Protein AF-0000000078793017 (afdb_homodimer)

InterPro domains:
  IPR019044 Restriction endonuclease, type II, HindVP [PF09519] (24-357)

Sequence (716 aa):
MTKQKPGLFGVKYSNRDFAQSDTWGKNQFNSSFPAGLTNFLASKNLDNVYLYLDKELKVKHKKISAKELYGIEPNSDDLFFSFESPYTPYQQLVIGTLPRVDLVTQLRSNGQCLRPIEVKLTALPDNSTCNLSEEYYGCEIVIRPDTIVYLACSIASNFKDNKKELASLIGNKFEKISDWTDGASVWSHITEMIAAIDRVILSVLDKQEPLLMQPIWKTNGKSPKLSDNCLDVFIWSNFAFTQLFVDVARGELSEGANRITRQVRTIIWLFRMLYDFAKQGQINHHKIIDELSYNTKNDKAFAVSGRITHRYMTCAELTKPRIEKKEIRKIILGGGQNLLSPERRFDAIIYNSPELFTMTKQKPGLFGVKYSNRDFAQSDTWGKNQFNSSFPAGLTNFLASKNLDNVYLYLDKELKVKHKKISAKELYGIEPNSDDLFFSFESPYTPYQQLVIGTLPRVDLVTQLRSNGQCLRPIEVKLTALPDNSTCNLSEEYYGCEIVIRPDTIVYLACSIASNFKDNKKELASLIGNKFEKISDWTDGASVWSHITEMIAA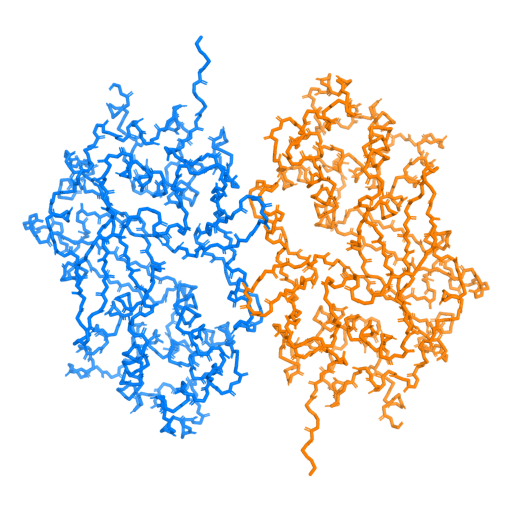IDRVILSVLDKQEPLLMQPIWKTNGKSPKLSDNCLDVFIWSNFAFTQLFVDVARGELSEGANRITRQVRTIIWLFRMLYDFAKQGQINHHKIIDELSYNTKNDKAFAVSGRITHRYMTCAELTKPRIEKKEIRKIILGGGQNLLSPERRFDAIIYNSPELFT

Structure (mmCIF, N/CA/C/O backbone):
data_AF-0000000078793017-model_v1
#
loop_
_entity.id
_entity.type
_entity.pdbx_description
1 polymer 'HindVP restriction endonuclease'
#
loop_
_atom_site.group_PDB
_atom_site.id
_atom_site.type_symbol
_atom_site.label_atom_id
_atom_site.label_alt_id
_atom_site.label_comp_id
_atom_site.label_asym_id
_atom_site.label_entity_id
_atom_site.label_seq_id
_atom_site.pdbx_PDB_ins_code
_atom_site.Cartn_x
_atom_site.Cartn_y
_atom_site.Cartn_z
_atom_site.occupancy
_atom_site.B_iso_or_equiv
_atom_site.auth_seq_id
_atom_site.auth_comp_id
_atom_site.auth_asym_id
_atom_site.auth_atom_id
_atom_site.pdbx_PDB_model_num
ATOM 1 N N . MET A 1 1 ? -37.531 -8.133 11.984 1 35.78 1 MET A N 1
ATOM 2 C CA . MET A 1 1 ? -36.469 -9.086 11.633 1 35.78 1 MET A CA 1
ATOM 3 C C . MET A 1 1 ? -35.281 -8.375 11 1 35.78 1 MET A C 1
ATOM 5 O O . MET A 1 1 ? -35.438 -7.688 9.992 1 35.78 1 MET A O 1
ATOM 9 N N . THR A 1 2 ? -34.312 -7.973 11.633 1 53.84 2 THR A N 1
ATOM 10 C CA . THR A 1 2 ? -33.25 -7.078 11.164 1 53.84 2 THR A CA 1
ATOM 11 C C . THR A 1 2 ? -32.656 -7.594 9.859 1 53.84 2 THR A C 1
ATOM 13 O O . THR A 1 2 ? -32.094 -8.695 9.82 1 53.84 2 THR A O 1
ATOM 16 N N . LYS A 1 3 ? -33.031 -7.184 8.68 1 67.56 3 LYS A N 1
ATOM 17 C CA . LYS A 1 3 ? -32.688 -7.629 7.336 1 67.56 3 LYS A CA 1
ATOM 18 C C . LYS A 1 3 ? -31.188 -7.68 7.148 1 67.56 3 LYS A C 1
ATOM 20 O O . LYS A 1 3 ? -30.484 -6.723 7.484 1 67.56 3 LYS A O 1
ATOM 25 N N . GLN A 1 4 ? -30.625 -8.898 6.922 1 84.81 4 GLN A N 1
ATOM 26 C CA . GLN A 1 4 ? -29.203 -9.117 6.684 1 84.81 4 GLN A CA 1
ATOM 27 C C . GLN A 1 4 ? -28.688 -8.219 5.562 1 84.81 4 GLN A C 1
ATOM 29 O O . GLN A 1 4 ? -29.328 -8.102 4.512 1 84.81 4 GLN A O 1
ATOM 34 N N . LYS A 1 5 ? -27.719 -7.426 5.789 1 91.56 5 LYS A N 1
ATOM 35 C CA . LYS A 1 5 ? -27.094 -6.555 4.812 1 91.56 5 LYS A CA 1
ATOM 36 C C . LYS A 1 5 ? -26.297 -7.363 3.781 1 91.56 5 LYS A C 1
ATOM 38 O O . LYS A 1 5 ? -25.828 -8.461 4.078 1 91.56 5 LYS A O 1
ATOM 43 N N . PRO A 1 6 ? -26.266 -6.914 2.549 1 96.56 6 PRO A N 1
ATOM 44 C CA . PRO A 1 6 ? -25.438 -7.602 1.546 1 96.56 6 PRO A CA 1
ATOM 45 C C . PRO A 1 6 ? -24.016 -7.848 2.02 1 96.56 6 PRO A C 1
ATOM 47 O O . PRO A 1 6 ? -23.422 -6.992 2.688 1 96.56 6 PRO A O 1
ATOM 50 N N . GLY A 1 7 ? -23.531 -9.023 1.708 1 97.19 7 GLY A N 1
ATOM 51 C CA . GLY A 1 7 ? -22.188 -9.391 2.115 1 97.19 7 GLY A CA 1
ATOM 52 C C . GLY A 1 7 ? -21.766 -10.758 1.604 1 97.19 7 GLY A C 1
ATOM 53 O O . GLY A 1 7 ? -22.453 -11.359 0.786 1 97.19 7 GLY A O 1
ATOM 54 N N . LEU A 1 8 ? -20.609 -11.18 1.96 1 98.25 8 LEU A N 1
ATOM 55 C CA . LEU A 1 8 ? -20.047 -12.5 1.652 1 98.25 8 LEU A CA 1
ATOM 56 C C . LEU A 1 8 ? -19.781 -13.281 2.93 1 98.25 8 LEU A C 1
ATOM 58 O O . LEU A 1 8 ? -19.359 -12.711 3.938 1 98.25 8 LEU A O 1
ATOM 62 N N . PHE A 1 9 ? -19.953 -14.531 2.842 1 98.5 9 PHE A N 1
ATOM 63 C CA . PHE A 1 9 ? -19.844 -15.398 4.012 1 98.5 9 PHE A CA 1
ATOM 64 C C . PHE A 1 9 ? -18.484 -15.242 4.68 1 98.5 9 PHE A C 1
ATOM 66 O O . PHE A 1 9 ? -17.453 -15.438 4.039 1 98.5 9 PHE A O 1
ATOM 73 N N . GLY A 1 10 ? -18.469 -14.883 5.895 1 98 10 GLY A N 1
ATOM 74 C CA . GLY A 1 10 ? -17.266 -14.867 6.707 1 98 10 GLY A CA 1
ATOM 75 C C . GLY A 1 10 ? -16.406 -13.633 6.48 1 98 10 GLY A C 1
ATOM 76 O O . GLY A 1 10 ? -15.383 -13.453 7.145 1 98 10 GLY A O 1
ATOM 77 N N . VAL A 1 11 ? -16.719 -12.789 5.555 1 97.94 11 VAL A N 1
ATOM 78 C CA . VAL A 1 11 ? -15.977 -11.547 5.336 1 97.94 11 VAL A CA 1
ATOM 79 C C . VAL A 1 11 ? -16.578 -10.43 6.191 1 97.94 11 VAL A C 1
ATOM 81 O O . VAL A 1 11 ? -17.375 -9.625 5.707 1 97.94 11 VAL A O 1
ATOM 84 N N . LYS A 1 12 ? -16.109 -10.391 7.402 1 95.75 12 LYS A N 1
ATOM 85 C CA . LYS A 1 12 ? -16.703 -9.508 8.398 1 95.75 12 LYS A CA 1
ATOM 86 C C . LYS A 1 12 ? -16.094 -8.109 8.336 1 95.75 12 LYS A C 1
ATOM 88 O O . LYS A 1 12 ? -16.812 -7.109 8.391 1 95.75 12 LYS A O 1
ATOM 93 N N . TYR A 1 13 ? -14.766 -8.062 8.352 1 96.81 13 TYR A N 1
ATOM 94 C CA . TYR A 1 13 ? -14.031 -6.801 8.312 1 96.81 13 TYR A CA 1
ATOM 95 C C . TYR A 1 13 ? -13.18 -6.703 7.051 1 96.81 13 TYR A C 1
ATOM 97 O O . TYR A 1 13 ? -12.305 -7.539 6.824 1 96.81 13 TYR A O 1
ATOM 105 N N . SER A 1 14 ? -13.484 -5.742 6.262 1 97.5 14 SER A N 1
ATOM 106 C CA . SER A 1 14 ? -12.742 -5.531 5.027 1 97.5 14 SER A CA 1
ATOM 107 C C . SER A 1 14 ? -12.758 -4.062 4.613 1 97.5 14 SER A C 1
ATOM 109 O O . SER A 1 14 ? -13.438 -3.246 5.234 1 97.5 14 SER A O 1
ATOM 111 N N . ASN A 1 15 ? -11.969 -3.744 3.652 1 97.12 15 ASN A N 1
ATOM 112 C CA . ASN A 1 15 ? -11.969 -2.387 3.119 1 97.12 15 ASN A CA 1
ATOM 113 C C . ASN A 1 15 ? -12.984 -2.225 1.992 1 97.12 15 ASN A C 1
ATOM 115 O O . ASN A 1 15 ? -12.828 -1.357 1.13 1 97.12 15 ASN A O 1
ATOM 119 N N . ARG A 1 16 ? -13.945 -3.15 1.946 1 96.69 16 ARG A N 1
ATOM 120 C CA . ARG A 1 16 ? -15.031 -3.059 0.979 1 96.69 16 ARG A CA 1
ATOM 121 C C . ARG A 1 16 ? -16.375 -2.912 1.682 1 96.69 16 ARG A C 1
ATOM 123 O O . ARG A 1 16 ? -16.625 -3.57 2.693 1 96.69 16 ARG A O 1
ATOM 130 N N . ASP A 1 17 ? -17.188 -1.986 1.229 1 94.88 17 ASP A N 1
ATOM 131 C CA . ASP A 1 17 ? -18.547 -1.825 1.713 1 94.88 17 ASP A CA 1
ATOM 132 C C . ASP A 1 17 ? -19.531 -2.578 0.825 1 94.88 17 ASP A C 1
ATOM 134 O O . ASP A 1 17 ? -20 -2.049 -0.187 1 94.88 17 ASP A O 1
ATOM 138 N N . PHE A 1 18 ? -19.938 -3.711 1.232 1 95.5 18 PHE A N 1
ATOM 139 C CA . PHE A 1 18 ? -20.75 -4.613 0.417 1 95.5 18 PHE A CA 1
ATOM 140 C C . PHE A 1 18 ? -22.172 -4.109 0.312 1 95.5 18 PHE A C 1
ATOM 142 O O . PHE A 1 18 ? -22.984 -4.664 -0.439 1 95.5 18 PHE A O 1
ATOM 149 N N . ALA A 1 19 ? -22.469 -3.037 1.047 1 93.12 19 ALA A N 1
ATOM 150 C CA . ALA A 1 19 ? -23.797 -2.42 0.899 1 93.12 19 ALA A CA 1
ATOM 151 C C . ALA A 1 19 ? -23.859 -1.574 -0.369 1 93.12 19 ALA A C 1
ATOM 153 O O . ALA A 1 19 ? -24.953 -1.195 -0.812 1 93.12 19 ALA A O 1
ATOM 154 N N . GLN A 1 20 ? -22.75 -1.309 -0.914 1 91.75 20 GLN A N 1
ATOM 155 C CA . GLN A 1 20 ? -22.672 -0.444 -2.086 1 91.75 20 GLN A CA 1
ATOM 156 C C . GLN A 1 20 ? -22.562 -1.264 -3.369 1 91.75 20 GLN A C 1
ATOM 158 O O . GLN A 1 20 ? -21.844 -2.266 -3.41 1 91.75 20 GLN A O 1
ATOM 163 N N . SER A 1 21 ? -23.125 -0.774 -4.449 1 91 21 SER A N 1
ATOM 164 C CA . SER A 1 21 ? -23.172 -1.483 -5.727 1 91 21 SER A CA 1
ATOM 165 C C . SER A 1 21 ? -21.781 -1.591 -6.348 1 91 21 SER A C 1
ATOM 167 O O . SER A 1 21 ? -21.469 -2.572 -7.027 1 91 21 SER A O 1
ATOM 169 N N . ASP A 1 22 ? -20.969 -0.641 -6.078 1 89.81 22 ASP A N 1
ATOM 170 C CA . ASP A 1 22 ? -19.641 -0.615 -6.676 1 89.81 22 ASP A CA 1
ATOM 171 C C . ASP A 1 22 ? -18.812 -1.827 -6.242 1 89.81 22 ASP A C 1
ATOM 173 O O . ASP A 1 22 ? -17.938 -2.285 -6.977 1 89.81 22 ASP A O 1
ATOM 177 N N . THR A 1 23 ? -19.062 -2.4 -5.105 1 93.75 23 THR A N 1
ATOM 178 C CA . THR A 1 23 ? -18.328 -3.539 -4.555 1 93.75 23 THR A CA 1
ATOM 179 C C . THR A 1 23 ? -18.734 -4.832 -5.254 1 93.75 23 THR A C 1
ATOM 181 O O . THR A 1 23 ? -18.078 -5.863 -5.098 1 93.75 23 THR A O 1
ATOM 184 N N . TRP A 1 24 ? -19.734 -4.762 -6.031 1 93.75 24 TRP A N 1
ATOM 185 C CA . TRP A 1 24 ? -20.266 -5.941 -6.707 1 93.75 24 TRP A CA 1
ATOM 186 C C . TRP A 1 24 ? -20 -5.875 -8.211 1 93.75 24 TRP A C 1
ATOM 188 O O . TRP A 1 24 ? -20.641 -6.594 -8.992 1 93.75 24 TRP A O 1
ATOM 198 N N . GLY A 1 25 ? -19.109 -4.977 -8.555 1 88.88 25 GLY A N 1
ATOM 199 C CA . GLY A 1 25 ? -18.703 -4.867 -9.945 1 88.88 25 GLY A CA 1
ATOM 200 C C . GLY A 1 25 ? -17.656 -5.887 -10.336 1 88.88 25 GLY A C 1
ATOM 201 O O . GLY A 1 25 ? -17.25 -6.723 -9.523 1 88.88 25 GLY A O 1
ATOM 202 N N . LYS A 1 26 ? -17.188 -5.84 -11.594 1 78.62 26 LYS A N 1
ATOM 203 C CA . LYS A 1 26 ? -16.375 -6.875 -12.234 1 78.62 26 LYS A CA 1
ATOM 204 C C . LYS A 1 26 ? -15.086 -7.121 -11.469 1 78.62 26 LYS A C 1
ATOM 206 O O . LYS A 1 26 ? -14.734 -8.273 -11.188 1 78.62 26 LYS A O 1
ATOM 211 N N . ASN A 1 27 ? -14.43 -6.164 -11.008 1 82.12 27 ASN A N 1
ATOM 212 C CA . ASN A 1 27 ? -13.133 -6.395 -10.391 1 82.12 27 ASN A CA 1
ATOM 213 C C . ASN A 1 27 ? -13.242 -6.555 -8.883 1 82.12 27 ASN A C 1
ATOM 215 O O . ASN A 1 27 ? -12.445 -7.262 -8.266 1 82.12 27 ASN A O 1
ATOM 219 N N . GLN A 1 28 ? -14.328 -6.082 -8.367 1 92.94 28 GLN A N 1
ATOM 220 C CA . GLN A 1 28 ? -14.445 -6.117 -6.91 1 92.94 28 GLN A CA 1
ATOM 221 C C . GLN A 1 28 ? -15.094 -7.422 -6.441 1 92.94 28 GLN A C 1
ATOM 223 O O . GLN A 1 28 ? -14.578 -8.086 -5.539 1 92.94 28 GLN A O 1
ATOM 228 N N . PHE A 1 29 ? -16.203 -7.855 -7.121 1 95.12 29 PHE A N 1
ATOM 229 C CA . PHE A 1 29 ? -16.891 -9.086 -6.75 1 95.12 29 PHE A CA 1
ATOM 230 C C . PHE A 1 29 ? -16 -10.297 -7.004 1 95.12 29 PHE A C 1
ATOM 232 O O . PHE A 1 29 ? -15.891 -11.18 -6.152 1 95.12 29 PHE A O 1
ATOM 239 N N . ASN A 1 30 ? -15.273 -10.297 -8.07 1 93.75 30 ASN A N 1
ATOM 240 C CA . ASN A 1 30 ? -14.5 -11.461 -8.5 1 93.75 30 ASN A CA 1
ATOM 241 C C . ASN A 1 30 ? -13.281 -11.68 -7.613 1 93.75 30 ASN A C 1
ATOM 243 O O . ASN A 1 30 ? -12.766 -12.797 -7.516 1 93.75 30 ASN A O 1
ATOM 247 N N . SER A 1 31 ? -12.867 -10.625 -7.004 1 94.5 31 SER A N 1
ATOM 248 C CA . SER A 1 31 ? -11.719 -10.781 -6.113 1 94.5 31 SER A CA 1
ATOM 249 C C . SER A 1 31 ? -12.164 -11 -4.672 1 94.5 31 SER A C 1
ATOM 251 O O . SER A 1 31 ? -11.383 -11.469 -3.838 1 94.5 31 SER A O 1
ATOM 253 N N . SER A 1 32 ? -13.43 -10.711 -4.367 1 97.12 32 SER A N 1
ATOM 254 C CA . SER A 1 32 ? -13.898 -10.836 -2.99 1 97.12 32 SER A CA 1
ATOM 255 C C . SER A 1 32 ? -14.648 -12.148 -2.773 1 97.12 32 SER A C 1
ATOM 257 O O . SER A 1 32 ? -14.57 -12.742 -1.694 1 97.12 32 SER A O 1
ATOM 259 N N . PHE A 1 33 ? -15.352 -12.68 -3.814 1 97.5 33 PHE A N 1
ATOM 260 C CA . PHE A 1 33 ? -16.172 -13.883 -3.723 1 97.5 33 PHE A CA 1
ATOM 261 C C . PHE A 1 33 ? -15.32 -15.07 -3.27 1 97.5 33 PHE A C 1
ATOM 263 O O . PHE A 1 33 ? -15.758 -15.867 -2.432 1 97.5 33 PHE A O 1
ATOM 270 N N . PRO A 1 34 ? -14.078 -15.172 -3.783 1 98.25 34 PRO A N 1
ATOM 271 C CA . PRO A 1 34 ? -13.242 -16.312 -3.398 1 98.25 34 PRO A CA 1
ATOM 272 C C . PRO A 1 34 ? -12.977 -16.359 -1.896 1 98.25 34 PRO A C 1
ATOM 274 O O . PRO A 1 34 ? -12.867 -17.453 -1.323 1 98.25 34 PRO A O 1
ATOM 277 N N . ALA A 1 35 ? -12.875 -15.219 -1.263 1 98.56 35 ALA A N 1
ATOM 278 C CA . ALA A 1 35 ? -12.695 -15.203 0.187 1 98.56 35 ALA A CA 1
ATOM 279 C C . ALA A 1 35 ? -13.93 -15.758 0.894 1 98.56 35 ALA A C 1
ATOM 281 O O . ALA A 1 35 ? -13.812 -16.547 1.829 1 98.56 35 ALA A O 1
ATOM 282 N N . GLY A 1 36 ? -15.117 -15.344 0.409 1 98.56 36 GLY A N 1
ATOM 283 C CA . GLY A 1 36 ? -16.344 -15.891 0.953 1 98.56 36 GLY A CA 1
ATOM 284 C C . GLY A 1 36 ? -16.469 -17.391 0.769 1 98.56 36 GLY A C 1
ATOM 285 O O . GLY A 1 36 ? -16.875 -18.109 1.691 1 98.56 36 GLY A O 1
ATOM 286 N N . LEU A 1 37 ? -16.094 -17.844 -0.404 1 98.75 37 LEU A N 1
ATOM 287 C CA . LEU A 1 37 ? -16.141 -19.281 -0.719 1 98.75 37 LEU A CA 1
ATOM 288 C C . LEU A 1 37 ? -15.195 -20.062 0.185 1 98.75 37 LEU A C 1
ATOM 290 O O . LEU A 1 37 ? -15.578 -21.109 0.725 1 98.75 37 LEU A O 1
ATOM 294 N N . THR A 1 38 ? -14 -19.578 0.377 1 98.81 38 THR A N 1
ATOM 295 C CA . THR A 1 38 ? -13.016 -20.234 1.227 1 98.81 38 THR A CA 1
ATOM 296 C C . THR A 1 38 ? -13.5 -20.297 2.672 1 98.81 38 THR A C 1
ATOM 298 O O . THR A 1 38 ? -13.344 -21.312 3.344 1 98.81 38 THR A O 1
ATOM 301 N N . ASN A 1 39 ? -14.078 -19.188 3.125 1 98.81 39 ASN A N 1
ATOM 302 C CA . ASN A 1 39 ? -14.641 -19.172 4.473 1 98.81 39 ASN A CA 1
ATOM 303 C C . ASN A 1 39 ? -15.781 -20.172 4.621 1 98.81 39 ASN A C 1
ATOM 305 O O . ASN A 1 39 ? -15.898 -20.828 5.656 1 98.81 39 ASN A O 1
ATOM 309 N N . PHE A 1 40 ? -16.625 -20.266 3.609 1 98.75 40 PHE A N 1
ATOM 310 C CA . PHE A 1 40 ? -17.734 -21.203 3.633 1 98.75 40 PHE A CA 1
ATOM 311 C C . PHE A 1 40 ? -17.234 -22.641 3.656 1 98.75 40 PHE A C 1
ATOM 313 O O . PHE A 1 40 ? -17.734 -23.469 4.418 1 98.75 40 PHE A O 1
ATOM 320 N N . LEU A 1 41 ? -16.25 -22.938 2.852 1 98.81 41 LEU A N 1
ATOM 321 C CA . LEU A 1 41 ? -15.609 -24.25 2.895 1 98.81 41 LEU A CA 1
ATOM 322 C C . LEU A 1 41 ? -15.133 -24.578 4.305 1 98.81 41 LEU A C 1
ATOM 324 O O . LEU A 1 41 ? -15.383 -25.672 4.812 1 98.81 41 LEU A O 1
ATOM 328 N N . ALA A 1 42 ? -14.516 -23.641 4.902 1 98.69 42 ALA A N 1
ATOM 329 C CA . ALA A 1 42 ? -14 -23.844 6.258 1 98.69 42 ALA A CA 1
ATOM 330 C C . ALA A 1 42 ? -15.133 -24.125 7.238 1 98.69 42 ALA A C 1
ATOM 332 O O . ALA A 1 42 ? -14.984 -24.953 8.141 1 98.69 42 ALA A O 1
ATOM 333 N N . SER A 1 43 ? -16.234 -23.469 7.066 1 98.31 43 SER A N 1
ATOM 334 C CA . SER A 1 43 ? -17.375 -23.656 7.949 1 98.31 43 SER A CA 1
ATOM 335 C C . SER A 1 43 ? -17.938 -25.078 7.824 1 98.31 43 SER A C 1
ATOM 337 O O . SER A 1 43 ? -18.625 -25.562 8.734 1 98.31 43 SER A O 1
ATOM 339 N N . LYS A 1 44 ? -17.688 -25.688 6.715 1 98.25 44 LYS A N 1
ATOM 340 C CA . LYS A 1 44 ? -18.109 -27.062 6.477 1 98.25 44 LYS A CA 1
ATOM 341 C C . LYS A 1 44 ? -17.016 -28.047 6.863 1 98.25 44 LYS A C 1
ATOM 343 O O . LYS A 1 44 ? -17.109 -29.25 6.57 1 98.25 44 LYS A O 1
ATOM 348 N N . ASN A 1 45 ? -15.961 -27.547 7.465 1 98 45 ASN A N 1
ATOM 349 C CA . ASN A 1 45 ? -14.797 -28.344 7.855 1 98 45 ASN A CA 1
ATOM 350 C C . ASN A 1 45 ? -14.102 -28.938 6.641 1 98 45 ASN A C 1
ATOM 352 O O . ASN A 1 45 ? -13.688 -30.109 6.672 1 98 45 ASN A O 1
ATOM 356 N N . LEU A 1 46 ? -14.109 -28.188 5.586 1 98.44 46 LEU A N 1
ATOM 357 C CA . LEU A 1 46 ? -13.406 -28.594 4.375 1 98.44 46 LEU A CA 1
ATOM 358 C C . LEU A 1 46 ? -12.156 -27.734 4.168 1 98.44 46 LEU A C 1
ATOM 360 O O . LEU A 1 46 ? -12.211 -26.516 4.281 1 98.44 46 LEU A O 1
ATOM 364 N N . ASP A 1 47 ? -11.047 -28.391 3.912 1 98.56 47 ASP A N 1
ATOM 365 C CA . ASP A 1 47 ? -9.797 -27.688 3.604 1 98.56 47 ASP A CA 1
ATOM 366 C C . ASP A 1 47 ? -9.656 -27.469 2.102 1 98.56 47 ASP A C 1
ATOM 368 O O . ASP A 1 47 ? -10.266 -28.172 1.298 1 98.56 47 ASP A O 1
ATOM 372 N N . ASN A 1 48 ? -8.898 -26.484 1.739 1 98.75 48 ASN A N 1
ATOM 373 C CA . ASN A 1 48 ? -8.617 -26.219 0.333 1 98.75 48 ASN A CA 1
ATOM 374 C C . ASN A 1 48 ? -7.621 -27.219 -0.243 1 98.75 48 ASN A C 1
ATOM 376 O O . ASN A 1 48 ? -6.824 -27.812 0.495 1 98.75 48 ASN A O 1
ATOM 380 N N . VAL A 1 49 ? -7.715 -27.469 -1.538 1 98.88 49 VAL A N 1
ATOM 381 C CA . VAL A 1 49 ? -6.719 -28.297 -2.211 1 98.88 49 VAL A CA 1
ATOM 382 C C . VAL A 1 49 ? -5.426 -27.5 -2.393 1 98.88 49 VAL A C 1
ATOM 384 O O . VAL A 1 49 ? -5.418 -26.453 -3.037 1 98.88 49 VAL A O 1
ATOM 387 N N . TYR A 1 50 ? -4.383 -27.969 -1.804 1 98.88 50 TYR A N 1
ATOM 388 C CA . TYR A 1 50 ? -3.105 -27.266 -1.842 1 98.88 50 TYR A CA 1
ATOM 389 C C . TYR A 1 50 ? -2.143 -27.938 -2.811 1 98.88 50 TYR A C 1
ATOM 391 O O . TYR A 1 50 ? -1.815 -29.125 -2.65 1 98.88 50 TYR A O 1
ATOM 399 N N . LEU A 1 51 ? -1.816 -27.25 -3.865 1 98.88 51 LEU A N 1
ATOM 400 C CA . LEU A 1 51 ? -0.812 -27.719 -4.812 1 98.88 51 LEU A CA 1
ATOM 401 C C . LEU A 1 51 ? 0.585 -27.281 -4.387 1 98.88 51 LEU A C 1
ATOM 403 O O . LEU A 1 51 ? 0.867 -26.078 -4.301 1 98.88 51 LEU A O 1
ATOM 407 N N . TYR A 1 52 ? 1.461 -28.188 -4.09 1 98.75 52 TYR A N 1
ATOM 408 C CA . TYR A 1 52 ? 2.816 -27.891 -3.637 1 98.75 52 TYR A CA 1
ATOM 409 C C . TYR A 1 52 ? 3.844 -28.672 -4.453 1 98.75 52 TYR A C 1
ATOM 411 O O . TYR A 1 52 ? 3.486 -29.562 -5.223 1 98.75 52 TYR A O 1
ATOM 419 N N . LEU A 1 53 ? 5.055 -28.25 -4.359 1 98.69 53 LEU A N 1
ATOM 420 C CA . LEU A 1 53 ? 6.141 -28.875 -5.113 1 98.69 53 LEU A CA 1
ATOM 421 C C . LEU A 1 53 ? 6.918 -29.844 -4.238 1 98.69 53 LEU A C 1
ATOM 423 O O . LEU A 1 53 ? 7.215 -29.562 -3.08 1 98.69 53 LEU A O 1
ATOM 427 N N . ASP A 1 54 ? 7.219 -31.016 -4.754 1 98.31 54 ASP A N 1
ATOM 428 C CA . ASP A 1 54 ? 8.008 -31.984 -3.984 1 98.31 54 ASP A CA 1
ATOM 429 C C . ASP A 1 54 ? 9.477 -31.922 -4.391 1 98.31 54 ASP A C 1
ATOM 431 O O . ASP A 1 54 ? 9.891 -31.062 -5.16 1 98.31 54 ASP A O 1
ATOM 435 N N . LYS A 1 55 ? 10.32 -32.781 -3.898 1 97.75 55 LYS A N 1
ATOM 436 C CA . LYS A 1 55 ? 11.766 -32.75 -4.082 1 97.75 55 LYS A CA 1
ATOM 437 C C . LYS A 1 55 ? 12.148 -33.094 -5.516 1 97.75 55 LYS A C 1
ATOM 439 O O . LYS A 1 55 ? 13.266 -32.812 -5.953 1 97.75 55 LYS A O 1
ATOM 444 N N . GLU A 1 56 ? 11.25 -33.812 -6.215 1 97.62 56 GLU A N 1
ATOM 445 C CA . GLU A 1 56 ? 11.5 -34.188 -7.605 1 97.62 56 GLU A CA 1
ATOM 446 C C . GLU A 1 56 ? 10.945 -33.125 -8.555 1 97.62 56 GLU A C 1
ATOM 448 O O . GLU A 1 56 ? 10.867 -33.344 -9.766 1 97.62 56 GLU A O 1
ATOM 453 N N . LEU A 1 57 ? 10.5 -31.953 -8.023 1 97.5 57 LEU A N 1
ATOM 454 C CA . LEU A 1 57 ? 9.953 -30.828 -8.773 1 97.5 57 LEU A CA 1
ATOM 455 C C . LEU A 1 57 ? 8.641 -31.203 -9.453 1 97.5 57 LEU A C 1
ATOM 457 O O . LEU A 1 57 ? 8.367 -30.766 -10.57 1 97.5 57 LEU A O 1
ATOM 461 N N . LYS A 1 58 ? 7.938 -32.062 -8.797 1 98 58 LYS A N 1
ATOM 462 C CA . LYS A 1 58 ? 6.609 -32.438 -9.266 1 98 58 LYS A CA 1
ATOM 463 C C . LYS A 1 58 ? 5.52 -31.828 -8.391 1 98 58 LYS A C 1
ATOM 465 O O . LYS A 1 58 ? 5.664 -31.75 -7.168 1 98 58 LYS A O 1
ATOM 470 N N . VAL A 1 59 ? 4.484 -31.406 -8.992 1 98.5 59 VAL A N 1
ATOM 471 C CA . VAL A 1 59 ? 3.365 -30.812 -8.266 1 98.5 59 VAL A CA 1
ATOM 472 C C . VAL A 1 59 ? 2.52 -31.922 -7.633 1 98.5 59 VAL A C 1
ATOM 474 O O . VAL A 1 59 ? 2.152 -32.875 -8.305 1 98.5 59 VAL A O 1
ATOM 477 N N . LYS A 1 60 ? 2.326 -31.781 -6.418 1 98.5 60 LYS A N 1
ATOM 478 C CA . LYS A 1 60 ? 1.512 -32.719 -5.656 1 98.5 60 LYS A CA 1
ATOM 479 C C . LYS A 1 60 ? 0.369 -32 -4.941 1 98.5 60 LYS A C 1
ATOM 481 O O . LYS A 1 60 ? 0.298 -30.781 -4.953 1 98.5 60 LYS A O 1
ATOM 486 N N . HIS A 1 61 ? -0.529 -32.875 -4.391 1 98 61 HIS A N 1
ATOM 487 C CA . HIS A 1 61 ? -1.684 -32.312 -3.693 1 98 61 HIS A CA 1
ATOM 488 C C . HIS A 1 61 ? -1.617 -32.594 -2.199 1 98 61 HIS A C 1
ATOM 490 O O . HIS A 1 61 ? -1.205 -33.688 -1.795 1 98 61 HIS A O 1
ATOM 496 N N . LYS A 1 62 ? -1.953 -31.734 -1.464 1 98.19 62 LYS A N 1
ATOM 497 C CA . LYS A 1 62 ? -2.352 -31.891 -0.068 1 98.19 62 LYS A CA 1
ATOM 498 C C . LYS A 1 62 ? -3.447 -30.906 0.306 1 98.19 62 LYS A C 1
ATOM 500 O O . LYS A 1 62 ? -4.117 -30.344 -0.569 1 98.19 62 LYS A O 1
ATOM 505 N N . LYS A 1 63 ? -3.771 -30.844 1.539 1 98.62 63 LYS A N 1
ATOM 506 C CA . LYS A 1 63 ? -4.809 -29.906 1.985 1 98.62 63 LYS A CA 1
ATOM 507 C C . LYS A 1 63 ? -4.203 -28.75 2.768 1 98.62 63 LYS A C 1
ATOM 509 O O . LYS A 1 63 ? -3.141 -28.891 3.373 1 98.62 63 LYS A O 1
ATOM 514 N N . ILE A 1 64 ? -4.824 -27.641 2.678 1 98.75 64 ILE A N 1
ATOM 515 C CA . ILE A 1 64 ? -4.445 -26.469 3.455 1 98.75 64 ILE A CA 1
ATOM 516 C C . ILE A 1 64 ? -5.691 -25.812 4.051 1 98.75 64 ILE A C 1
ATOM 518 O O . ILE A 1 64 ? -6.668 -25.547 3.338 1 98.75 64 ILE A O 1
ATOM 522 N N . SER A 1 65 ? -5.68 -25.578 5.32 1 98.69 65 SER A N 1
ATOM 523 C CA . SER A 1 65 ? -6.82 -24.953 5.992 1 98.69 65 SER A CA 1
ATOM 524 C C . SER A 1 65 ? -6.914 -23.469 5.664 1 98.69 65 SER A C 1
ATOM 526 O O . SER A 1 65 ? -5.934 -22.859 5.227 1 98.69 65 SER A O 1
ATOM 528 N N . ALA A 1 66 ? -8.109 -22.938 5.852 1 98.69 66 ALA A N 1
ATOM 529 C CA . ALA A 1 66 ? -8.266 -21.5 5.723 1 98.69 66 ALA A CA 1
ATOM 530 C C . ALA A 1 66 ? -7.371 -20.75 6.707 1 98.69 66 ALA A C 1
ATOM 532 O O . ALA A 1 66 ? -6.844 -19.688 6.391 1 98.69 66 ALA A O 1
ATOM 533 N N . LYS A 1 67 ? -7.176 -21.328 7.875 1 98.56 67 LYS A N 1
ATOM 534 C CA . LYS A 1 67 ? -6.297 -20.75 8.883 1 98.56 67 LYS A CA 1
ATOM 535 C C . LYS A 1 67 ? -4.867 -20.625 8.367 1 98.56 67 LYS A C 1
ATOM 537 O O . LYS A 1 67 ? -4.242 -19.578 8.492 1 98.56 67 LYS A O 1
ATOM 542 N N . GLU A 1 68 ? -4.41 -21.656 7.789 1 98.44 68 GLU A N 1
ATOM 543 C CA . GLU A 1 68 ? -3.057 -21.656 7.242 1 98.44 68 GLU A CA 1
ATOM 544 C C . GLU A 1 68 ? -2.943 -20.703 6.055 1 98.44 68 GLU A C 1
ATOM 546 O O . GLU A 1 68 ? -1.928 -20.031 5.891 1 98.44 68 GLU A O 1
ATOM 551 N N . LEU A 1 69 ? -3.949 -20.672 5.277 1 98.75 69 LEU A N 1
ATOM 552 C CA . LEU A 1 69 ? -3.967 -19.797 4.105 1 98.75 69 LEU A CA 1
ATOM 553 C C . LEU A 1 69 ? -3.928 -18.328 4.523 1 98.75 69 LEU A C 1
ATOM 555 O O . LEU A 1 69 ? -3.131 -17.547 3.992 1 98.75 69 LEU A O 1
ATOM 559 N N . TYR A 1 70 ? -4.758 -17.969 5.512 1 98.56 70 TYR A N 1
ATOM 560 C CA . TYR A 1 70 ? -4.926 -16.578 5.918 1 98.56 70 TYR A CA 1
ATOM 561 C C . TYR A 1 70 ? -3.875 -16.188 6.945 1 98.56 70 TYR A C 1
ATOM 563 O O . TYR A 1 70 ? -3.637 -14.992 7.168 1 98.56 70 TYR A O 1
ATOM 571 N N . GLY A 1 71 ? -3.287 -17.141 7.652 1 98.06 71 GLY A N 1
ATOM 572 C CA . GLY A 1 71 ? -2.375 -16.875 8.75 1 98.06 71 GLY A CA 1
ATOM 573 C C . GLY A 1 71 ? -3.08 -16.719 10.086 1 98.06 71 GLY A C 1
ATOM 574 O O . GLY A 1 71 ? -2.434 -16.516 11.117 1 98.06 71 GLY A O 1
ATOM 575 N N . ILE A 1 72 ? -4.398 -16.797 10.117 1 98.12 72 ILE A N 1
ATOM 576 C CA . ILE A 1 72 ? -5.246 -16.656 11.297 1 98.12 72 ILE A CA 1
ATOM 577 C C . ILE A 1 72 ? -6.594 -17.328 11.047 1 98.12 72 ILE A C 1
ATOM 579 O O . ILE A 1 72 ? -6.961 -17.578 9.898 1 98.12 72 ILE A O 1
ATOM 583 N N . GLU A 1 73 ? -7.258 -17.688 12.125 1 98.12 73 GLU A N 1
ATOM 584 C CA . GLU A 1 73 ? -8.562 -18.312 11.992 1 98.12 73 GLU A CA 1
ATOM 585 C C . GLU A 1 73 ? -9.508 -17.453 11.148 1 98.12 73 GLU A C 1
ATOM 587 O O . GLU A 1 73 ? -9.602 -16.25 11.359 1 98.12 73 GLU A O 1
ATOM 592 N N . PRO A 1 74 ? -10.195 -18.078 10.188 1 97.88 74 PRO A N 1
ATOM 593 C CA . PRO A 1 74 ? -11.062 -17.297 9.297 1 97.88 74 PRO A CA 1
ATOM 594 C C . PRO A 1 74 ? -12.219 -16.625 10.031 1 97.88 74 PRO A C 1
ATOM 596 O O . PRO A 1 74 ? -12.773 -15.641 9.547 1 97.88 74 PRO A O 1
ATOM 599 N N . ASN A 1 75 ? -12.562 -17.125 11.172 1 96.94 75 ASN A N 1
ATOM 600 C CA . ASN A 1 75 ? -13.672 -16.547 11.922 1 96.94 75 ASN A CA 1
ATOM 601 C C . ASN A 1 75 ? -13.18 -15.602 13.008 1 96.94 75 ASN A C 1
ATOM 603 O O . ASN A 1 75 ? -13.969 -15.141 13.836 1 96.94 75 ASN A O 1
ATOM 607 N N . SER A 1 76 ? -11.938 -15.336 13.023 1 97.75 76 SER A N 1
ATOM 608 C CA . SER A 1 76 ? -11.367 -14.438 14.023 1 97.75 76 SER A CA 1
ATOM 609 C C . SER A 1 76 ? -11.867 -13.016 13.836 1 97.75 76 SER A C 1
ATOM 611 O O . SER A 1 76 ? -11.961 -12.523 12.711 1 97.75 76 SER A O 1
ATOM 613 N N . ASP A 1 77 ? -12.125 -12.312 14.953 1 96.62 77 ASP A N 1
ATOM 614 C CA . ASP A 1 77 ? -12.508 -10.906 14.906 1 96.62 77 ASP A CA 1
ATOM 615 C C . ASP A 1 77 ? -11.297 -10.016 14.625 1 96.62 77 ASP A C 1
ATOM 617 O O . ASP A 1 77 ? -11.445 -8.828 14.336 1 96.62 77 ASP A O 1
ATOM 621 N N . ASP A 1 78 ? -10.148 -10.617 14.625 1 97.25 78 ASP A N 1
ATOM 622 C CA . ASP A 1 78 ? -8.922 -9.859 14.375 1 97.25 78 ASP A CA 1
ATOM 623 C C . ASP A 1 78 ? -8.508 -9.961 12.914 1 97.25 78 ASP A C 1
ATOM 625 O O . ASP A 1 78 ? -7.48 -9.398 12.516 1 97.25 78 ASP A O 1
ATOM 629 N N . LEU A 1 79 ? -9.266 -10.711 12.102 1 98.25 79 LEU A N 1
ATOM 630 C CA . LEU A 1 79 ? -8.938 -10.867 10.688 1 98.25 79 LEU A CA 1
ATOM 631 C C . LEU A 1 79 ? -9.539 -9.734 9.859 1 98.25 79 LEU A C 1
ATOM 633 O O . LEU A 1 79 ? -10.75 -9.5 9.914 1 98.25 79 LEU A O 1
ATOM 637 N N . PHE A 1 80 ? -8.734 -9.047 9.18 1 98.12 80 PHE A N 1
ATOM 638 C CA . PHE A 1 80 ? -9.148 -8.008 8.25 1 98.12 80 PHE A CA 1
ATOM 639 C C . PHE A 1 80 ? -8.773 -8.383 6.82 1 98.12 80 PHE A C 1
ATOM 641 O O . PHE A 1 80 ? -7.621 -8.711 6.539 1 98.12 80 PHE A O 1
ATOM 648 N N . PHE A 1 81 ? -9.75 -8.359 5.895 1 98.5 81 PHE A N 1
ATOM 649 C CA . PHE A 1 81 ? -9.508 -8.609 4.477 1 98.5 81 PHE A CA 1
ATOM 650 C C . PHE A 1 81 ? -9.203 -7.309 3.746 1 98.5 81 PHE A C 1
ATOM 652 O O . PHE A 1 81 ? -10.109 -6.551 3.404 1 98.5 81 PHE A O 1
ATOM 659 N N . SER A 1 82 ? -7.961 -7.102 3.463 1 98.06 82 SER A N 1
ATOM 660 C CA . SER A 1 82 ? -7.527 -5.91 2.74 1 98.06 82 SER A CA 1
ATOM 661 C C . SER A 1 82 ? -7.387 -6.188 1.248 1 98.06 82 SER A C 1
ATOM 663 O O . SER A 1 82 ? -6.324 -6.605 0.786 1 98.06 82 SER A O 1
ATOM 665 N N . PHE A 1 83 ? -8.422 -5.832 0.508 1 97.5 83 PHE A N 1
ATOM 666 C CA . PHE A 1 83 ? -8.422 -6.137 -0.918 1 97.5 83 PHE A CA 1
ATOM 667 C C . PHE A 1 83 ? -7.625 -5.094 -1.693 1 97.5 83 PHE A C 1
ATOM 669 O O . PHE A 1 83 ? -7.625 -3.914 -1.338 1 97.5 83 PHE A O 1
ATOM 676 N N . GLU A 1 84 ? -6.934 -5.559 -2.758 1 95.56 84 GLU A N 1
ATOM 677 C CA . GLU A 1 84 ? -6.168 -4.699 -3.652 1 95.56 84 GLU A CA 1
ATOM 678 C C . GLU A 1 84 ? -5.215 -3.799 -2.873 1 95.56 84 GLU A C 1
ATOM 680 O O . GLU A 1 84 ? -5.242 -2.576 -3.021 1 95.56 84 GLU A O 1
ATOM 685 N N . SER A 1 85 ? -4.363 -4.418 -2.105 1 95.56 85 SER A N 1
ATOM 686 C CA . SER A 1 85 ? -3.416 -3.729 -1.237 1 95.56 85 SER A CA 1
ATOM 687 C C . SER A 1 85 ? -2.012 -4.305 -1.384 1 95.56 85 SER A C 1
ATOM 689 O O . SER A 1 85 ? -1.848 -5.453 -1.807 1 95.56 85 SER A O 1
ATOM 691 N N . PRO A 1 86 ? -1.054 -3.508 -1.132 1 95.25 86 PRO A N 1
ATOM 692 C CA . PRO A 1 86 ? 0.303 -4.062 -1.149 1 95.25 86 PRO A CA 1
ATOM 693 C C . PRO A 1 86 ? 0.64 -4.84 0.121 1 95.25 86 PRO A C 1
ATOM 695 O O . PRO A 1 86 ? 0.147 -4.504 1.201 1 95.25 86 PRO A O 1
ATOM 698 N N . TYR A 1 87 ? 1.389 -5.895 -0.023 1 97 87 TYR A N 1
ATOM 699 C CA . TYR A 1 87 ? 1.967 -6.621 1.103 1 97 87 TYR A CA 1
ATOM 700 C C . TYR A 1 87 ? 3.266 -5.969 1.563 1 97 87 TYR A C 1
ATOM 702 O O . TYR A 1 87 ? 4.352 -6.352 1.117 1 97 87 TYR A O 1
ATOM 710 N N . THR A 1 88 ? 3.205 -5.098 2.479 1 92.38 88 THR A N 1
ATOM 711 C CA . THR A 1 88 ? 4.227 -4.105 2.793 1 92.38 88 THR A CA 1
ATOM 712 C C . THR A 1 88 ? 5.527 -4.777 3.211 1 92.38 88 THR A C 1
ATOM 714 O O . THR A 1 88 ? 6.613 -4.234 2.996 1 92.38 88 THR A O 1
ATOM 717 N N . PRO A 1 89 ? 5.5 -5.922 3.834 1 94.31 89 PRO A N 1
ATOM 718 C CA . PRO A 1 89 ? 6.773 -6.562 4.16 1 94.31 89 PRO A CA 1
ATOM 719 C C . PRO A 1 89 ? 7.66 -6.773 2.936 1 94.31 89 PRO A C 1
ATOM 721 O O . PRO A 1 89 ? 8.891 -6.812 3.057 1 94.31 89 PRO A O 1
ATOM 724 N N . TYR A 1 90 ? 7.078 -6.91 1.766 1 97.12 90 TYR A N 1
ATOM 725 C CA . TYR A 1 90 ? 7.852 -7.117 0.549 1 97.12 90 TYR A CA 1
ATOM 726 C C . TYR A 1 90 ? 8.398 -5.801 0.017 1 97.12 90 TYR A C 1
ATOM 728 O O . TYR A 1 90 ? 9.234 -5.789 -0.89 1 97.12 90 TYR A O 1
ATOM 736 N N . GLN A 1 91 ? 7.961 -4.695 0.572 1 96.06 91 GLN A N 1
ATOM 737 C CA . GLN A 1 91 ? 8.406 -3.393 0.09 1 96.06 91 GLN A CA 1
ATOM 738 C C . GLN A 1 91 ? 9.922 -3.252 0.207 1 96.06 91 GLN A C 1
ATOM 740 O O . GLN A 1 91 ? 10.555 -2.609 -0.632 1 96.06 91 GLN A O 1
ATOM 745 N N . GLN A 1 92 ? 10.516 -3.861 1.191 1 95.19 92 GLN A N 1
ATOM 746 C CA . GLN A 1 92 ? 11.953 -3.732 1.443 1 95.19 92 GLN A CA 1
ATOM 747 C C . GLN A 1 92 ? 12.766 -4.5 0.405 1 95.19 92 GLN A C 1
ATOM 749 O O . GLN A 1 92 ? 13.977 -4.316 0.298 1 95.19 92 GLN A O 1
ATOM 754 N N . LEU A 1 93 ? 12.086 -5.336 -0.38 1 97.5 93 LEU A N 1
ATOM 755 C CA . LEU A 1 93 ? 12.789 -6.188 -1.33 1 97.5 93 LEU A CA 1
ATOM 756 C C . LEU A 1 93 ? 12.828 -5.551 -2.715 1 97.5 93 LEU A C 1
ATOM 758 O O . LEU A 1 93 ? 13.508 -6.043 -3.613 1 97.5 93 LEU A O 1
ATOM 762 N N . VAL A 1 94 ? 12.141 -4.453 -2.863 1 97.62 94 VAL A N 1
ATOM 763 C CA . VAL A 1 94 ? 12.008 -3.916 -4.215 1 97.62 94 VAL A CA 1
ATOM 764 C C . VAL A 1 94 ? 12.422 -2.447 -4.23 1 97.62 94 VAL A C 1
ATOM 766 O O . VAL A 1 94 ? 12.398 -1.778 -3.195 1 97.62 94 VAL A O 1
ATOM 769 N N . ILE A 1 95 ? 12.828 -1.997 -5.355 1 96.94 95 ILE A N 1
ATOM 770 C CA . ILE A 1 95 ? 13.023 -0.581 -5.648 1 96.94 95 ILE A CA 1
ATOM 771 C C . ILE A 1 95 ? 11.727 0.017 -6.195 1 96.94 95 ILE A C 1
ATOM 773 O O . ILE A 1 95 ? 11.078 -0.583 -7.051 1 96.94 95 ILE A O 1
ATOM 777 N N . GLY A 1 96 ? 11.398 1.139 -5.664 1 94.88 96 GLY A N 1
ATOM 778 C CA . GLY A 1 96 ? 10.164 1.768 -6.098 1 94.88 96 GLY A CA 1
ATOM 779 C C . GLY A 1 96 ? 8.945 1.293 -5.324 1 94.88 96 GLY A C 1
ATOM 780 O O . GLY A 1 96 ? 9.055 0.953 -4.145 1 94.88 96 GLY A O 1
ATOM 781 N N . THR A 1 97 ? 7.812 1.351 -5.938 1 92.62 97 THR A N 1
ATOM 782 C CA . THR A 1 97 ? 6.551 1.027 -5.277 1 92.62 97 THR A CA 1
ATOM 783 C C . THR A 1 97 ? 6.145 -0.415 -5.562 1 92.62 97 THR A C 1
ATOM 785 O O . THR A 1 97 ? 6.098 -0.834 -6.723 1 92.62 97 THR A O 1
ATOM 788 N N . LEU A 1 98 ? 5.859 -1.151 -4.531 1 96.25 98 LEU A N 1
ATOM 789 C CA . LEU A 1 98 ? 5.355 -2.516 -4.656 1 96.25 98 LEU A CA 1
ATOM 790 C C . LEU A 1 98 ? 3.938 -2.523 -5.215 1 96.25 98 LEU A C 1
ATOM 792 O O . LEU A 1 98 ? 3.08 -1.769 -4.75 1 96.25 98 LEU A O 1
ATOM 796 N N . PRO A 1 99 ? 3.709 -3.338 -6.266 1 96.44 99 PRO A N 1
ATOM 797 C CA . PRO A 1 99 ? 2.338 -3.398 -6.773 1 96.44 99 PRO A CA 1
ATOM 798 C C . PRO A 1 99 ? 1.355 -3.98 -5.762 1 96.44 99 PRO A C 1
ATOM 800 O O . PRO A 1 99 ? 1.772 -4.598 -4.777 1 96.44 99 PRO A O 1
ATOM 803 N N . ARG A 1 100 ? 0.094 -3.729 -5.965 1 95.88 100 ARG A N 1
ATOM 804 C CA . ARG A 1 100 ? -0.949 -4.309 -5.125 1 95.88 100 ARG A CA 1
ATOM 805 C C . ARG A 1 100 ? -1.193 -5.77 -5.488 1 95.88 100 ARG A C 1
ATOM 807 O O . ARG A 1 100 ? -0.833 -6.211 -6.582 1 95.88 100 ARG A O 1
ATOM 814 N N . VAL A 1 101 ? -1.703 -6.48 -4.594 1 97.25 101 VAL A N 1
ATOM 815 C CA . VAL A 1 101 ? -2.158 -7.852 -4.809 1 97.25 101 VAL A CA 1
ATOM 816 C C . VAL A 1 101 ? -3.65 -7.953 -4.5 1 97.25 101 VAL A C 1
ATOM 818 O O . VAL A 1 101 ? -4.242 -7.02 -3.947 1 97.25 101 VAL A O 1
ATOM 821 N N . ASP A 1 102 ? -4.305 -8.977 -4.859 1 97.5 102 ASP A N 1
ATOM 822 C CA . ASP A 1 102 ? -5.758 -9.086 -4.805 1 97.5 102 ASP A CA 1
ATOM 823 C C . ASP A 1 102 ? -6.258 -9.078 -3.361 1 97.5 102 ASP A C 1
ATOM 825 O O . ASP A 1 102 ? -7.305 -8.5 -3.064 1 97.5 102 ASP A O 1
ATOM 829 N N . LEU A 1 103 ? -5.547 -9.75 -2.498 1 98.25 103 LEU A N 1
ATOM 830 C CA . LEU A 1 103 ? -5.953 -9.812 -1.099 1 98.25 103 LEU A CA 1
ATOM 831 C C . LEU A 1 103 ? -4.734 -9.875 -0.181 1 98.25 103 LEU A C 1
ATOM 833 O O . LEU A 1 103 ? -3.816 -10.656 -0.414 1 98.25 103 LEU A O 1
ATOM 837 N N . VAL A 1 104 ? -4.684 -9.008 0.781 1 98.25 104 VAL A N 1
ATOM 838 C CA . VAL A 1 104 ? -3.756 -9.094 1.905 1 98.25 104 VAL A CA 1
ATOM 839 C C . VAL A 1 104 ? -4.535 -9.281 3.205 1 98.25 104 VAL A C 1
ATOM 841 O O . VAL A 1 104 ? -5.438 -8.5 3.512 1 98.25 104 VAL A O 1
ATOM 844 N N . THR A 1 105 ? -4.293 -10.367 3.926 1 98.44 105 THR A N 1
ATOM 845 C CA . THR A 1 105 ? -4.891 -10.508 5.25 1 98.44 105 THR A CA 1
ATOM 846 C C . THR A 1 105 ? -4.066 -9.766 6.297 1 98.44 105 THR A C 1
ATOM 848 O O . THR A 1 105 ? -2.834 -9.766 6.242 1 98.44 105 THR A O 1
ATOM 851 N N . GLN A 1 106 ? -4.75 -9.125 7.191 1 97.31 106 GLN A N 1
ATOM 852 C CA . GLN A 1 106 ? -4.102 -8.312 8.219 1 97.31 106 GLN A CA 1
ATOM 853 C C . GLN A 1 106 ? -4.727 -8.562 9.586 1 97.31 106 GLN A C 1
ATOM 855 O O . GLN A 1 106 ? -5.875 -9 9.68 1 97.31 106 GLN A O 1
ATOM 860 N N . LEU A 1 107 ? -3.965 -8.312 10.578 1 96.38 107 LEU A N 1
ATOM 861 C CA . LEU A 1 107 ? -4.512 -8.242 11.93 1 96.38 107 LEU A CA 1
ATOM 862 C C . LEU A 1 107 ? -5.16 -6.883 12.188 1 96.38 107 LEU A C 1
ATOM 864 O O . LEU A 1 107 ? -4.547 -5.84 11.938 1 96.38 107 LEU A O 1
ATOM 868 N N . ARG A 1 108 ? -6.363 -6.875 12.664 1 94.06 108 ARG A N 1
ATOM 869 C CA . ARG A 1 108 ? -7.062 -5.633 12.977 1 94.06 108 ARG A CA 1
ATOM 870 C C . ARG A 1 108 ? -6.438 -4.934 14.18 1 94.06 108 ARG A C 1
ATOM 872 O O . ARG A 1 108 ? -6.426 -3.705 14.258 1 94.06 108 ARG A O 1
ATOM 879 N N . SER A 1 109 ? -5.898 -5.707 15.047 1 91.94 109 SER A N 1
ATOM 880 C CA . SER A 1 109 ? -5.406 -5.207 16.328 1 91.94 109 SER A CA 1
ATOM 881 C C . SER A 1 109 ? -4.223 -4.262 16.125 1 91.94 109 SER A C 1
ATOM 883 O O . SER A 1 109 ? -4.145 -3.217 16.781 1 91.94 109 SER A O 1
ATOM 885 N N . ASN A 1 110 ? -3.359 -4.566 15.133 1 88.75 110 ASN A N 1
ATOM 886 C CA . ASN A 1 110 ? -2.168 -3.732 15.023 1 88.75 110 ASN A CA 1
ATOM 887 C C . ASN A 1 110 ? -1.828 -3.439 13.562 1 88.75 110 ASN A C 1
ATOM 889 O O . ASN A 1 110 ? -0.823 -2.785 13.273 1 88.75 110 ASN A O 1
ATOM 893 N N . GLY A 1 111 ? -2.586 -3.984 12.672 1 89.81 111 GLY A N 1
ATOM 894 C CA . GLY A 1 111 ? -2.4 -3.664 11.266 1 89.81 111 GLY A CA 1
ATOM 895 C C . GLY A 1 111 ? -1.34 -4.516 10.594 1 89.81 111 GLY A C 1
ATOM 896 O O . GLY A 1 111 ? -1.045 -4.332 9.414 1 89.81 111 GLY A O 1
ATOM 897 N N . GLN A 1 112 ? -0.774 -5.465 11.219 1 92.25 112 GLN A N 1
ATOM 898 C CA . GLN A 1 112 ? 0.273 -6.312 10.664 1 92.25 112 GLN A CA 1
ATOM 899 C C . GLN A 1 112 ? -0.258 -7.148 9.5 1 92.25 112 GLN A C 1
ATOM 901 O O . GLN A 1 112 ? -1.341 -7.734 9.594 1 92.25 112 GLN A O 1
ATOM 906 N N . CYS A 1 113 ? 0.48 -7.137 8.43 1 95.5 113 CYS A N 1
ATOM 907 C CA . CYS A 1 113 ? 0.132 -7.977 7.293 1 95.5 113 CYS A CA 1
ATOM 908 C C . CYS A 1 113 ? 0.49 -9.438 7.559 1 95.5 113 CYS A C 1
ATOM 910 O O . CYS A 1 113 ? 1.541 -9.727 8.133 1 95.5 113 CYS A O 1
ATOM 912 N N . LEU A 1 114 ? -0.418 -10.305 7.137 1 97.19 114 LEU A N 1
ATOM 913 C CA . LEU A 1 114 ? -0.195 -11.727 7.395 1 97.19 114 LEU A CA 1
ATOM 914 C C . LEU A 1 114 ? 0.178 -12.461 6.113 1 97.19 114 LEU A C 1
ATOM 916 O O . LEU A 1 114 ? 1.209 -13.133 6.055 1 97.19 114 LEU A O 1
ATOM 920 N N . ARG A 1 115 ? -0.718 -12.344 5.078 1 97.88 115 ARG A N 1
ATOM 921 C CA . ARG A 1 115 ? -0.503 -13.102 3.848 1 97.88 115 ARG A CA 1
ATOM 922 C C . ARG A 1 115 ? -0.894 -12.273 2.625 1 97.88 115 ARG A C 1
ATOM 924 O O . ARG A 1 115 ? -1.91 -11.578 2.639 1 97.88 115 ARG A O 1
ATOM 931 N N . PRO A 1 116 ? -0.031 -12.266 1.63 1 98.25 116 PRO A N 1
ATOM 932 C CA . PRO A 1 116 ? -0.463 -11.812 0.307 1 98.25 116 PRO A CA 1
ATOM 933 C C . PRO A 1 116 ? -1.033 -12.945 -0.548 1 98.25 116 PRO A C 1
ATOM 935 O O . PRO A 1 116 ? -0.415 -14.008 -0.667 1 98.25 116 PRO A O 1
ATOM 938 N N . ILE A 1 117 ? -2.197 -12.75 -1.163 1 98.62 117 ILE A N 1
ATOM 939 C CA . ILE A 1 117 ? -2.834 -13.812 -1.924 1 98.62 117 ILE A CA 1
ATOM 940 C C . ILE A 1 117 ? -3.311 -13.281 -3.271 1 98.62 117 ILE A C 1
ATOM 942 O O . ILE A 1 117 ? -4.105 -12.336 -3.326 1 98.62 117 ILE A O 1
ATOM 946 N N . GLU A 1 118 ? -2.766 -13.828 -4.324 1 98.38 118 GLU A N 1
ATOM 947 C CA . GLU A 1 118 ? -3.322 -13.602 -5.652 1 98.38 118 GLU A CA 1
ATOM 948 C C . GLU A 1 118 ? -4.586 -14.43 -5.871 1 98.38 118 GLU A C 1
ATOM 950 O O . GLU A 1 118 ? -4.676 -15.57 -5.406 1 98.38 118 GLU A O 1
ATOM 955 N N . VAL A 1 119 ? -5.562 -13.844 -6.57 1 98.06 119 VAL A N 1
ATOM 956 C CA . VAL A 1 119 ? -6.816 -14.555 -6.773 1 98.06 119 VAL A CA 1
ATOM 957 C C . VAL A 1 119 ? -7.094 -14.695 -8.273 1 98.06 119 VAL A C 1
ATOM 959 O O . VAL A 1 119 ? -6.961 -13.734 -9.023 1 98.06 119 VAL A O 1
ATOM 962 N N . LYS A 1 120 ? -7.402 -15.898 -8.703 1 97.38 120 LYS A N 1
ATOM 963 C CA . LYS A 1 120 ? -7.84 -16.172 -10.07 1 97.38 120 LYS A CA 1
ATOM 964 C C . LYS A 1 120 ? -9.117 -17 -10.078 1 97.38 120 LYS A C 1
ATOM 966 O O . LYS A 1 120 ? -9.086 -18.219 -9.859 1 97.38 120 LYS A O 1
ATOM 971 N N . LEU A 1 121 ? -10.188 -16.375 -10.336 1 96.44 121 LEU A N 1
ATOM 972 C CA . LEU A 1 121 ? -11.469 -17.078 -10.484 1 96.44 121 LEU A CA 1
ATOM 973 C C . LEU A 1 121 ? -11.586 -17.688 -11.875 1 96.44 121 LEU A C 1
ATOM 975 O O . LEU A 1 121 ? -11.641 -16.969 -12.875 1 96.44 121 LEU A O 1
ATOM 979 N N . THR A 1 122 ? -11.68 -19.062 -11.922 1 97.69 122 THR A N 1
ATOM 980 C CA . THR A 1 122 ? -11.516 -19.688 -13.234 1 97.69 122 THR A CA 1
ATOM 981 C C . THR A 1 122 ? -12.688 -20.609 -13.547 1 97.69 122 THR A C 1
ATOM 983 O O . THR A 1 122 ? -13.227 -21.25 -12.648 1 97.69 122 THR A O 1
ATOM 986 N N . ALA A 1 123 ? -13 -20.672 -14.805 1 97.44 123 ALA A N 1
ATOM 987 C CA . ALA A 1 123 ? -14.062 -21.531 -15.312 1 97.44 123 ALA A CA 1
ATOM 988 C C . ALA A 1 123 ? -13.578 -22.969 -15.492 1 97.44 123 ALA A C 1
ATOM 990 O O . ALA A 1 123 ? -12.438 -23.188 -15.914 1 97.44 123 ALA A O 1
ATOM 991 N N . LEU A 1 124 ? -14.422 -23.891 -15.148 1 98 124 LEU A N 1
ATOM 992 C CA . LEU A 1 124 ? -14.211 -25.312 -15.383 1 98 124 LEU A CA 1
ATOM 993 C C . LEU A 1 124 ? -15.398 -25.922 -16.141 1 98 124 LEU A C 1
ATOM 995 O O . LEU A 1 124 ? -16.516 -25.984 -15.609 1 98 124 LEU A O 1
ATOM 999 N N . PRO A 1 125 ? -15.242 -26.438 -17.391 1 97.38 125 PRO A N 1
ATOM 1000 C CA . PRO A 1 125 ? -14.016 -26.484 -18.203 1 97.38 125 PRO A CA 1
ATOM 1001 C C . PRO A 1 125 ? -13.711 -25.172 -18.891 1 97.38 125 PRO A C 1
ATOM 1003 O O . PRO A 1 125 ? -14.555 -24.266 -18.906 1 97.38 125 PRO A O 1
ATOM 1006 N N . ASP A 1 126 ? -12.484 -25.016 -19.359 1 96.62 126 ASP A N 1
ATOM 1007 C CA . ASP A 1 126 ? -12.172 -23.906 -20.25 1 96.62 126 ASP A CA 1
ATOM 1008 C C . ASP A 1 126 ? -12.43 -24.297 -21.703 1 96.62 126 ASP A C 1
ATOM 1010 O O . ASP A 1 126 ? -12.984 -25.359 -21.984 1 96.62 126 ASP A O 1
ATOM 1014 N N . ASN A 1 127 ? -12.078 -23.453 -22.656 1 94.38 127 ASN A N 1
ATOM 1015 C CA . ASN A 1 127 ? -12.367 -23.656 -24.078 1 94.38 127 ASN A CA 1
ATOM 1016 C C . ASN A 1 127 ? -11.625 -24.859 -24.625 1 94.38 127 ASN A C 1
ATOM 1018 O O . ASN A 1 127 ? -12.117 -25.531 -25.547 1 94.38 127 ASN A O 1
ATOM 1022 N N . SER A 1 128 ? -10.516 -25.172 -24.125 1 95.81 128 SER A N 1
ATOM 1023 C CA . SER A 1 128 ? -9.672 -26.234 -24.688 1 95.81 128 SER A CA 1
ATOM 1024 C C . SER A 1 128 ? -10.117 -27.609 -24.203 1 95.81 128 SER A C 1
ATOM 1026 O O . SER A 1 128 ? -9.75 -28.625 -24.781 1 95.81 128 SER A O 1
ATOM 1028 N N . THR A 1 129 ? -10.898 -27.641 -23.156 1 96.81 129 THR A N 1
ATOM 1029 C CA . THR A 1 129 ? -11.211 -28.938 -22.594 1 96.81 129 THR A CA 1
ATOM 1030 C C . THR A 1 129 ? -12.719 -29.156 -22.531 1 96.81 129 THR A C 1
ATOM 1032 O O . THR A 1 129 ? -13.18 -30.234 -22.125 1 96.81 129 THR A O 1
ATOM 1035 N N . CYS A 1 130 ? -13.508 -28.234 -22.953 1 94.75 130 CYS A N 1
ATOM 1036 C CA . CYS A 1 130 ? -14.953 -28.266 -22.781 1 94.75 130 CYS A CA 1
ATOM 1037 C C . CYS A 1 130 ? -15.57 -29.422 -23.578 1 94.75 130 CYS A C 1
ATOM 1039 O O . CYS A 1 130 ? -16.688 -29.859 -23.281 1 94.75 130 CYS A O 1
ATOM 1041 N N . ASN A 1 131 ? -14.898 -29.891 -24.625 1 93.94 131 ASN A N 1
ATOM 1042 C CA . ASN A 1 131 ? -15.43 -30.953 -25.469 1 93.94 131 ASN A CA 1
ATOM 1043 C C . ASN A 1 131 ? -14.938 -32.312 -25.016 1 93.94 131 ASN A C 1
ATOM 1045 O O . ASN A 1 131 ? -15.305 -33.344 -25.594 1 93.94 131 ASN A O 1
ATOM 1049 N N . LEU A 1 132 ? -14.18 -32.375 -23.984 1 95.06 132 LEU A N 1
ATOM 1050 C CA . LEU A 1 132 ? -13.68 -33.625 -23.453 1 95.06 132 LEU A CA 1
ATOM 1051 C C . LEU A 1 132 ? -14.633 -34.188 -22.391 1 95.06 132 LEU A C 1
ATOM 1053 O O . LEU A 1 132 ? -15.617 -33.531 -22.047 1 95.06 132 LEU A O 1
ATOM 1057 N N . SER A 1 133 ? -14.273 -35.406 -22.016 1 94.25 133 SER A N 1
ATOM 1058 C CA . SER A 1 133 ? -15.023 -35.969 -20.891 1 94.25 133 SER A CA 1
ATOM 1059 C C . SER A 1 133 ? -14.703 -35.25 -19.594 1 94.25 133 SER A C 1
ATOM 1061 O O . SER A 1 133 ? -13.625 -34.656 -19.438 1 94.25 133 SER A O 1
ATOM 1063 N N . GLU A 1 134 ? -15.57 -35.25 -18.672 1 93.62 134 GLU A N 1
ATOM 1064 C CA . GLU A 1 134 ? -15.523 -34.469 -17.438 1 93.62 134 GLU A CA 1
ATOM 1065 C C . GLU A 1 134 ? -14.234 -34.719 -16.672 1 93.62 134 GLU A C 1
ATOM 1067 O O . GLU A 1 134 ? -13.711 -33.812 -16.016 1 93.62 134 GLU A O 1
ATOM 1072 N N . GLU A 1 135 ? -13.766 -35.906 -16.812 1 94.12 135 GLU A N 1
ATOM 1073 C CA . GLU A 1 135 ? -12.562 -36.25 -16.062 1 94.12 135 GLU A CA 1
ATOM 1074 C C . GLU A 1 135 ? -11.328 -35.531 -16.609 1 94.12 135 GLU A C 1
ATOM 1076 O O . GLU A 1 135 ? -10.289 -35.5 -15.961 1 94.12 135 GLU A O 1
ATOM 1081 N N . TYR A 1 136 ? -11.492 -34.938 -17.75 1 96.44 136 TYR A N 1
ATOM 1082 C CA . TYR A 1 136 ? -10.352 -34.281 -18.375 1 96.44 136 TYR A CA 1
ATOM 1083 C C . TYR A 1 136 ? -10.531 -32.75 -18.406 1 96.44 136 TYR A C 1
ATOM 1085 O O . TYR A 1 136 ? -9.734 -32.062 -19.031 1 96.44 136 TYR A O 1
ATOM 1093 N N . TYR A 1 137 ? -11.594 -32.281 -17.719 1 97.69 137 TYR A N 1
ATOM 1094 C CA . TYR A 1 137 ? -11.82 -30.844 -17.641 1 97.69 137 TYR A CA 1
ATOM 1095 C C . TYR A 1 137 ? -10.656 -30.141 -16.969 1 97.69 137 TYR A C 1
ATOM 1097 O O . TYR A 1 137 ? -10.062 -30.672 -16.031 1 97.69 137 TYR A O 1
ATOM 1105 N N . GLY A 1 138 ? -10.258 -28.984 -17.453 1 97.94 138 GLY A N 1
ATOM 1106 C CA . GLY A 1 138 ? -9.258 -28.125 -16.844 1 97.94 138 GLY A CA 1
ATOM 1107 C C . GLY A 1 138 ? -9.617 -26.656 -16.922 1 97.94 138 GLY A C 1
ATOM 1108 O O . GLY A 1 138 ? -10.641 -26.297 -17.516 1 97.94 138 GLY A O 1
ATOM 1109 N N . CYS A 1 139 ? -8.828 -25.812 -16.234 1 97.88 139 CYS A N 1
ATOM 1110 C CA . CYS A 1 139 ? -9.07 -24.375 -16.156 1 97.88 139 CYS A CA 1
ATOM 1111 C C . CYS A 1 139 ? -7.938 -23.594 -16.797 1 97.88 139 CYS A C 1
ATOM 1113 O O . CYS A 1 139 ? -6.766 -23.953 -16.641 1 97.88 139 CYS A O 1
ATOM 1115 N N . GLU A 1 140 ? -8.297 -22.594 -17.531 1 97.88 140 GLU A N 1
ATOM 1116 C CA . GLU A 1 140 ? -7.281 -21.656 -18.016 1 97.88 140 GLU A CA 1
ATOM 1117 C C . GLU A 1 140 ? -6.871 -20.672 -16.922 1 97.88 140 GLU A C 1
ATOM 1119 O O . GLU A 1 140 ? -7.719 -20.188 -16.172 1 97.88 140 GLU A O 1
ATOM 1124 N N . ILE A 1 141 ? -5.586 -20.406 -16.797 1 97.94 141 ILE A N 1
ATOM 1125 C CA . ILE A 1 141 ? -5.074 -19.422 -15.859 1 97.94 141 ILE A CA 1
ATOM 1126 C C . ILE A 1 141 ? -4.281 -18.359 -16.625 1 97.94 141 ILE A C 1
ATOM 1128 O O . ILE A 1 141 ? -3.383 -18.688 -17.391 1 97.94 141 ILE A O 1
ATOM 1132 N N . VAL A 1 142 ? -4.633 -17.078 -16.484 1 97.25 142 VAL A N 1
ATOM 1133 C CA . VAL A 1 142 ? -3.926 -15.953 -17.078 1 97.25 142 VAL A CA 1
ATOM 1134 C C . VAL A 1 142 ? -3.225 -15.148 -15.984 1 97.25 142 VAL A C 1
ATOM 1136 O O . VAL A 1 142 ? -3.865 -14.688 -15.039 1 97.25 142 VAL A O 1
ATOM 1139 N N . ILE A 1 143 ? -1.955 -15.016 -16.109 1 98 143 ILE A N 1
ATOM 1140 C CA . ILE A 1 143 ? -1.169 -14.414 -15.039 1 98 143 ILE A CA 1
ATOM 1141 C C . ILE A 1 143 ? -0.604 -13.078 -15.508 1 98 143 ILE A C 1
ATOM 1143 O O . ILE A 1 143 ? -0.095 -12.961 -16.625 1 98 143 ILE A O 1
ATOM 1147 N N . ARG A 1 144 ? -0.713 -12.055 -14.648 1 97.19 144 ARG A N 1
ATOM 1148 C CA . ARG A 1 144 ? -0.183 -10.719 -14.914 1 97.19 144 ARG A CA 1
ATOM 1149 C C . ARG A 1 144 ? 1.22 -10.562 -14.336 1 97.19 144 ARG A C 1
ATOM 1151 O O . ARG A 1 144 ? 1.628 -11.336 -13.461 1 97.19 144 ARG A O 1
ATOM 1158 N N . PRO A 1 145 ? 1.999 -9.586 -14.805 1 97.94 145 PRO A N 1
ATOM 1159 C CA . PRO A 1 145 ? 3.387 -9.398 -14.375 1 97.94 145 PRO A CA 1
ATOM 1160 C C . PRO A 1 145 ? 3.516 -9.172 -12.867 1 97.94 145 PRO A C 1
ATOM 1162 O O . PRO A 1 145 ? 4.477 -9.641 -12.25 1 97.94 145 PRO A O 1
ATOM 1165 N N . ASP A 1 146 ? 2.535 -8.562 -12.281 1 97.75 146 ASP A N 1
ATOM 1166 C CA . ASP A 1 146 ? 2.602 -8.25 -10.852 1 97.75 146 ASP A CA 1
ATOM 1167 C C . ASP A 1 146 ? 2.684 -9.523 -10.016 1 97.75 146 ASP A C 1
ATOM 1169 O O . ASP A 1 146 ? 3.32 -9.539 -8.961 1 97.75 146 ASP A O 1
ATOM 1173 N N . THR A 1 147 ? 2.074 -10.57 -10.492 1 98.56 147 THR A N 1
ATOM 1174 C CA . THR A 1 147 ? 2.125 -11.844 -9.781 1 98.56 147 THR A CA 1
ATOM 1175 C C . THR A 1 147 ? 3.543 -12.406 -9.781 1 98.56 147 THR A C 1
ATOM 1177 O O . THR A 1 147 ? 3.963 -13.039 -8.812 1 98.56 147 THR A O 1
ATOM 1180 N N . ILE A 1 148 ? 4.277 -12.141 -10.82 1 98.81 148 ILE A N 1
ATOM 1181 C CA . ILE A 1 148 ? 5.652 -12.625 -10.914 1 98.81 148 ILE A CA 1
ATOM 1182 C C . ILE A 1 148 ? 6.535 -11.867 -9.93 1 98.81 148 ILE A C 1
ATOM 1184 O O . ILE A 1 148 ? 7.457 -12.438 -9.344 1 98.81 148 ILE A O 1
ATOM 1188 N N . VAL A 1 149 ? 6.211 -10.602 -9.742 1 98.81 149 VAL A N 1
ATOM 1189 C CA . VAL A 1 149 ? 6.922 -9.812 -8.742 1 98.81 149 VAL A CA 1
ATOM 1190 C C . VAL A 1 149 ? 6.719 -10.422 -7.359 1 98.81 149 VAL A C 1
ATOM 1192 O O . VAL A 1 149 ? 7.68 -10.602 -6.605 1 98.81 149 VAL A O 1
ATOM 1195 N N . TYR A 1 150 ? 5.488 -10.766 -7 1 98.88 150 TYR A N 1
ATOM 1196 C CA . TYR A 1 150 ? 5.191 -11.359 -5.703 1 98.88 150 TYR A CA 1
ATOM 1197 C C . TYR A 1 150 ? 5.832 -12.734 -5.578 1 98.88 150 TYR A C 1
ATOM 1199 O O . TYR A 1 150 ? 6.27 -13.125 -4.492 1 98.88 150 TYR A O 1
ATOM 1207 N N . LEU A 1 151 ? 5.855 -13.469 -6.695 1 98.88 151 LEU A N 1
ATOM 1208 C CA . LEU A 1 151 ? 6.566 -14.742 -6.691 1 98.88 151 LEU A CA 1
ATOM 1209 C C . LEU A 1 151 ? 8.039 -14.539 -6.363 1 98.88 151 LEU A C 1
ATOM 1211 O O . LEU A 1 151 ? 8.586 -15.211 -5.48 1 98.88 151 LEU A O 1
ATOM 1215 N N . ALA A 1 152 ? 8.695 -13.594 -7.043 1 98.88 152 ALA A N 1
ATOM 1216 C CA . ALA A 1 152 ? 10.109 -13.297 -6.82 1 98.88 152 ALA A CA 1
ATOM 1217 C C . ALA A 1 152 ? 10.359 -12.883 -5.371 1 98.88 152 ALA A C 1
ATOM 1219 O O . ALA A 1 152 ? 11.305 -13.352 -4.738 1 98.88 152 ALA A O 1
ATOM 1220 N N . CYS A 1 153 ? 9.484 -12.047 -4.863 1 98.62 153 CYS A N 1
ATOM 1221 C CA . CYS A 1 153 ? 9.625 -11.578 -3.492 1 98.62 153 CYS A CA 1
ATOM 1222 C C . CYS A 1 153 ? 9.461 -12.719 -2.5 1 98.62 153 CYS A C 1
ATOM 1224 O O . CYS A 1 153 ? 10.172 -12.789 -1.499 1 98.62 153 CYS A O 1
ATOM 1226 N N . SER A 1 154 ? 8.508 -13.633 -2.781 1 98.62 154 SER A N 1
ATOM 1227 C CA . SER A 1 154 ? 8.266 -14.758 -1.893 1 98.62 154 SER A CA 1
ATOM 1228 C C . SER A 1 154 ? 9.484 -15.672 -1.807 1 98.62 154 SER A C 1
ATOM 1230 O O . SER A 1 154 ? 9.75 -16.266 -0.76 1 98.62 154 SER A O 1
ATOM 1232 N N . ILE A 1 155 ? 10.219 -15.75 -2.84 1 98.62 155 ILE A N 1
ATOM 1233 C CA . ILE A 1 155 ? 11.438 -16.547 -2.859 1 98.62 155 ILE A CA 1
ATOM 1234 C C . ILE A 1 155 ? 12.586 -15.773 -2.219 1 98.62 155 ILE A C 1
ATOM 1236 O O . ILE A 1 155 ? 13.258 -16.266 -1.313 1 98.62 155 ILE A O 1
ATOM 1240 N N . ALA A 1 156 ? 12.773 -14.523 -2.645 1 98.38 156 ALA A N 1
ATOM 1241 C CA . ALA A 1 156 ? 13.875 -13.672 -2.199 1 98.38 156 ALA A CA 1
ATOM 1242 C C . ALA A 1 156 ? 13.836 -13.469 -0.688 1 98.38 156 ALA A C 1
ATOM 1244 O O . ALA A 1 156 ? 14.875 -13.359 -0.04 1 98.38 156 ALA A O 1
ATOM 1245 N N . SER A 1 157 ? 12.633 -13.422 -0.161 1 97.25 157 SER A N 1
ATOM 1246 C CA . SER A 1 157 ? 12.461 -13.156 1.264 1 97.25 157 SER A CA 1
ATOM 1247 C C . SER A 1 157 ? 13.18 -14.195 2.109 1 97.25 157 SER A C 1
ATOM 1249 O O . SER A 1 157 ? 13.617 -13.906 3.227 1 97.25 157 SER A O 1
ATOM 1251 N N . ASN A 1 158 ? 13.344 -15.414 1.601 1 97.12 158 ASN A N 1
ATOM 1252 C CA . ASN A 1 158 ? 14.023 -16.484 2.322 1 97.12 158 ASN A CA 1
ATOM 1253 C C . ASN A 1 158 ? 15.531 -16.25 2.385 1 97.12 158 ASN A C 1
ATOM 1255 O O . ASN A 1 158 ? 16.234 -16.906 3.166 1 97.12 158 ASN A O 1
ATOM 1259 N N . PHE A 1 159 ? 15.992 -15.32 1.596 1 97.25 159 PHE A N 1
ATOM 1260 C CA . PHE A 1 159 ? 17.438 -15.102 1.49 1 97.25 159 PHE A CA 1
ATOM 1261 C C . PHE A 1 159 ? 17.797 -13.68 1.91 1 97.25 159 PHE A C 1
ATOM 1263 O O . PHE A 1 159 ? 18.891 -13.203 1.609 1 97.25 159 PHE A O 1
ATOM 1270 N N . LYS A 1 160 ? 16.906 -13 2.5 1 92.69 160 LYS A N 1
ATOM 1271 C CA . LYS A 1 160 ? 17.109 -11.602 2.893 1 92.69 160 LYS A CA 1
ATOM 1272 C C . LYS A 1 160 ? 18.391 -11.438 3.715 1 92.69 160 LYS A C 1
ATOM 1274 O O . LYS A 1 160 ? 19.125 -10.477 3.529 1 92.69 160 LYS A O 1
ATOM 1279 N N . ASP A 1 161 ? 18.641 -12.367 4.668 1 89.44 161 ASP A N 1
ATOM 1280 C CA . ASP A 1 161 ? 19.781 -12.281 5.559 1 89.44 161 ASP A CA 1
ATOM 1281 C C . ASP A 1 161 ? 20.953 -13.125 5.043 1 89.44 161 ASP A C 1
ATOM 1283 O O . ASP A 1 161 ? 21.953 -13.297 5.734 1 89.44 161 ASP A O 1
ATOM 1287 N N . ASN A 1 162 ? 20.781 -13.781 3.896 1 92.56 162 ASN A N 1
ATOM 1288 C CA . ASN A 1 162 ? 21.812 -14.633 3.332 1 92.56 162 ASN A CA 1
ATOM 1289 C C . ASN A 1 162 ? 21.844 -14.547 1.808 1 92.56 162 ASN A C 1
ATOM 1291 O O . ASN A 1 162 ? 21.719 -15.57 1.127 1 92.56 162 ASN A O 1
ATOM 1295 N N . LYS A 1 163 ? 22.109 -13.43 1.35 1 94.88 163 LYS A N 1
ATOM 1296 C CA . LYS A 1 163 ? 22.141 -13.18 -0.088 1 94.88 163 LYS A CA 1
ATOM 1297 C C . LYS A 1 163 ? 23.266 -13.961 -0.761 1 94.88 163 LYS A C 1
ATOM 1299 O O . LYS A 1 163 ? 23.141 -14.375 -1.916 1 94.88 163 LYS A O 1
ATOM 1304 N N . LYS A 1 164 ? 24.312 -14.188 -0.02 1 96.06 164 LYS A N 1
ATOM 1305 C CA . LYS A 1 164 ? 25.453 -14.922 -0.555 1 96.06 164 LYS A CA 1
ATOM 1306 C C . LYS A 1 164 ? 25.062 -16.359 -0.925 1 96.06 164 LYS A C 1
ATOM 1308 O O . LYS A 1 164 ? 25.562 -16.906 -1.915 1 96.06 164 LYS A O 1
ATOM 1313 N N . GLU A 1 165 ? 24.25 -16.906 -0.077 1 97.62 165 GLU A N 1
ATOM 1314 C CA . GLU A 1 165 ? 23.766 -18.25 -0.38 1 97.62 165 GLU A CA 1
ATOM 1315 C C . GLU A 1 165 ? 22.984 -18.266 -1.691 1 97.62 165 GLU A C 1
ATOM 1317 O O . GLU A 1 165 ? 23.156 -19.172 -2.514 1 97.62 165 GLU A O 1
ATOM 1322 N N . LEU A 1 166 ? 22.094 -17.297 -1.886 1 98.25 166 LEU A N 1
ATOM 1323 C CA . LEU A 1 166 ? 21.344 -17.203 -3.127 1 98.25 166 LEU A CA 1
ATOM 1324 C C . LEU A 1 166 ? 22.266 -17.031 -4.32 1 98.25 166 LEU A C 1
ATOM 1326 O O . LEU A 1 166 ? 22.078 -17.672 -5.355 1 98.25 166 LEU A O 1
ATOM 1330 N N . ALA A 1 167 ? 23.297 -16.219 -4.176 1 98.06 167 ALA A N 1
ATOM 1331 C CA . ALA A 1 167 ? 24.266 -15.984 -5.238 1 98.06 167 ALA A CA 1
ATOM 1332 C C . ALA A 1 167 ? 25 -17.266 -5.605 1 98.06 167 ALA A C 1
ATOM 1334 O O . ALA A 1 167 ? 25.234 -17.547 -6.785 1 98.06 167 ALA A O 1
ATOM 1335 N N . SER A 1 168 ? 25.312 -18 -4.602 1 98 168 SER A N 1
ATOM 1336 C CA . SER A 1 168 ? 26 -19.266 -4.816 1 98 168 SER A CA 1
ATOM 1337 C C . SER A 1 168 ? 25.125 -20.266 -5.578 1 98 168 SER A C 1
ATOM 1339 O O . SER A 1 168 ? 25.609 -20.984 -6.449 1 98 168 SER A O 1
ATOM 1341 N N . LEU A 1 169 ? 23.875 -20.297 -5.223 1 98.19 169 LEU A N 1
ATOM 1342 C CA . LEU A 1 169 ? 22.938 -21.188 -5.887 1 98.19 169 LEU A CA 1
ATOM 1343 C C . LEU A 1 169 ? 22.75 -20.797 -7.352 1 98.19 169 LEU A C 1
ATOM 1345 O O . LEU A 1 169 ? 22.609 -21.672 -8.219 1 98.19 169 LEU A O 1
ATOM 1349 N N . ILE A 1 170 ? 22.734 -19.516 -7.648 1 97.81 170 ILE A N 1
ATOM 1350 C CA . ILE A 1 170 ? 22.562 -19 -9 1 97.81 170 ILE A CA 1
ATOM 1351 C C . ILE A 1 170 ? 23.828 -19.266 -9.812 1 97.81 170 ILE A C 1
ATOM 1353 O O . ILE A 1 170 ? 23.75 -19.703 -10.969 1 97.81 170 ILE A O 1
ATOM 1357 N N . GLY A 1 171 ? 24.953 -19.062 -9.211 1 95.12 171 GLY A N 1
ATOM 1358 C CA . GLY A 1 171 ? 26.219 -19.297 -9.891 1 95.12 171 GLY A CA 1
ATOM 1359 C C . GLY A 1 171 ? 26.719 -18.078 -10.641 1 95.12 171 GLY A C 1
ATOM 1360 O O . GLY A 1 171 ? 26.031 -17.047 -10.695 1 95.12 171 GLY A O 1
ATOM 1361 N N . ASN A 1 172 ? 27.844 -18.141 -11.352 1 92.56 172 ASN A N 1
ATOM 1362 C CA . ASN A 1 172 ? 28.516 -17 -11.945 1 92.56 172 ASN A CA 1
ATOM 1363 C C . ASN A 1 172 ? 28.484 -17.047 -13.469 1 92.56 172 ASN A C 1
ATOM 1365 O O . ASN A 1 172 ? 29.078 -16.203 -14.141 1 92.56 172 ASN A O 1
ATOM 1369 N N . LYS A 1 173 ? 27.766 -17.922 -13.984 1 92 173 LYS A N 1
ATOM 1370 C CA . LYS A 1 173 ? 27.734 -18.141 -15.43 1 92 173 LYS A CA 1
ATOM 1371 C C . LYS A 1 173 ? 27.047 -16.969 -16.141 1 92 173 LYS A C 1
ATOM 1373 O O . LYS A 1 173 ? 27.219 -16.797 -17.344 1 92 173 LYS A O 1
ATOM 1378 N N . PHE A 1 174 ? 26.297 -16.203 -15.406 1 94.88 174 PHE A N 1
ATOM 1379 C CA . PHE A 1 174 ? 25.406 -15.227 -16.031 1 94.88 174 PHE A CA 1
ATOM 1380 C C . PHE A 1 174 ? 26.062 -13.852 -16.062 1 94.88 174 PHE A C 1
ATOM 1382 O O . PHE A 1 174 ? 25.5 -12.898 -16.609 1 94.88 174 PHE A O 1
ATOM 1389 N N . GLU A 1 175 ? 27.25 -13.773 -15.453 1 92 175 GLU A N 1
ATOM 1390 C CA . GLU A 1 175 ? 28 -12.523 -15.461 1 92 175 GLU A CA 1
ATOM 1391 C C . GLU A 1 175 ? 28.438 -12.156 -16.875 1 92 175 GLU A C 1
ATOM 1393 O O . GLU A 1 175 ? 28.734 -10.992 -17.156 1 92 175 GLU A O 1
ATOM 1398 N N . LYS A 1 176 ? 28.469 -13.102 -17.75 1 89.75 176 LYS A N 1
ATOM 1399 C CA . LYS A 1 176 ? 28.922 -12.914 -19.125 1 89.75 176 LYS A CA 1
ATOM 1400 C C . LYS A 1 176 ? 27.859 -12.227 -19.969 1 89.75 176 LYS A C 1
ATOM 1402 O O . LYS A 1 176 ? 28.141 -11.758 -21.078 1 89.75 176 LYS A O 1
ATOM 1407 N N . ILE A 1 177 ? 26.594 -12.18 -19.5 1 93.44 177 ILE A N 1
ATOM 1408 C CA . ILE A 1 177 ? 25.531 -11.531 -20.266 1 93.44 177 ILE A CA 1
ATOM 1409 C C . ILE A 1 177 ? 25.719 -10.016 -20.219 1 93.44 177 ILE A C 1
ATOM 1411 O O . ILE A 1 177 ? 25.5 -9.383 -19.188 1 93.44 177 ILE A O 1
ATOM 1415 N N . SER A 1 178 ? 26.156 -9.422 -21.25 1 88.5 178 SER A N 1
ATOM 1416 C CA . SER A 1 178 ? 26.469 -7.996 -21.297 1 88.5 178 SER A CA 1
ATOM 1417 C C . SER A 1 178 ? 25.203 -7.164 -21.484 1 88.5 178 SER A C 1
ATOM 1419 O O . SER A 1 178 ? 25.094 -6.059 -20.953 1 88.5 178 SER A O 1
ATOM 1421 N N . ASP A 1 179 ? 24.266 -7.734 -22.312 1 93.69 179 ASP A N 1
ATOM 1422 C CA . ASP A 1 179 ? 23.016 -7.016 -22.609 1 93.69 179 ASP A CA 1
ATOM 1423 C C . ASP A 1 179 ? 21.812 -7.922 -22.422 1 93.69 179 ASP A C 1
ATOM 1425 O O . ASP A 1 179 ? 21.469 -8.711 -23.297 1 93.69 179 ASP A O 1
ATOM 1429 N N . TRP A 1 180 ? 21.047 -7.676 -21.422 1 95.62 180 TRP A N 1
ATOM 1430 C CA . TRP A 1 180 ? 19.891 -8.492 -21.078 1 95.62 180 TRP A CA 1
ATOM 1431 C C . TRP A 1 180 ? 18.719 -8.188 -22 1 95.62 180 TRP A C 1
ATOM 1433 O O . TRP A 1 180 ? 17.75 -8.953 -22.062 1 95.62 180 TRP A O 1
ATOM 1443 N N . THR A 1 181 ? 18.797 -7.066 -22.656 1 94.88 181 THR A N 1
ATOM 1444 C CA . THR A 1 181 ? 17.688 -6.668 -23.516 1 94.88 181 THR A CA 1
ATOM 1445 C C . THR A 1 181 ? 17.781 -7.352 -24.875 1 94.88 181 THR A C 1
ATOM 1447 O O . THR A 1 181 ? 16.812 -7.352 -25.641 1 94.88 181 THR A O 1
ATOM 1450 N N . ASP A 1 182 ? 18.953 -7.895 -25.156 1 93.25 182 ASP A N 1
ATOM 1451 C CA . ASP A 1 182 ? 19.172 -8.602 -26.422 1 93.25 182 ASP A CA 1
ATOM 1452 C C . ASP A 1 182 ? 18.781 -10.07 -26.297 1 93.25 182 ASP A C 1
ATOM 1454 O O . ASP A 1 182 ? 19.484 -10.859 -25.672 1 93.25 182 ASP A O 1
ATOM 1458 N N . GLY A 1 183 ? 17.766 -10.477 -26.984 1 91.88 183 GLY A N 1
ATOM 1459 C CA . GLY A 1 183 ? 17.234 -11.828 -26.906 1 91.88 183 GLY A CA 1
ATOM 1460 C C . GLY A 1 183 ? 18.25 -12.883 -27.281 1 91.88 183 GLY A C 1
ATOM 1461 O O . GLY A 1 183 ? 18.297 -13.961 -26.688 1 91.88 183 GLY A O 1
ATOM 1462 N N . ALA A 1 184 ? 19.031 -12.594 -28.234 1 90 184 ALA A N 1
ATOM 1463 C CA . ALA A 1 184 ? 20.031 -13.547 -28.688 1 90 184 ALA A CA 1
ATOM 1464 C C . ALA A 1 184 ? 21.078 -13.805 -27.609 1 90 184 ALA A C 1
ATOM 1466 O O . ALA A 1 184 ? 21.516 -14.945 -27.422 1 90 184 ALA A O 1
ATOM 1467 N N . SER A 1 185 ? 21.406 -12.766 -26.938 1 91.12 185 SER A N 1
ATOM 1468 C CA . SER A 1 185 ? 22.406 -12.859 -25.875 1 91.12 185 SER A CA 1
ATOM 1469 C C . SER A 1 185 ? 21.891 -13.672 -24.703 1 91.12 185 SER A C 1
ATOM 1471 O O . SER A 1 185 ? 22.656 -14.375 -24.031 1 91.12 185 SER A O 1
ATOM 1473 N N . VAL A 1 186 ? 20.625 -13.609 -24.5 1 94.56 186 VAL A N 1
ATOM 1474 C CA . VAL A 1 186 ? 20.031 -14.227 -23.312 1 94.56 186 VAL A CA 1
ATOM 1475 C C . VAL A 1 186 ? 19.625 -15.664 -23.625 1 94.56 186 VAL A C 1
ATOM 1477 O O . VAL A 1 186 ? 19.672 -16.531 -22.75 1 94.56 186 VAL A O 1
ATOM 1480 N N . TRP A 1 187 ? 19.359 -15.938 -24.891 1 92.88 187 TRP A N 1
ATOM 1481 C CA . TRP A 1 187 ? 18.797 -17.219 -25.328 1 92.88 187 TRP A CA 1
ATOM 1482 C C . TRP A 1 187 ? 19.688 -18.375 -24.922 1 92.88 187 TRP A C 1
ATOM 1484 O O . TRP A 1 187 ? 19.203 -19.406 -24.453 1 92.88 187 TRP A O 1
ATOM 1494 N N . SER A 1 188 ? 20.984 -18.219 -25.047 1 90.38 188 SER A N 1
ATOM 1495 C CA . SER A 1 188 ? 21.938 -19.297 -24.812 1 90.38 188 SER A CA 1
ATOM 1496 C C . SER A 1 188 ? 22.016 -19.641 -23.328 1 90.38 188 SER A C 1
ATOM 1498 O O . SER A 1 188 ? 22.578 -20.688 -22.953 1 90.38 188 SER A O 1
ATOM 1500 N N . HIS A 1 189 ? 21.391 -18.812 -22.484 1 94.81 189 HIS A N 1
ATOM 1501 C CA . HIS A 1 189 ? 21.531 -19 -21.047 1 94.81 189 HIS A CA 1
ATOM 1502 C C . HIS A 1 189 ? 20.219 -19.469 -20.422 1 94.81 189 HIS A C 1
ATOM 1504 O O . HIS A 1 189 ? 20.156 -19.734 -19.219 1 94.81 189 HIS A O 1
ATOM 1510 N N . ILE A 1 190 ? 19.188 -19.672 -21.141 1 95.62 190 ILE A N 1
ATOM 1511 C CA . ILE A 1 190 ? 17.844 -19.938 -20.625 1 95.62 190 ILE A CA 1
ATOM 1512 C C . ILE A 1 190 ? 17.828 -21.25 -19.875 1 95.62 190 ILE A C 1
ATOM 1514 O O . ILE A 1 190 ? 17.266 -21.344 -18.766 1 95.62 190 ILE A O 1
ATOM 1518 N N . THR A 1 191 ? 18.438 -22.281 -20.453 1 94.94 191 THR A N 1
ATOM 1519 C CA . THR A 1 191 ? 18.453 -23.578 -19.812 1 94.94 191 THR A CA 1
ATOM 1520 C C . THR A 1 191 ? 19.141 -23.516 -18.469 1 94.94 191 THR A C 1
ATOM 1522 O O . THR A 1 191 ? 18.688 -24.125 -17.484 1 94.94 191 THR A O 1
ATOM 1525 N N . GLU A 1 192 ? 20.219 -22.781 -18.391 1 96.12 192 GLU A N 1
ATOM 1526 C CA . GLU A 1 192 ? 20.938 -22.609 -17.141 1 96.12 192 GLU A CA 1
ATOM 1527 C C . GLU A 1 192 ? 20.141 -21.797 -16.141 1 96.12 192 GLU A C 1
ATOM 1529 O O . GLU A 1 192 ? 20.219 -22.016 -14.93 1 96.12 192 GLU A O 1
ATOM 1534 N N . MET A 1 193 ? 19.391 -20.812 -16.656 1 97.81 193 MET A N 1
ATOM 1535 C CA . MET A 1 193 ? 18.516 -20.031 -15.781 1 97.81 193 MET A CA 1
ATOM 1536 C C . MET A 1 193 ? 17.484 -20.922 -15.102 1 97.81 193 MET A C 1
ATOM 1538 O O . MET A 1 193 ? 17.25 -20.797 -13.898 1 97.81 193 MET A O 1
ATOM 1542 N N . ILE A 1 194 ? 16.891 -21.797 -15.883 1 98.06 194 ILE A N 1
ATOM 1543 C CA . ILE A 1 194 ? 15.898 -22.719 -15.359 1 98.06 194 ILE A CA 1
ATOM 1544 C C . ILE A 1 194 ? 16.531 -23.609 -14.289 1 98.06 194 ILE A C 1
ATOM 1546 O O . ILE A 1 194 ? 15.961 -23.797 -13.211 1 98.06 194 ILE A O 1
ATOM 1550 N N . ALA A 1 195 ? 17.703 -24.094 -14.57 1 97.69 195 ALA A N 1
ATOM 1551 C CA . ALA A 1 195 ? 18.422 -24.938 -13.617 1 97.69 195 ALA A CA 1
ATOM 1552 C C . ALA A 1 195 ? 18.703 -24.188 -12.32 1 97.69 195 ALA A C 1
ATOM 1554 O O . ALA A 1 195 ? 18.594 -24.75 -11.227 1 97.69 195 ALA A O 1
ATOM 1555 N N . ALA A 1 196 ? 19.109 -22.984 -12.461 1 98.44 196 ALA A N 1
ATOM 1556 C CA . ALA A 1 196 ? 19.391 -22.156 -11.289 1 98.44 196 ALA A CA 1
ATOM 1557 C C . ALA A 1 196 ? 18.125 -21.953 -10.453 1 98.44 196 ALA A C 1
ATOM 1559 O O . ALA A 1 196 ? 18.172 -22.047 -9.219 1 98.44 196 ALA A O 1
ATOM 1560 N N . ILE A 1 197 ? 17.016 -21.641 -11.094 1 98.62 197 ILE A N 1
ATOM 1561 C CA . ILE A 1 197 ? 15.734 -21.453 -10.406 1 98.62 197 ILE A CA 1
ATOM 1562 C C . ILE A 1 197 ? 15.367 -22.734 -9.656 1 98.62 197 ILE A C 1
ATOM 1564 O O . ILE A 1 197 ? 14.961 -22.688 -8.492 1 98.62 197 ILE A O 1
ATOM 1568 N N . ASP A 1 198 ? 15.594 -23.875 -10.297 1 98.56 198 ASP A N 1
ATOM 1569 C CA . ASP A 1 198 ? 15.32 -25.156 -9.664 1 98.56 198 ASP A CA 1
ATOM 1570 C C . ASP A 1 198 ? 16.172 -25.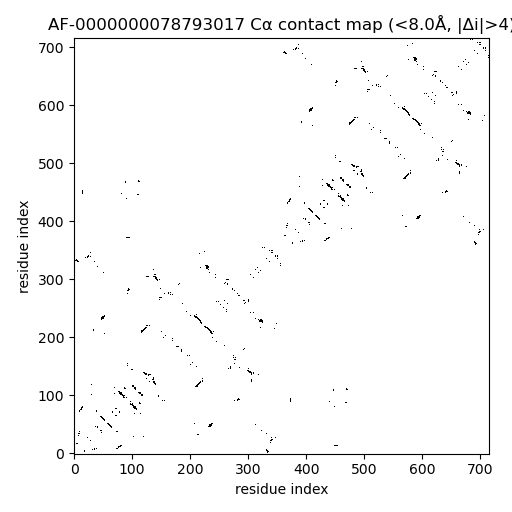344 -8.406 1 98.56 198 ASP A C 1
ATOM 1572 O O . ASP A 1 198 ? 15.672 -25.766 -7.371 1 98.56 198 ASP A O 1
ATOM 1576 N N . ARG A 1 199 ? 17.406 -25.016 -8.516 1 98.38 199 ARG A N 1
ATOM 1577 C CA . ARG A 1 199 ? 18.312 -25.125 -7.371 1 98.38 199 ARG A CA 1
ATOM 1578 C C . ARG A 1 199 ? 17.859 -24.25 -6.219 1 98.38 199 ARG A C 1
ATOM 1580 O O . ARG A 1 199 ? 17.859 -24.672 -5.062 1 98.38 199 ARG A O 1
ATOM 1587 N N . VAL A 1 200 ? 17.5 -23.047 -6.535 1 98.69 200 VAL A N 1
ATOM 1588 C CA . VAL A 1 200 ? 17.047 -22.094 -5.52 1 98.69 200 VAL A CA 1
ATOM 1589 C C . VAL A 1 200 ? 15.805 -22.625 -4.82 1 98.69 200 VAL A C 1
ATOM 1591 O O . VAL A 1 200 ? 15.742 -22.656 -3.59 1 98.69 200 VAL A O 1
ATOM 1594 N N . ILE A 1 201 ? 14.844 -23.062 -5.574 1 98.5 201 ILE A N 1
ATOM 1595 C CA . ILE A 1 201 ? 13.57 -23.547 -5.047 1 98.5 201 ILE A CA 1
ATOM 1596 C C . ILE A 1 201 ? 13.82 -24.781 -4.168 1 98.5 201 ILE A C 1
ATOM 1598 O O . ILE A 1 201 ? 13.297 -24.859 -3.055 1 98.5 201 ILE A O 1
ATOM 1602 N N . LEU A 1 202 ? 14.664 -25.641 -4.633 1 98.5 202 LEU A N 1
ATOM 1603 C CA . LEU A 1 202 ? 14.938 -26.875 -3.9 1 98.5 202 LEU A CA 1
ATOM 1604 C C . LEU A 1 202 ? 15.633 -26.562 -2.574 1 98.5 202 LEU A C 1
ATOM 1606 O O . LEU A 1 202 ? 15.414 -27.266 -1.582 1 98.5 202 LEU A O 1
ATOM 1610 N N . SER A 1 203 ? 16.422 -25.562 -2.51 1 98.31 203 SER A N 1
ATOM 1611 C CA . SER A 1 203 ? 17.172 -25.219 -1.307 1 98.31 203 SER A CA 1
ATOM 1612 C C . SER A 1 203 ? 16.234 -24.734 -0.199 1 98.31 203 SER A C 1
ATOM 1614 O O . SER A 1 203 ? 16.578 -24.812 0.982 1 98.31 203 SER A O 1
ATOM 1616 N N . VAL A 1 204 ? 15.07 -24.234 -0.538 1 98.25 204 VAL A N 1
ATOM 1617 C CA . VAL A 1 204 ? 14.133 -23.719 0.459 1 98.25 204 VAL A CA 1
ATOM 1618 C C . VAL A 1 204 ? 12.766 -24.375 0.271 1 98.25 204 VAL A C 1
ATOM 1620 O O . VAL A 1 204 ? 11.727 -23.75 0.476 1 98.25 204 VAL A O 1
ATOM 1623 N N . LEU A 1 205 ? 12.75 -25.562 -0.159 1 98.5 205 LEU A N 1
ATOM 1624 C CA . LEU A 1 205 ? 11.539 -26.297 -0.512 1 98.5 205 LEU A CA 1
ATOM 1625 C C . LEU A 1 205 ? 10.578 -26.344 0.671 1 98.5 205 LEU A C 1
ATOM 1627 O O . LEU A 1 205 ? 9.359 -26.312 0.489 1 98.5 205 LEU A O 1
ATOM 1631 N N . ASP A 1 206 ? 11.078 -26.438 1.854 1 97.69 206 ASP A N 1
ATOM 1632 C CA . ASP A 1 206 ? 10.273 -26.578 3.061 1 97.69 206 ASP A CA 1
ATOM 1633 C C . ASP A 1 206 ? 9.609 -25.25 3.438 1 97.69 206 ASP A C 1
ATOM 1635 O O . ASP A 1 206 ? 8.734 -25.219 4.301 1 97.69 206 ASP A O 1
ATOM 1639 N N . LYS A 1 207 ? 9.969 -24.188 2.717 1 97.81 207 LYS A N 1
ATOM 1640 C CA . LYS A 1 207 ? 9.445 -22.859 3.037 1 97.81 207 LYS A CA 1
ATOM 1641 C C . LYS A 1 207 ? 8.367 -22.438 2.045 1 97.81 207 LYS A C 1
ATOM 1643 O O . LYS A 1 207 ? 7.992 -21.266 1.984 1 97.81 207 LYS A O 1
ATOM 1648 N N . GLN A 1 208 ? 7.918 -23.359 1.219 1 98.06 208 GLN A N 1
ATOM 1649 C CA . GLN A 1 208 ? 6.879 -23.031 0.25 1 98.06 208 GLN A CA 1
ATOM 1650 C C . GLN A 1 208 ? 5.609 -22.547 0.946 1 98.06 208 GLN A C 1
ATOM 1652 O O . GLN A 1 208 ? 5.254 -23.047 2.018 1 98.06 208 GLN A O 1
ATOM 1657 N N . GLU A 1 209 ? 4.969 -21.547 0.409 1 98.44 209 GLU A N 1
ATOM 1658 C CA . GLU A 1 209 ? 3.799 -20.891 0.99 1 98.44 209 GLU A CA 1
ATOM 1659 C C . GLU A 1 209 ? 2.75 -20.594 -0.076 1 98.44 209 GLU A C 1
ATOM 1661 O O . GLU A 1 209 ? 3.057 -20.578 -1.27 1 98.44 209 GLU A O 1
ATOM 1666 N N . PRO A 1 210 ? 1.499 -20.406 0.376 1 98.69 210 PRO A N 1
ATOM 1667 C CA . PRO A 1 210 ? 0.449 -20.094 -0.595 1 98.69 210 PRO A CA 1
ATOM 1668 C C . PRO A 1 210 ? 0.712 -18.781 -1.341 1 98.69 210 PRO A C 1
ATOM 1670 O O . PRO A 1 210 ? 1.117 -17.797 -0.731 1 98.69 210 PRO A O 1
ATOM 1673 N N . LEU A 1 211 ? 0.515 -18.797 -2.629 1 98.69 211 LEU A N 1
ATOM 1674 C CA . LEU A 1 211 ? 0.701 -17.609 -3.453 1 98.69 211 LEU A CA 1
ATOM 1675 C C . LEU A 1 211 ? -0.583 -17.266 -4.195 1 98.69 211 LEU A C 1
ATOM 1677 O O . LEU A 1 211 ? -0.971 -16.094 -4.254 1 98.69 211 LEU A O 1
ATOM 1681 N N . LEU A 1 212 ? -1.247 -18.219 -4.746 1 98.75 212 LEU A N 1
ATOM 1682 C CA . LEU A 1 212 ? -2.377 -17.984 -5.641 1 98.75 212 LEU A CA 1
ATOM 1683 C C . LEU A 1 212 ? -3.586 -18.812 -5.211 1 98.75 212 LEU A C 1
ATOM 1685 O O . LEU A 1 212 ? -3.486 -20.031 -5.043 1 98.75 212 LEU A O 1
ATOM 1689 N N . MET A 1 213 ? -4.648 -18.156 -4.93 1 98.81 213 MET A N 1
ATOM 1690 C CA . MET A 1 213 ? -5.949 -18.781 -4.703 1 98.81 213 MET A CA 1
ATOM 1691 C C . MET A 1 213 ? -6.746 -18.875 -6.004 1 98.81 213 MET A C 1
ATOM 1693 O O . MET A 1 213 ? -7.02 -17.844 -6.633 1 98.81 213 MET A O 1
ATOM 1697 N N . GLN A 1 214 ? -7.074 -20.078 -6.371 1 98.75 214 GLN A N 1
ATOM 1698 C CA . GLN A 1 214 ? -7.812 -20.312 -7.609 1 98.75 214 GLN A CA 1
ATOM 1699 C C . GLN A 1 214 ? -9.141 -21 -7.34 1 98.75 214 GLN A C 1
ATOM 1701 O O . GLN A 1 214 ? -9.234 -22.234 -7.43 1 98.75 214 GLN A O 1
ATOM 1706 N N . PRO A 1 215 ? -10.156 -20.266 -7.07 1 98.62 215 PRO A N 1
ATOM 1707 C CA . PRO A 1 215 ? -11.492 -20.875 -7.094 1 98.62 215 PRO A CA 1
ATOM 1708 C C . PRO A 1 215 ? -11.914 -21.312 -8.492 1 98.62 215 PRO A C 1
ATOM 1710 O O . PRO A 1 215 ? -11.609 -20.625 -9.477 1 98.62 215 PRO A O 1
ATOM 1713 N N . ILE A 1 216 ? -12.633 -22.406 -8.539 1 98.56 216 ILE A N 1
ATOM 1714 C CA . ILE A 1 216 ? -13.172 -22.875 -9.805 1 98.56 216 ILE A CA 1
ATOM 1715 C C . ILE A 1 216 ? -14.695 -22.875 -9.75 1 98.56 216 ILE A C 1
ATOM 1717 O O . ILE A 1 216 ? -15.289 -23.062 -8.68 1 98.56 216 ILE A O 1
ATOM 1721 N N . TRP A 1 217 ? -15.289 -22.625 -10.82 1 98 217 TRP A N 1
ATOM 1722 C CA . TRP A 1 217 ? -16.719 -22.781 -11 1 98 217 TRP A CA 1
ATOM 1723 C C . TRP A 1 217 ? -17.031 -23.625 -12.234 1 98 217 TRP A C 1
ATOM 1725 O O . TRP A 1 217 ? -16.609 -23.281 -13.344 1 98 217 TRP A O 1
ATOM 1735 N N . LYS A 1 218 ? -17.719 -24.719 -12.031 1 97.94 218 LYS A N 1
ATOM 1736 C CA . LYS A 1 218 ? -17.906 -25.75 -13.047 1 97.94 218 LYS A CA 1
ATOM 1737 C C . LYS A 1 218 ? -19.266 -25.609 -13.727 1 97.94 218 LYS A C 1
ATOM 1739 O O . LYS A 1 218 ? -20.281 -25.422 -13.055 1 97.94 218 LYS A O 1
ATOM 1744 N N . THR A 1 219 ? -19.234 -25.703 -14.969 1 96.69 219 THR A N 1
ATOM 1745 C CA . THR A 1 219 ? -20.469 -25.719 -15.758 1 96.69 219 THR A CA 1
ATOM 1746 C C . THR A 1 219 ? -20.641 -27.062 -16.469 1 96.69 219 THR A C 1
ATOM 1748 O O . THR A 1 219 ? -19.719 -27.891 -16.453 1 96.69 219 THR A O 1
ATOM 1751 N N . ASN A 1 220 ? -21.844 -27.234 -17.031 1 92.56 220 ASN A N 1
ATOM 1752 C CA . ASN A 1 220 ? -22.078 -28.406 -17.859 1 92.56 220 ASN A CA 1
ATOM 1753 C C . ASN A 1 220 ? -21.516 -28.219 -19.266 1 92.56 220 ASN A C 1
ATOM 1755 O O . ASN A 1 220 ? -22.203 -27.719 -20.172 1 92.56 220 ASN A O 1
ATOM 1759 N N . GLY A 1 221 ? -20.297 -28.734 -19.391 1 88.44 221 GLY A N 1
ATOM 1760 C CA . GLY A 1 221 ? -19.625 -28.516 -20.656 1 88.44 221 GLY A CA 1
ATOM 1761 C C . GLY A 1 221 ? -19.5 -27.047 -21.031 1 88.44 221 GLY A C 1
ATOM 1762 O O . GLY A 1 221 ? -19.047 -26.234 -20.234 1 88.44 221 GLY A O 1
ATOM 1763 N N . LYS A 1 222 ? -19.906 -26.734 -22.219 1 84.19 222 LYS A N 1
ATOM 1764 C CA . LYS A 1 222 ? -19.766 -25.375 -22.719 1 84.19 222 LYS A CA 1
ATOM 1765 C C . LYS A 1 222 ? -20.984 -24.531 -22.359 1 84.19 222 LYS A C 1
ATOM 1767 O O . LYS A 1 222 ? -20.984 -23.312 -22.562 1 84.19 222 LYS A O 1
ATOM 1772 N N . SER A 1 223 ? -21.922 -25.125 -21.766 1 87.44 223 SER A N 1
ATOM 1773 C CA . SER A 1 223 ? -23.141 -24.406 -21.422 1 87.44 223 SER A CA 1
ATOM 1774 C C . SER A 1 223 ? -22.922 -23.469 -20.234 1 87.44 223 SER A C 1
ATOM 1776 O O . SER A 1 223 ? -22.062 -23.719 -19.391 1 87.44 223 SER A O 1
ATOM 1778 N N . PRO A 1 224 ? -23.641 -22.422 -20.234 1 88.44 224 PRO A N 1
ATOM 1779 C CA . PRO A 1 224 ? -23.516 -21.484 -19.109 1 88.44 224 PRO A CA 1
ATOM 1780 C C . PRO A 1 224 ? -24.234 -21.984 -17.859 1 88.44 224 PRO A C 1
ATOM 1782 O O . PRO A 1 224 ? -24.328 -21.234 -16.875 1 88.44 224 PRO A O 1
ATOM 1785 N N . LYS A 1 225 ? -24.672 -23.125 -17.812 1 92.88 225 LYS A N 1
ATOM 1786 C CA . LYS A 1 225 ? -25.359 -23.672 -16.656 1 92.88 225 LYS A CA 1
ATOM 1787 C C . LYS A 1 225 ? -24.375 -24.297 -15.68 1 92.88 225 LYS A C 1
ATOM 1789 O O . LYS A 1 225 ? -23.578 -25.156 -16.062 1 92.88 225 LYS A O 1
ATOM 1794 N N . LEU A 1 226 ? -24.531 -23.891 -14.453 1 96.75 226 LEU A N 1
ATOM 1795 C CA . LEU A 1 226 ? -23.672 -24.453 -13.414 1 96.75 226 LEU A CA 1
ATOM 1796 C C . LEU A 1 226 ? -23.984 -25.938 -13.195 1 96.75 226 LEU A C 1
ATOM 1798 O O . LEU A 1 226 ? -25.141 -26.344 -13.234 1 96.75 226 LEU A O 1
ATOM 1802 N N . SER A 1 227 ? -22.938 -26.688 -12.984 1 96.56 227 SER A N 1
ATOM 1803 C CA . SER A 1 227 ? -23.109 -28.062 -12.523 1 96.56 227 SER A CA 1
ATOM 1804 C C . SER A 1 227 ? -23.672 -28.094 -11.102 1 96.56 227 SER A C 1
ATOM 1806 O O . SER A 1 227 ? -23.594 -27.094 -10.383 1 96.56 227 SER A O 1
ATOM 1808 N N . ASP A 1 228 ? -24.234 -29.234 -10.688 1 96.81 228 ASP A N 1
ATOM 1809 C CA . ASP A 1 228 ? -24.75 -29.359 -9.328 1 96.81 228 ASP A CA 1
ATOM 1810 C C . ASP A 1 228 ? -23.641 -29.188 -8.305 1 96.81 228 ASP A C 1
ATOM 1812 O O . ASP A 1 228 ? -23.781 -28.453 -7.332 1 96.81 228 ASP A O 1
ATOM 1816 N N . ASN A 1 229 ? -22.578 -29.953 -8.547 1 98 229 ASN A N 1
ATOM 1817 C CA . ASN A 1 229 ? -21.312 -29.734 -7.848 1 98 229 ASN A CA 1
ATOM 1818 C C . ASN A 1 229 ? -20.391 -28.797 -8.633 1 98 229 ASN A C 1
ATOM 1820 O O . ASN A 1 229 ? -19.781 -29.219 -9.609 1 98 229 ASN A O 1
ATOM 1824 N N . CYS A 1 230 ? -20.234 -27.5 -8.078 1 98 230 CYS A N 1
ATOM 1825 C CA . CYS A 1 230 ? -19.719 -26.578 -9.086 1 98 230 CYS A CA 1
ATOM 1826 C C . CYS A 1 230 ? -18.625 -25.703 -8.508 1 98 230 CYS A C 1
ATOM 1828 O O . CYS A 1 230 ? -17.922 -25 -9.25 1 98 230 CYS A O 1
ATOM 1830 N N . LEU A 1 231 ? -18.438 -25.641 -7.172 1 98.69 231 LEU A N 1
ATOM 1831 C CA . LEU A 1 231 ? -17.438 -24.719 -6.652 1 98.69 231 LEU A CA 1
ATOM 1832 C C . LEU A 1 231 ? -16.422 -25.438 -5.777 1 98.69 231 LEU A C 1
ATOM 1834 O O . LEU A 1 231 ? -16.797 -26.344 -5.012 1 98.69 231 LEU A O 1
ATOM 1838 N N . ASP A 1 232 ? -15.227 -25.094 -5.879 1 98.81 232 ASP A N 1
ATOM 1839 C CA . ASP A 1 232 ? -14.133 -25.516 -5.012 1 98.81 232 ASP A CA 1
ATOM 1840 C C . ASP A 1 232 ? -12.961 -24.547 -5.098 1 98.81 232 ASP A C 1
ATOM 1842 O O . ASP A 1 232 ? -13 -23.578 -5.863 1 98.81 232 ASP A O 1
ATOM 1846 N N . VAL A 1 233 ? -11.961 -24.688 -4.246 1 98.88 233 VAL A N 1
ATOM 1847 C CA . VAL A 1 233 ? -10.852 -23.734 -4.211 1 98.88 233 VAL A CA 1
ATOM 1848 C C . VAL A 1 233 ? -9.523 -24.5 -4.23 1 98.88 233 VAL A C 1
ATOM 1850 O O . VAL A 1 233 ? -9.305 -25.391 -3.416 1 98.88 233 VAL A O 1
ATOM 1853 N N . PHE A 1 234 ? -8.695 -24.172 -5.133 1 98.94 234 PHE A N 1
ATOM 1854 C CA . PHE A 1 234 ? -7.32 -24.656 -5.227 1 98.94 234 PHE A CA 1
ATOM 1855 C C . PHE A 1 234 ? -6.332 -23.562 -4.828 1 98.94 234 PHE A C 1
ATOM 1857 O O . PHE A 1 234 ? -6.5 -22.391 -5.199 1 98.94 234 PHE A O 1
ATOM 1864 N N . ILE A 1 235 ? -5.359 -23.906 -4.023 1 98.94 235 ILE A N 1
ATOM 1865 C CA . ILE A 1 235 ? -4.309 -22.984 -3.615 1 98.94 235 ILE A CA 1
ATOM 1866 C C . ILE A 1 235 ? -2.971 -23.438 -4.191 1 98.94 235 ILE A C 1
ATOM 1868 O O . ILE A 1 235 ? -2.533 -24.562 -3.953 1 98.94 235 ILE A O 1
ATOM 1872 N N . TRP A 1 236 ? -2.35 -22.547 -4.961 1 98.94 236 TRP A N 1
ATOM 1873 C CA . TRP A 1 236 ? -1.017 -22.812 -5.488 1 98.94 236 TRP A CA 1
ATOM 1874 C C . TRP A 1 236 ? 0.061 -22.281 -4.551 1 98.94 236 TRP A C 1
ATOM 1876 O O . TRP A 1 236 ? 0.046 -21.094 -4.191 1 98.94 236 TRP A O 1
ATOM 1886 N N . SER A 1 237 ? 0.985 -23.172 -4.121 1 98.88 237 SER A N 1
ATOM 1887 C CA . SER A 1 237 ? 2.186 -22.641 -3.482 1 98.88 237 SER A CA 1
ATOM 1888 C C . SER A 1 237 ? 3.029 -21.828 -4.465 1 98.88 237 SER A C 1
ATOM 1890 O O . SER A 1 237 ? 2.879 -21.969 -5.68 1 98.88 237 SER A O 1
ATOM 1892 N N . ASN A 1 238 ? 3.883 -21.016 -3.908 1 98.81 238 ASN A N 1
ATOM 1893 C CA . ASN A 1 238 ? 4.766 -20.234 -4.766 1 98.81 238 ASN A CA 1
ATOM 1894 C C . ASN A 1 238 ? 5.633 -21.125 -5.645 1 98.81 238 ASN A C 1
ATOM 1896 O O . ASN A 1 238 ? 5.848 -20.828 -6.824 1 98.81 238 ASN A O 1
ATOM 1900 N N . PHE A 1 239 ? 6 -22.297 -5.176 1 98.81 239 PHE A N 1
ATOM 1901 C CA . PHE A 1 239 ? 6.902 -23.156 -5.938 1 98.81 239 PHE A CA 1
ATOM 1902 C C . PHE A 1 239 ? 6.129 -23.984 -6.957 1 98.81 239 PHE A C 1
ATOM 1904 O O . PHE A 1 239 ? 6.578 -24.172 -8.086 1 98.81 239 PHE A O 1
ATOM 1911 N N . ALA A 1 240 ? 4.977 -24.516 -6.555 1 98.81 240 ALA A N 1
ATOM 1912 C CA . ALA A 1 240 ? 4.141 -25.219 -7.527 1 98.81 240 ALA A CA 1
ATOM 1913 C C . ALA A 1 240 ? 3.707 -24.281 -8.648 1 98.81 240 ALA A C 1
ATOM 1915 O O . ALA A 1 240 ? 3.672 -24.672 -9.82 1 98.81 240 ALA A O 1
ATOM 1916 N N . PHE A 1 241 ? 3.404 -23.094 -8.297 1 98.75 241 PHE A N 1
ATOM 1917 C CA . PHE A 1 241 ? 3.008 -22.062 -9.258 1 98.75 241 PHE A CA 1
ATOM 1918 C C . PHE A 1 241 ? 4.09 -21.859 -10.312 1 98.75 241 PHE A C 1
ATOM 1920 O O . PHE A 1 241 ? 3.789 -21.641 -11.484 1 98.75 241 PHE A O 1
ATOM 1927 N N . THR A 1 242 ? 5.328 -21.906 -9.93 1 98.69 242 THR A N 1
ATOM 1928 C CA . THR A 1 242 ? 6.457 -21.703 -10.828 1 98.69 242 THR A CA 1
ATOM 1929 C C . THR A 1 242 ? 6.453 -22.719 -11.953 1 98.69 242 THR A C 1
ATOM 1931 O O . THR A 1 242 ? 6.875 -22.422 -13.078 1 98.69 242 THR A O 1
ATOM 1934 N N . GLN A 1 243 ? 5.902 -23.906 -11.703 1 98.06 243 GLN A N 1
ATOM 1935 C CA . GLN A 1 243 ? 5.922 -24.984 -12.68 1 98.06 243 GLN A CA 1
ATOM 1936 C C . GLN A 1 243 ? 4.992 -24.672 -13.852 1 98.06 243 GLN A C 1
ATOM 1938 O O . GLN A 1 243 ? 5.121 -25.266 -14.922 1 98.06 243 GLN A O 1
ATOM 1943 N N . LEU A 1 244 ? 4.039 -23.766 -13.633 1 97.44 244 LEU A N 1
ATOM 1944 C CA . LEU A 1 244 ? 3.066 -23.422 -14.672 1 97.44 244 LEU A CA 1
ATOM 1945 C C . LEU A 1 244 ? 3.764 -22.875 -15.906 1 97.44 244 LEU A C 1
ATOM 1947 O O . LEU A 1 244 ? 3.297 -23.078 -17.031 1 97.44 244 LEU A O 1
ATOM 1951 N N . PHE A 1 245 ? 4.875 -22.141 -15.742 1 97.56 245 PHE A N 1
ATOM 1952 C CA . PHE A 1 245 ? 5.539 -21.562 -16.906 1 97.56 245 PHE A CA 1
ATOM 1953 C C . PHE A 1 245 ? 6.895 -22.219 -17.141 1 97.56 245 PHE A C 1
ATOM 1955 O O . PHE A 1 245 ? 7.375 -22.297 -18.266 1 97.56 245 PHE A O 1
ATOM 1962 N N . VAL A 1 246 ? 7.477 -22.844 -16.141 1 97.81 246 VAL A N 1
ATOM 1963 C CA . VAL A 1 246 ? 8.781 -23.484 -16.281 1 97.81 246 VAL A CA 1
ATOM 1964 C C . VAL A 1 246 ? 8.633 -24.766 -17.109 1 97.81 246 VAL A C 1
ATOM 1966 O O . VAL A 1 246 ? 9.398 -25 -18.047 1 97.81 246 VAL A O 1
ATOM 1969 N N . ASP A 1 247 ? 7.648 -25.594 -16.766 1 96.31 247 ASP A N 1
ATOM 1970 C CA . ASP A 1 247 ? 7.445 -26.844 -17.484 1 96.31 247 ASP A CA 1
ATOM 1971 C C . ASP A 1 247 ? 7.102 -26.609 -18.938 1 96.31 247 ASP A C 1
ATOM 1973 O O . ASP A 1 247 ? 7.562 -27.328 -19.828 1 96.31 247 ASP A O 1
ATOM 1977 N N . VAL A 1 248 ? 6.246 -25.625 -19.172 1 95.38 248 VAL A N 1
ATOM 1978 C CA . VAL A 1 248 ? 5.879 -25.281 -20.547 1 95.38 248 VAL A CA 1
ATOM 1979 C C . VAL A 1 248 ? 7.121 -24.844 -21.312 1 95.38 248 VAL A C 1
ATOM 1981 O O . VAL A 1 248 ? 7.348 -25.281 -22.453 1 95.38 248 VAL A O 1
ATOM 1984 N N . ALA A 1 249 ? 7.871 -24.016 -20.719 1 95.12 249 ALA A N 1
ATOM 1985 C CA . ALA A 1 249 ? 9.094 -23.516 -21.359 1 95.12 249 ALA A CA 1
ATOM 1986 C C . ALA A 1 249 ? 10.062 -24.656 -21.625 1 95.12 249 ALA A C 1
ATOM 1988 O O . ALA A 1 249 ? 10.703 -24.703 -22.688 1 95.12 249 ALA A O 1
ATOM 1989 N N . ARG A 1 250 ? 10.227 -25.578 -20.672 1 94.5 250 ARG A N 1
ATOM 1990 C CA . ARG A 1 250 ? 11.062 -26.75 -20.875 1 94.5 250 ARG A CA 1
ATOM 1991 C C . ARG A 1 250 ? 10.625 -27.531 -22.094 1 94.5 250 ARG A C 1
ATOM 1993 O O . ARG A 1 250 ? 11.461 -27.984 -22.891 1 94.5 250 ARG A O 1
ATOM 2000 N N . GLY A 1 251 ? 9.359 -27.719 -22.172 1 92.12 251 GLY 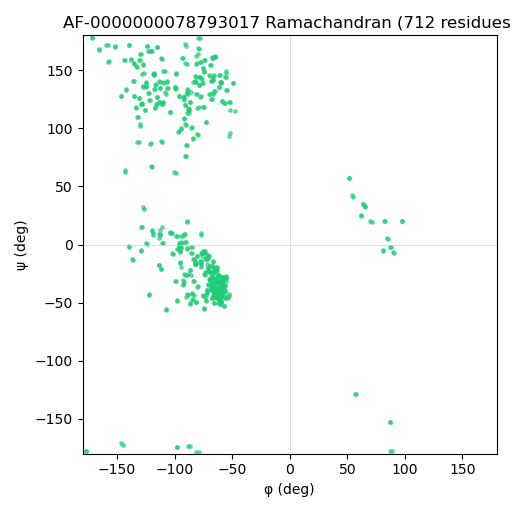A N 1
ATOM 2001 C CA . GLY A 1 251 ? 8.82 -28.406 -23.344 1 92.12 251 GLY A CA 1
ATOM 2002 C C . GLY A 1 251 ? 9.117 -27.688 -24.641 1 92.12 251 GLY A C 1
ATOM 2003 O O . GLY A 1 251 ? 9.508 -28.328 -25.625 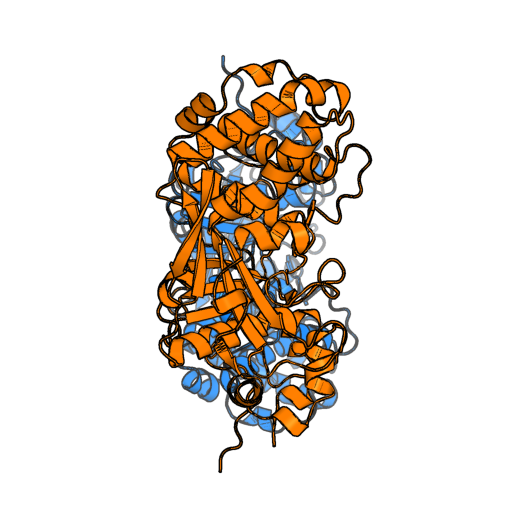1 92.12 251 GLY A O 1
ATOM 2004 N N . GLU A 1 252 ? 8.977 -26.406 -24.641 1 91.06 252 GLU A N 1
ATOM 2005 C CA . GLU A 1 252 ? 9.242 -25.609 -25.828 1 91.06 252 GLU A CA 1
ATOM 2006 C C . GLU A 1 252 ? 10.711 -25.703 -26.25 1 91.06 252 GLU A C 1
ATOM 2008 O O . GLU A 1 252 ? 11.016 -25.844 -27.438 1 91.06 252 GLU A O 1
ATOM 2013 N N . LEU A 1 253 ? 11.516 -25.609 -25.328 1 90.19 253 LEU A N 1
ATOM 2014 C CA . LEU A 1 253 ? 12.945 -25.656 -25.578 1 90.19 253 LEU A CA 1
ATOM 2015 C C . LEU A 1 253 ? 13.367 -27.016 -26.109 1 90.19 253 LEU A C 1
ATOM 2017 O O . LEU A 1 253 ? 14.188 -27.109 -27.016 1 90.19 253 LEU A O 1
ATOM 2021 N N . SER A 1 254 ? 12.82 -28.031 -25.594 1 89.75 254 SER A N 1
ATOM 2022 C CA . SER A 1 254 ? 13.133 -29.391 -26.016 1 89.75 254 SER A CA 1
ATOM 2023 C C . SER A 1 254 ? 12.664 -29.656 -27.438 1 89.75 254 SER A C 1
ATOM 2025 O O . SER A 1 254 ? 13.266 -30.453 -28.156 1 89.75 254 SER A O 1
ATOM 2027 N N . GLU A 1 255 ? 11.609 -28.953 -27.797 1 88.81 255 GLU A N 1
ATOM 2028 C CA . GLU A 1 255 ? 11.039 -29.156 -29.125 1 88.81 255 GLU A CA 1
ATOM 2029 C C . GLU A 1 255 ? 11.75 -28.281 -30.156 1 88.81 255 GLU A C 1
ATOM 2031 O O . GLU A 1 255 ? 11.391 -28.297 -31.328 1 88.81 255 GLU A O 1
ATOM 2036 N N . GLY A 1 256 ? 12.672 -27.5 -29.75 1 82.81 256 GLY A N 1
ATOM 2037 C CA . GLY A 1 256 ? 13.508 -26.75 -30.672 1 82.81 256 GLY A CA 1
ATOM 2038 C C . GLY A 1 256 ? 13.047 -25.328 -30.875 1 82.81 256 GLY A C 1
ATOM 2039 O O . GLY A 1 256 ? 13.289 -24.734 -31.922 1 82.81 256 GLY A O 1
ATOM 2040 N N . ALA A 1 257 ? 12.297 -24.891 -29.938 1 78.75 257 ALA A N 1
ATOM 2041 C CA . ALA A 1 257 ? 11.891 -23.5 -30.016 1 78.75 257 ALA A CA 1
ATOM 2042 C C . ALA A 1 257 ? 13.109 -22.578 -30.109 1 78.75 257 ALA A C 1
ATOM 2044 O O . ALA A 1 257 ? 14.148 -22.844 -29.5 1 78.75 257 ALA A O 1
ATOM 2045 N N . ASN A 1 258 ? 12.977 -21.469 -30.891 1 82.12 258 ASN A N 1
ATOM 2046 C CA . ASN A 1 258 ? 14.109 -20.562 -31.109 1 82.12 258 ASN A CA 1
ATOM 2047 C C . ASN A 1 258 ? 13.719 -19.109 -30.828 1 82.12 258 ASN A C 1
ATOM 2049 O O . ASN A 1 258 ? 14.344 -18.188 -31.359 1 82.12 258 ASN A O 1
ATOM 2053 N N . ARG A 1 259 ? 12.57 -19.047 -30.156 1 87.38 259 ARG A N 1
ATOM 2054 C CA . ARG A 1 259 ? 12.141 -17.688 -29.844 1 87.38 259 ARG A CA 1
ATOM 2055 C C . ARG A 1 259 ? 11.758 -17.562 -28.359 1 87.38 259 ARG A C 1
ATOM 2057 O O . ARG A 1 259 ? 11.422 -18.562 -27.719 1 87.38 259 ARG A O 1
ATOM 2064 N N . ILE A 1 260 ? 11.797 -16.375 -27.922 1 92.81 260 ILE A N 1
ATOM 2065 C CA . ILE A 1 260 ? 11.422 -16.109 -26.547 1 92.81 260 ILE A CA 1
ATOM 2066 C C . ILE A 1 260 ? 9.906 -15.938 -26.453 1 92.81 260 ILE A C 1
ATOM 2068 O O . ILE A 1 260 ? 9.367 -14.883 -26.812 1 92.81 260 ILE A O 1
ATOM 2072 N N . THR A 1 261 ? 9.289 -16.953 -26.016 1 93.56 261 THR A N 1
ATOM 2073 C CA . THR A 1 261 ? 7.848 -16.906 -25.797 1 93.56 261 THR A CA 1
ATOM 2074 C C . THR A 1 261 ? 7.523 -16.203 -24.469 1 93.56 261 THR A C 1
ATOM 2076 O O . THR A 1 261 ? 8.43 -15.82 -23.734 1 93.56 261 THR A O 1
ATOM 2079 N N . ARG A 1 262 ? 6.25 -16.031 -24.141 1 94.56 262 ARG A N 1
ATOM 2080 C CA . ARG A 1 262 ? 5.828 -15.422 -22.875 1 94.56 262 ARG A CA 1
ATOM 2081 C C . ARG A 1 262 ? 6.305 -16.234 -21.688 1 94.56 262 ARG A C 1
ATOM 2083 O O . ARG A 1 262 ? 6.707 -15.68 -20.656 1 94.56 262 ARG A O 1
ATOM 2090 N N . GLN A 1 263 ? 6.242 -17.531 -21.875 1 96.06 263 GLN A N 1
ATOM 2091 C CA . GLN A 1 263 ? 6.684 -18.406 -20.797 1 96.06 263 GLN A CA 1
ATOM 2092 C C . GLN A 1 263 ? 8.18 -18.266 -20.547 1 96.06 263 GLN A C 1
ATOM 2094 O O . GLN A 1 263 ? 8.609 -18.125 -19.391 1 96.06 263 GLN A O 1
ATOM 2099 N N . VAL A 1 264 ? 8.906 -18.234 -21.562 1 96.25 264 VAL A N 1
ATOM 2100 C CA . VAL A 1 264 ? 10.359 -18.094 -21.469 1 96.25 264 VAL A CA 1
ATOM 2101 C C . VAL A 1 264 ? 10.703 -16.719 -20.906 1 96.25 264 VAL A C 1
ATOM 2103 O O . VAL A 1 264 ? 11.586 -16.594 -20.047 1 96.25 264 VAL A O 1
ATOM 2106 N N . ARG A 1 265 ? 10.055 -15.711 -21.422 1 97.12 265 ARG A N 1
ATOM 2107 C CA . ARG A 1 265 ? 10.281 -14.359 -20.906 1 97.12 265 ARG A CA 1
ATOM 2108 C C . ARG A 1 265 ? 10.016 -14.289 -19.406 1 97.12 265 ARG A C 1
ATOM 2110 O O . ARG A 1 265 ? 10.75 -13.617 -18.688 1 97.12 265 ARG A O 1
ATOM 2117 N N . THR A 1 266 ? 8.953 -14.984 -18.969 1 98.12 266 THR A N 1
ATOM 2118 C CA . THR A 1 266 ? 8.617 -15 -17.547 1 98.12 266 THR A CA 1
ATOM 2119 C C . THR A 1 266 ? 9.734 -15.633 -16.734 1 98.12 266 THR A C 1
ATOM 2121 O O . THR A 1 266 ? 10.047 -15.18 -15.633 1 98.12 266 THR A O 1
ATOM 2124 N N . ILE A 1 267 ? 10.336 -16.641 -17.281 1 98.19 267 ILE A N 1
ATOM 2125 C CA . ILE A 1 267 ? 11.492 -17.266 -16.641 1 98.19 267 ILE A CA 1
ATOM 2126 C C . ILE A 1 267 ? 12.617 -16.234 -16.516 1 98.19 267 ILE A C 1
ATOM 2128 O O . ILE A 1 267 ? 13.242 -16.109 -15.461 1 98.19 267 ILE A O 1
ATOM 2132 N N . ILE A 1 268 ? 12.859 -15.516 -17.625 1 98 268 ILE A N 1
ATOM 2133 C CA . ILE A 1 268 ? 13.914 -14.508 -17.625 1 98 268 ILE A CA 1
ATOM 2134 C C . ILE A 1 268 ? 13.617 -13.445 -16.562 1 98 268 ILE A C 1
ATOM 2136 O O . ILE A 1 268 ? 14.508 -13.039 -15.82 1 98 268 ILE A O 1
ATOM 2140 N N . TRP A 1 269 ? 12.336 -13 -16.5 1 98.56 269 TRP A N 1
ATOM 2141 C CA . TRP A 1 269 ? 11.93 -12.016 -15.508 1 98.56 269 TRP A CA 1
ATOM 2142 C C . TRP A 1 269 ? 12.227 -12.516 -14.102 1 98.56 269 TRP A C 1
ATOM 2144 O O . TRP A 1 269 ? 12.883 -11.828 -13.32 1 98.56 269 TRP A O 1
ATOM 2154 N N . LEU A 1 270 ? 11.758 -13.703 -13.766 1 98.81 270 LEU A N 1
ATOM 2155 C CA . LEU A 1 270 ? 11.93 -14.258 -12.43 1 98.81 270 LEU A CA 1
ATOM 2156 C C . LEU A 1 270 ? 13.406 -14.414 -12.086 1 98.81 270 LEU A C 1
ATOM 2158 O O . LEU A 1 270 ? 13.852 -14.016 -11.008 1 98.81 270 LEU A O 1
ATOM 2162 N N . PHE A 1 271 ? 14.109 -14.969 -13.023 1 98.69 271 PHE A N 1
ATOM 2163 C CA . PHE A 1 271 ? 15.531 -15.188 -12.812 1 98.69 271 PHE A CA 1
ATOM 2164 C C . PHE A 1 271 ? 16.25 -13.859 -12.578 1 98.69 271 PHE A C 1
ATOM 2166 O O . PHE A 1 271 ? 17.047 -13.734 -11.641 1 98.69 271 PHE A O 1
ATOM 2173 N N . ARG A 1 272 ? 16 -12.906 -13.445 1 98.56 272 ARG A N 1
ATOM 2174 C CA . ARG A 1 272 ? 16.672 -11.609 -13.344 1 98.56 272 ARG A CA 1
ATOM 2175 C C . ARG A 1 272 ? 16.359 -10.938 -12.016 1 98.56 272 ARG A C 1
ATOM 2177 O O . ARG A 1 272 ? 17.219 -10.297 -11.422 1 98.56 272 ARG A O 1
ATOM 2184 N N . MET A 1 273 ? 15.148 -11.039 -11.547 1 98.75 273 MET A N 1
ATOM 2185 C CA . MET A 1 273 ? 14.766 -10.469 -10.258 1 98.75 273 MET A CA 1
ATOM 2186 C C . MET A 1 273 ? 15.547 -11.117 -9.117 1 98.75 273 MET A C 1
ATOM 2188 O O . MET A 1 273 ? 16.078 -10.422 -8.258 1 98.75 273 MET A O 1
ATOM 2192 N N . LEU A 1 274 ? 15.641 -12.414 -9.164 1 98.69 274 LEU A N 1
ATOM 2193 C CA . LEU A 1 274 ? 16.391 -13.125 -8.125 1 98.69 274 LEU A CA 1
ATOM 2194 C C . LEU A 1 274 ? 17.875 -12.828 -8.234 1 98.69 274 LEU A C 1
ATOM 2196 O O . LEU A 1 274 ? 18.562 -12.672 -7.219 1 98.69 274 LEU A O 1
ATOM 2200 N N . TYR A 1 275 ? 18.328 -12.75 -9.492 1 98.25 275 TYR A N 1
ATOM 2201 C CA . TYR A 1 275 ? 19.734 -12.43 -9.766 1 98.25 275 TYR A CA 1
ATOM 2202 C C . TYR A 1 275 ? 20.094 -11.055 -9.219 1 98.25 275 TYR A C 1
ATOM 2204 O O . TYR A 1 275 ? 21.109 -10.898 -8.539 1 98.25 275 TYR A O 1
ATOM 2212 N N . ASP A 1 276 ? 19.266 -10.094 -9.5 1 97.12 276 ASP A N 1
ATOM 2213 C CA . ASP A 1 276 ? 19.484 -8.734 -9 1 97.12 276 ASP A CA 1
ATOM 2214 C C . ASP A 1 276 ? 19.438 -8.695 -7.477 1 97.12 276 ASP A C 1
ATOM 2216 O O . ASP A 1 276 ? 20.219 -7.984 -6.84 1 97.12 276 ASP A O 1
ATOM 2220 N N . PHE A 1 277 ? 18.531 -9.422 -6.918 1 98.31 277 PHE A N 1
ATOM 2221 C CA . PHE A 1 277 ? 18.422 -9.453 -5.465 1 98.31 277 PHE A CA 1
ATOM 2222 C C . PHE A 1 277 ? 19.688 -10.031 -4.84 1 98.31 277 PHE A C 1
ATOM 2224 O O . PHE A 1 277 ? 20.172 -9.523 -3.824 1 98.31 277 PHE A O 1
ATOM 2231 N N . ALA A 1 278 ? 20.141 -11.047 -5.398 1 97.81 278 ALA A N 1
ATOM 2232 C CA . ALA A 1 278 ? 21.359 -11.68 -4.879 1 97.81 278 ALA A CA 1
ATOM 2233 C C . ALA A 1 278 ? 22.531 -10.711 -4.918 1 97.81 278 ALA A C 1
ATOM 2235 O O . ALA A 1 278 ? 23.375 -10.719 -4.02 1 97.81 278 ALA A O 1
ATOM 2236 N N . LYS A 1 279 ? 22.594 -9.898 -5.867 1 94.62 279 LYS A N 1
ATOM 2237 C CA . LYS A 1 279 ? 23.719 -9.008 -6.082 1 94.62 279 LYS A CA 1
ATOM 2238 C C . LYS A 1 279 ? 23.547 -7.691 -5.324 1 94.62 279 LYS A C 1
ATOM 2240 O O . LYS A 1 279 ? 24.484 -7.184 -4.723 1 94.62 279 LYS A O 1
ATOM 2245 N N . GLN A 1 280 ? 22.359 -7.145 -5.371 1 92.88 280 GLN A N 1
ATOM 2246 C CA . GLN A 1 280 ? 22.156 -5.777 -4.91 1 92.88 280 GLN A CA 1
ATOM 2247 C C . GLN A 1 280 ? 21.281 -5.742 -3.66 1 92.88 280 GLN A C 1
ATOM 2249 O O . GLN A 1 280 ? 21.219 -4.727 -2.967 1 92.88 280 GLN A O 1
ATOM 2254 N N . GLY A 1 281 ? 20.562 -6.828 -3.393 1 94.81 281 GLY A N 1
ATOM 2255 C CA . GLY A 1 281 ? 19.719 -6.898 -2.217 1 94.81 281 GLY A CA 1
ATOM 2256 C C . GLY A 1 281 ? 18.297 -6.398 -2.471 1 94.81 281 GLY A C 1
ATOM 2257 O O . GLY A 1 281 ? 17.453 -6.461 -1.588 1 94.81 281 GLY A O 1
ATOM 2258 N N . GLN A 1 282 ? 18.094 -5.852 -3.666 1 97.12 282 GLN A N 1
ATOM 2259 C CA . GLN A 1 282 ? 16.766 -5.371 -4.008 1 97.12 282 GLN A CA 1
ATOM 2260 C C . GLN A 1 282 ? 16.453 -5.617 -5.484 1 97.12 282 GLN A C 1
ATOM 2262 O O . GLN A 1 282 ? 17.359 -5.797 -6.293 1 97.12 282 GLN A O 1
ATOM 2267 N N . ILE A 1 283 ? 15.164 -5.625 -5.816 1 98.06 283 ILE A N 1
ATOM 2268 C CA . ILE A 1 283 ? 14.656 -5.945 -7.145 1 98.06 283 ILE A CA 1
ATOM 2269 C C . ILE A 1 283 ? 14.07 -4.691 -7.789 1 98.06 283 ILE A C 1
ATOM 2271 O O . ILE A 1 283 ? 13.148 -4.078 -7.242 1 98.06 283 ILE A O 1
ATOM 2275 N N . ASN A 1 284 ? 14.547 -4.262 -8.891 1 97.44 284 ASN A N 1
ATOM 2276 C CA . ASN A 1 284 ? 13.906 -3.23 -9.695 1 97.44 284 ASN A CA 1
ATOM 2277 C C . ASN A 1 284 ? 12.945 -3.834 -10.719 1 97.44 284 ASN A C 1
ATOM 2279 O O . ASN A 1 284 ? 13.25 -3.873 -11.914 1 97.44 284 ASN A O 1
ATOM 2283 N N . HIS A 1 285 ? 11.805 -4.238 -10.219 1 97.81 285 HIS A N 1
ATOM 2284 C CA . HIS A 1 285 ? 10.891 -5.055 -11.008 1 97.81 285 HIS A CA 1
ATOM 2285 C C . HIS A 1 285 ? 10.336 -4.277 -12.195 1 97.81 285 HIS A C 1
ATOM 2287 O O . HIS A 1 285 ? 10.156 -4.836 -13.281 1 97.81 285 HIS A O 1
ATOM 2293 N N . HIS A 1 286 ? 10.078 -3.012 -12.023 1 96.25 286 HIS A N 1
ATOM 2294 C CA . HIS A 1 286 ? 9.539 -2.211 -13.117 1 96.25 286 HIS A CA 1
ATOM 2295 C C . HIS A 1 286 ? 10.508 -2.172 -14.297 1 96.25 286 HIS A C 1
ATOM 2297 O O . HIS A 1 286 ? 10.102 -2.342 -15.445 1 96.25 286 HIS A O 1
ATOM 2303 N N . LYS A 1 287 ? 11.711 -1.896 -13.992 1 95.62 287 LYS A N 1
ATOM 2304 C CA . LYS A 1 287 ? 12.742 -1.832 -15.031 1 95.62 287 LYS A CA 1
ATOM 2305 C C . LYS A 1 287 ? 12.875 -3.17 -15.75 1 95.62 287 LYS A C 1
ATOM 2307 O O . LYS A 1 287 ? 12.953 -3.213 -16.984 1 95.62 287 LYS A O 1
ATOM 2312 N N . ILE A 1 288 ? 12.891 -4.227 -14.992 1 97.62 288 ILE A N 1
ATOM 2313 C CA . ILE A 1 288 ? 13.047 -5.566 -15.547 1 97.62 288 ILE A CA 1
ATOM 2314 C C . ILE A 1 288 ? 11.898 -5.875 -16.5 1 97.62 288 ILE A C 1
ATOM 2316 O O . ILE A 1 288 ? 12.125 -6.285 -17.641 1 97.62 288 ILE A O 1
ATOM 2320 N N . ILE A 1 289 ? 10.68 -5.672 -16.078 1 97.31 289 ILE A N 1
ATOM 2321 C CA . ILE A 1 289 ? 9.5 -6.012 -16.875 1 97.31 289 ILE A CA 1
ATOM 2322 C C . ILE A 1 289 ? 9.414 -5.105 -18.094 1 97.31 289 ILE A C 1
ATOM 2324 O O . ILE A 1 289 ? 9.07 -5.559 -19.188 1 97.31 289 ILE A O 1
ATOM 2328 N N . ASP A 1 290 ? 9.812 -3.861 -17.953 1 95.44 290 ASP A N 1
ATOM 2329 C CA . ASP A 1 290 ? 9.719 -2.898 -19.047 1 95.44 290 ASP A CA 1
ATOM 2330 C C . ASP A 1 290 ? 10.812 -3.146 -20.094 1 95.44 290 ASP A C 1
ATOM 2332 O O . ASP A 1 290 ? 10.562 -3.072 -21.297 1 95.44 290 ASP A O 1
ATOM 2336 N N . GLU A 1 291 ? 12 -3.396 -19.656 1 95.75 291 GLU A N 1
ATOM 2337 C CA . GLU A 1 291 ? 13.148 -3.461 -20.547 1 95.75 291 GLU A CA 1
ATOM 2338 C C . GLU A 1 291 ? 13.266 -4.844 -21.188 1 95.75 291 GLU A C 1
ATOM 2340 O O . GLU A 1 291 ? 13.742 -4.969 -22.328 1 95.75 291 GLU A O 1
ATOM 2345 N N . LEU A 1 292 ? 12.844 -5.895 -20.469 1 96.94 292 LEU A N 1
ATOM 2346 C CA . LEU A 1 292 ? 13.023 -7.25 -20.969 1 96.94 292 LEU A CA 1
ATOM 2347 C C . LEU A 1 292 ? 11.742 -7.773 -21.609 1 96.94 292 LEU A C 1
ATOM 2349 O O . LEU A 1 292 ? 11.219 -8.812 -21.188 1 96.94 292 LEU A O 1
ATOM 2353 N N . SER A 1 293 ? 11.305 -7.152 -22.609 1 93.94 293 SER A N 1
ATOM 2354 C CA . SER A 1 293 ? 10.039 -7.488 -23.25 1 93.94 293 SER A CA 1
ATOM 2355 C C . SER A 1 293 ? 10.242 -8.477 -24.406 1 93.94 293 SER A C 1
ATOM 2357 O O . SER A 1 293 ? 9.359 -9.281 -24.703 1 93.94 293 SER A O 1
ATOM 2359 N N . TYR A 1 294 ? 11.344 -8.383 -25.141 1 93.88 294 TYR A N 1
ATOM 2360 C CA . TYR A 1 294 ? 11.719 -9.211 -26.281 1 93.88 294 TYR A CA 1
ATOM 2361 C C . TYR A 1 294 ? 10.625 -9.203 -27.344 1 93.88 294 TYR A C 1
ATOM 2363 O O . TYR A 1 294 ? 10.219 -10.258 -27.828 1 93.88 294 TYR A O 1
ATOM 2371 N N . ASN A 1 295 ? 10.062 -8.086 -27.578 1 86.81 295 ASN A N 1
ATOM 2372 C CA . ASN A 1 295 ? 9.07 -7.812 -28.609 1 86.81 295 ASN A CA 1
ATOM 2373 C C . ASN A 1 295 ? 7.727 -8.453 -28.281 1 86.81 295 ASN A C 1
ATOM 2375 O O . ASN A 1 295 ? 6.957 -8.797 -29.172 1 86.81 295 ASN A O 1
ATOM 2379 N N . THR A 1 296 ? 7.504 -8.797 -27.016 1 86.62 296 THR A N 1
ATOM 2380 C CA . THR A 1 296 ? 6.219 -9.266 -26.516 1 86.62 296 THR A CA 1
ATOM 2381 C C . THR A 1 296 ? 5.562 -8.219 -25.625 1 86.62 296 THR A C 1
ATOM 2383 O O . THR A 1 296 ? 6.246 -7.508 -24.891 1 86.62 296 THR A O 1
ATOM 2386 N N . LYS A 1 297 ? 4.23 -8.031 -25.75 1 84.12 297 LYS A N 1
ATOM 2387 C CA . LYS A 1 297 ? 3.506 -7.094 -24.906 1 84.12 297 LYS A CA 1
ATOM 2388 C C . LYS A 1 297 ? 3.625 -7.48 -23.438 1 84.12 297 LYS A C 1
ATOM 2390 O O . LYS A 1 297 ? 3.584 -8.664 -23.094 1 84.12 297 LYS A O 1
ATOM 2395 N N . ASN A 1 298 ? 3.672 -6.582 -22.531 1 85.69 298 ASN A N 1
ATOM 2396 C CA . ASN A 1 298 ? 3.986 -6.832 -21.141 1 85.69 298 ASN A CA 1
ATOM 2397 C C . ASN A 1 298 ? 2.732 -6.812 -20.266 1 85.69 298 ASN A C 1
ATOM 2399 O O . ASN A 1 298 ? 2.824 -6.812 -19.031 1 85.69 298 ASN A O 1
ATOM 2403 N N . ASP A 1 299 ? 1.593 -6.785 -20.875 1 88.12 299 ASP A N 1
ATOM 2404 C CA . ASP A 1 299 ? 0.36 -6.719 -20.094 1 88.12 299 ASP A CA 1
ATOM 2405 C C . ASP A 1 299 ? 0.055 -8.062 -19.438 1 88.12 299 ASP A C 1
ATOM 2407 O O . ASP A 1 299 ? -0.679 -8.125 -18.453 1 88.12 299 ASP A O 1
ATOM 2411 N N . LYS A 1 300 ? 0.56 -9.148 -20.047 1 93.19 300 LYS A N 1
ATOM 2412 C CA . LYS A 1 300 ? 0.431 -10.5 -19.516 1 93.19 300 LYS A CA 1
ATOM 2413 C C . LYS A 1 300 ? 1.797 -11.164 -19.359 1 93.19 300 LYS A C 1
ATOM 2415 O O . LYS A 1 300 ? 2.664 -11.016 -20.219 1 93.19 300 LYS A O 1
ATOM 2420 N N . ALA A 1 301 ? 1.911 -11.797 -18.203 1 97.31 301 ALA A N 1
ATOM 2421 C CA . ALA A 1 301 ? 3.123 -12.594 -18.047 1 97.31 301 ALA A CA 1
ATOM 2422 C C . ALA A 1 301 ? 3.039 -13.875 -18.875 1 97.31 301 ALA A C 1
ATOM 2424 O O . ALA A 1 301 ? 3.883 -14.125 -19.734 1 97.31 301 ALA A O 1
ATOM 2425 N N . PHE A 1 302 ? 1.977 -14.656 -18.641 1 97.12 302 PHE A N 1
ATOM 2426 C CA . PHE A 1 302 ? 1.723 -15.844 -19.438 1 97.12 302 PHE A CA 1
ATOM 2427 C C . PHE A 1 302 ? 0.299 -16.344 -19.219 1 97.12 302 PHE A C 1
ATOM 2429 O O . PHE A 1 302 ? -0.426 -15.828 -18.375 1 97.12 302 PHE A O 1
ATOM 2436 N N . ALA A 1 303 ? -0.094 -17.234 -20.047 1 96.81 303 ALA A N 1
ATOM 2437 C CA . ALA A 1 303 ? -1.359 -17.953 -19.922 1 96.81 303 ALA A CA 1
ATOM 2438 C C . ALA A 1 303 ? -1.174 -19.438 -20.188 1 96.81 303 ALA A C 1
ATOM 2440 O O . ALA A 1 303 ? -0.371 -19.828 -21.031 1 96.81 303 ALA A O 1
ATOM 2441 N N . VAL A 1 304 ? -1.864 -20.219 -19.422 1 97.38 304 VAL A N 1
ATOM 2442 C CA . VAL A 1 304 ? -1.837 -21.656 -19.625 1 97.38 304 VAL A CA 1
ATOM 2443 C C . VAL A 1 304 ? -3.264 -22.188 -19.734 1 97.38 304 VAL A C 1
ATOM 2445 O O . VAL A 1 304 ? -4.145 -21.781 -18.969 1 97.38 304 VAL A O 1
ATOM 2448 N N . SER A 1 305 ? -3.48 -23.078 -20.703 1 97.31 305 SER A N 1
ATOM 2449 C CA . SER A 1 305 ? -4.816 -23.625 -20.953 1 97.31 305 SER A CA 1
ATOM 2450 C C . SER A 1 305 ? -5.152 -24.734 -19.953 1 97.31 305 SER A C 1
ATOM 2452 O O . SER A 1 305 ? -4.277 -25.188 -19.219 1 97.31 305 SER A O 1
ATOM 2454 N N . GLY A 1 306 ? -6.418 -25.094 -19.984 1 97.88 306 GLY A N 1
ATOM 2455 C CA . GLY A 1 306 ? -6.887 -26.156 -19.125 1 97.88 306 GLY A CA 1
ATOM 2456 C C . GLY A 1 306 ? -6.219 -27.5 -19.406 1 97.88 306 GLY A C 1
ATOM 2457 O O . GLY A 1 306 ? -6.109 -28.344 -18.516 1 97.88 306 GLY A O 1
ATOM 2458 N N . ARG A 1 307 ? -5.75 -27.719 -20.625 1 96.75 307 ARG A N 1
ATOM 2459 C CA . ARG A 1 307 ? -5.047 -28.938 -20.969 1 96.75 307 ARG A CA 1
ATOM 2460 C C . ARG A 1 307 ? -3.76 -29.094 -20.172 1 96.75 307 ARG A C 1
ATOM 2462 O O . ARG A 1 307 ? -3.365 -30.203 -19.812 1 96.75 307 ARG A O 1
ATOM 2469 N N . ILE A 1 308 ? -3.201 -27.953 -19.906 1 96.81 308 ILE A N 1
ATOM 2470 C CA . ILE A 1 308 ? -1.946 -27.938 -19.172 1 96.81 308 ILE A CA 1
ATOM 2471 C C . ILE A 1 308 ? -2.232 -28 -17.672 1 96.81 308 ILE A C 1
ATOM 2473 O O . ILE A 1 308 ? -1.642 -28.812 -16.953 1 96.81 308 ILE A O 1
ATOM 2477 N N . THR A 1 309 ? -3.18 -27.156 -17.156 1 98.19 309 THR A N 1
ATOM 2478 C CA . THR A 1 309 ? -3.426 -27.078 -15.719 1 98.19 309 THR A CA 1
ATOM 2479 C C . THR A 1 309 ? -4.031 -28.375 -15.203 1 98.19 309 THR A C 1
ATOM 2481 O O . THR A 1 309 ? -3.857 -28.734 -14.031 1 98.19 309 THR A O 1
ATOM 2484 N N . HIS A 1 310 ? -4.73 -29.109 -16.109 1 98.25 310 HIS A N 1
ATOM 2485 C CA . HIS A 1 310 ? -5.367 -30.359 -15.711 1 98.25 310 HIS A CA 1
ATOM 2486 C C . HIS A 1 310 ? -4.348 -31.328 -15.125 1 98.25 310 HIS A C 1
ATOM 2488 O O . HIS A 1 310 ? -4.637 -32.031 -14.148 1 98.25 310 HIS A O 1
ATOM 2494 N N . ARG A 1 311 ? -3.158 -31.359 -15.68 1 96.31 311 ARG A N 1
ATOM 2495 C CA . ARG A 1 311 ? -2.109 -32.281 -15.242 1 96.31 311 ARG A CA 1
ATOM 2496 C C . ARG A 1 311 ? -1.734 -32 -13.781 1 96.31 311 ARG A C 1
ATOM 2498 O O . ARG A 1 311 ? -1.36 -32.938 -13.062 1 96.31 311 ARG A O 1
ATOM 2505 N N . TYR A 1 312 ? -1.84 -30.781 -13.328 1 98.38 312 TYR A N 1
ATOM 2506 C CA . TYR A 1 312 ? -1.431 -30.391 -11.984 1 98.38 312 TYR A CA 1
ATOM 2507 C C . TYR A 1 312 ? -2.6 -30.5 -11.008 1 98.38 312 TYR A C 1
ATOM 2509 O O . TYR A 1 312 ? -2.406 -30.781 -9.828 1 98.38 312 TYR A O 1
ATOM 2517 N N . MET A 1 313 ? -3.816 -30.25 -11.555 1 98.62 313 MET A N 1
ATOM 2518 C CA . MET A 1 313 ? -4.945 -30.016 -10.664 1 98.62 313 MET A CA 1
ATOM 2519 C C . MET A 1 313 ? -5.828 -31.25 -10.547 1 98.62 313 MET A C 1
ATOM 2521 O O . MET A 1 313 ? -6.723 -31.297 -9.703 1 98.62 313 MET A O 1
ATOM 2525 N N . THR A 1 314 ? -5.566 -32.25 -11.367 1 98.12 314 THR A N 1
ATOM 2526 C CA . THR A 1 314 ? -6.453 -33.406 -11.438 1 98.12 314 THR A CA 1
ATOM 2527 C C . THR A 1 314 ? -6.578 -34.094 -10.07 1 98.12 314 THR A C 1
ATOM 2529 O O . THR A 1 314 ? -5.578 -34.5 -9.477 1 98.12 314 THR A O 1
ATOM 2532 N N . CYS A 1 315 ? -7.676 -34.25 -9.555 1 97.81 315 CYS A N 1
ATOM 2533 C CA . CYS A 1 315 ? -8.062 -34.875 -8.297 1 97.81 315 CYS A CA 1
ATOM 2534 C C . CYS A 1 315 ? -9.578 -35 -8.195 1 97.81 315 CYS A C 1
ATOM 2536 O O . CYS A 1 315 ? -10.305 -34.625 -9.133 1 97.81 315 CYS A O 1
ATOM 2538 N N . ALA A 1 316 ? -10.039 -35.531 -7.195 1 97.56 316 ALA A N 1
ATOM 2539 C CA . ALA A 1 316 ? -11.469 -35.75 -7.016 1 97.56 316 ALA A CA 1
ATOM 2540 C C . ALA A 1 316 ? -12.227 -34.438 -6.977 1 97.56 316 ALA A C 1
ATOM 2542 O O . ALA A 1 316 ? -13.312 -34.312 -7.551 1 97.56 316 ALA A O 1
ATOM 2543 N N . GLU A 1 317 ? -11.648 -33.406 -6.32 1 98.19 317 GLU A N 1
ATOM 2544 C CA . GLU A 1 317 ? -12.297 -32.125 -6.145 1 98.19 317 GLU A CA 1
ATOM 2545 C C . GLU A 1 317 ? -12.43 -31.375 -7.473 1 98.19 317 GLU A C 1
ATOM 2547 O O . GLU A 1 317 ? -13.336 -30.562 -7.648 1 98.19 317 GLU A O 1
ATOM 2552 N N . LEU A 1 318 ? -11.477 -31.656 -8.383 1 98.5 318 LEU A N 1
ATOM 2553 C CA . LEU A 1 318 ? -11.586 -31.031 -9.703 1 98.5 318 LEU A CA 1
ATOM 2554 C C . LEU A 1 318 ? -12.727 -31.656 -10.5 1 98.5 318 LEU A C 1
ATOM 2556 O O . LEU A 1 318 ? -13.461 -30.953 -11.188 1 98.5 318 LEU A O 1
ATOM 2560 N N . THR A 1 319 ? -12.891 -32.969 -10.398 1 97.12 319 THR A N 1
ATOM 2561 C CA . THR A 1 319 ? -13.914 -33.688 -11.133 1 97.12 319 THR A CA 1
ATOM 2562 C C . THR A 1 319 ? -15.297 -33.406 -10.562 1 97.12 319 THR A C 1
ATOM 2564 O O . THR A 1 319 ? -16.25 -33.156 -11.312 1 97.12 319 THR A O 1
ATOM 2567 N N . LYS A 1 320 ? -15.297 -33.438 -9.258 1 97.69 320 LYS A N 1
ATOM 2568 C CA . LYS A 1 320 ? -16.547 -33.156 -8.555 1 97.69 320 LYS A CA 1
ATOM 2569 C C . LYS A 1 320 ? -16.328 -32.156 -7.426 1 97.69 320 LYS A C 1
ATOM 2571 O O . LYS A 1 320 ? -16.188 -32.562 -6.262 1 97.69 320 LYS A O 1
ATOM 2576 N N . PRO A 1 321 ? -16.438 -30.859 -7.773 1 98.62 321 PRO A N 1
ATOM 2577 C CA . PRO A 1 321 ? -16.266 -29.828 -6.746 1 98.62 321 PRO A CA 1
ATOM 2578 C C . PRO A 1 321 ? -17.203 -30.016 -5.555 1 98.62 321 PRO A C 1
ATOM 2580 O O . PRO A 1 321 ? -18.312 -30.531 -5.719 1 98.62 321 PRO A O 1
ATOM 2583 N N . ARG A 1 322 ? -16.922 -29.672 -4.398 1 98.44 322 ARG A N 1
ATOM 2584 C CA . ARG A 1 322 ? -17.578 -30.109 -3.164 1 98.44 322 ARG A CA 1
ATOM 2585 C C . ARG A 1 322 ? -18.766 -29.203 -2.834 1 98.44 322 ARG A C 1
ATOM 2587 O O . ARG A 1 322 ? -19.656 -29.609 -2.096 1 98.44 322 ARG A O 1
ATOM 2594 N N . ILE A 1 323 ? -18.703 -27.953 -3.322 1 98.81 323 ILE A N 1
ATOM 2595 C CA . ILE A 1 323 ? -19.781 -27.031 -3.012 1 98.81 323 ILE A CA 1
ATOM 2596 C C . ILE A 1 323 ? -20.844 -27.094 -4.105 1 98.81 323 ILE A C 1
ATOM 2598 O O . ILE A 1 323 ? -20.547 -26.953 -5.289 1 98.81 323 ILE A O 1
ATOM 2602 N N . GLU A 1 324 ? -22.047 -27.312 -3.719 1 98.19 324 GLU A N 1
ATOM 2603 C CA . GLU A 1 324 ? -23.172 -27.422 -4.641 1 98.19 324 GLU A CA 1
ATOM 2604 C C . GLU A 1 324 ? -23.672 -26.047 -5.055 1 98.19 324 GLU A C 1
ATOM 2606 O O . GLU A 1 324 ? -23.531 -25.062 -4.309 1 98.19 324 GLU A O 1
ATOM 2611 N N . LYS A 1 325 ? -24.312 -26.016 -6.199 1 97.06 325 LYS A N 1
ATOM 2612 C CA . LYS A 1 325 ? -24.797 -24.734 -6.711 1 97.06 325 LYS A CA 1
ATOM 2613 C C . LYS A 1 325 ? -25.859 -24.125 -5.785 1 97.06 325 LYS A C 1
ATOM 2615 O O . LYS A 1 325 ? -25.938 -22.906 -5.645 1 97.06 325 LYS A O 1
ATOM 2620 N N . LYS A 1 326 ? -26.656 -24.922 -5.086 1 95.88 326 LYS A N 1
ATOM 2621 C CA . LYS A 1 326 ? -27.703 -24.438 -4.184 1 95.88 326 LYS A CA 1
ATOM 2622 C C . LYS A 1 326 ? -27.094 -23.75 -2.967 1 95.88 326 LYS A C 1
ATOM 2624 O O . LYS A 1 326 ? -27.766 -23 -2.262 1 95.88 326 LYS A O 1
ATOM 2629 N N . GLU A 1 327 ? -25.859 -24.016 -2.742 1 97.94 327 GLU A N 1
ATOM 2630 C CA . GLU A 1 327 ? -25.188 -23.453 -1.568 1 97.94 327 GLU A CA 1
ATOM 2631 C C . GLU A 1 327 ? -24.656 -22.062 -1.852 1 97.94 327 GLU A C 1
ATOM 2633 O O . GLU A 1 327 ? -24.203 -21.375 -0.939 1 97.94 327 GLU A O 1
ATOM 2638 N N . ILE A 1 328 ? -24.703 -21.609 -3.055 1 98 328 ILE A N 1
ATOM 2639 C CA . ILE A 1 328 ? -24.203 -20.281 -3.434 1 98 328 ILE A CA 1
ATOM 2640 C C . ILE A 1 328 ? -24.953 -19.219 -2.635 1 98 328 ILE A C 1
ATOM 2642 O O . ILE A 1 328 ? -24.359 -18.203 -2.246 1 98 328 ILE A O 1
ATOM 2646 N N . ARG A 1 329 ? -26.219 -19.422 -2.303 1 97.25 329 ARG A N 1
ATOM 2647 C CA . ARG A 1 329 ? -27.031 -18.469 -1.541 1 97.25 329 ARG A CA 1
ATOM 2648 C C . ARG A 1 329 ? -26.484 -18.312 -0.123 1 97.25 329 ARG A C 1
ATOM 2650 O O . ARG A 1 329 ? -26.797 -17.328 0.553 1 97.25 329 ARG A O 1
ATOM 2657 N N . LYS A 1 330 ? -25.766 -19.344 0.296 1 98 330 LYS A N 1
ATOM 2658 C CA . LYS A 1 330 ? -25.188 -19.281 1.639 1 98 330 LYS A CA 1
ATOM 2659 C C . LYS A 1 330 ? -23.875 -18.516 1.641 1 98 330 LYS A C 1
ATOM 2661 O O . LYS A 1 330 ? -23.344 -18.172 2.703 1 98 330 LYS A O 1
ATOM 2666 N N . ILE A 1 331 ? -23.312 -18.25 0.503 1 98.25 331 ILE A N 1
ATOM 2667 C CA . ILE A 1 331 ? -22.047 -17.547 0.364 1 98.25 331 ILE A CA 1
ATOM 2668 C C . ILE A 1 331 ? -22.312 -16.078 0.057 1 98.25 331 ILE A C 1
ATOM 2670 O O . ILE A 1 331 ? -21.719 -15.188 0.663 1 98.25 331 ILE A O 1
ATOM 2674 N N . ILE A 1 332 ? -23.172 -15.844 -0.892 1 97.88 332 ILE A N 1
ATOM 2675 C CA . ILE A 1 332 ? -23.641 -14.5 -1.193 1 97.88 332 ILE A CA 1
ATOM 2676 C C . ILE A 1 332 ? -24.844 -14.164 -0.314 1 97.88 332 ILE A C 1
ATOM 2678 O O . ILE A 1 332 ? -25.922 -14.734 -0.484 1 97.88 332 ILE A O 1
ATOM 2682 N N . LEU A 1 333 ? -24.719 -13.203 0.535 1 97.44 333 LEU A N 1
ATOM 2683 C CA . LEU A 1 333 ? -25.688 -12.992 1.605 1 97.44 333 LEU A CA 1
ATOM 2684 C C . LEU A 1 333 ? -26.469 -11.703 1.377 1 97.44 333 LEU A C 1
ATOM 2686 O O . LEU A 1 333 ? -26.031 -10.828 0.631 1 97.44 333 LEU A O 1
ATOM 2690 N N . GLY A 1 334 ? -27.656 -11.578 2.031 1 95.62 334 GLY A N 1
ATOM 2691 C CA . GLY A 1 334 ? -28.422 -10.352 2.182 1 95.62 334 GLY A CA 1
ATOM 2692 C C . GLY A 1 334 ? -28.875 -9.758 0.857 1 95.62 334 GLY A C 1
ATOM 2693 O O . GLY A 1 334 ? -28.938 -8.539 0.706 1 95.62 334 GLY A O 1
ATOM 2694 N N . GLY A 1 335 ? -28.984 -10.617 -0.132 1 94.62 335 GLY A N 1
ATOM 2695 C CA . GLY A 1 335 ? -29.438 -10.125 -1.427 1 94.62 335 GLY A CA 1
ATOM 2696 C C . GLY A 1 335 ? -28.312 -9.516 -2.25 1 94.62 335 GLY A C 1
ATOM 2697 O O . GLY A 1 335 ? -28.562 -8.734 -3.17 1 94.62 335 GLY A O 1
ATOM 2698 N N . GLY A 1 336 ? -27.094 -9.828 -1.974 1 94.81 336 GLY A N 1
ATOM 2699 C CA . GLY A 1 336 ? -25.969 -9.281 -2.703 1 94.81 336 GLY A CA 1
ATOM 2700 C C . GLY A 1 336 ? -26.031 -9.547 -4.195 1 94.81 336 GLY A C 1
ATOM 2701 O O . GLY A 1 336 ? -25.547 -8.734 -4.996 1 94.81 336 GLY A O 1
ATOM 2702 N N . GLN A 1 337 ? -26.672 -10.633 -4.605 1 94.19 337 GLN A N 1
ATOM 2703 C CA . GLN A 1 337 ? -26.781 -11 -6.016 1 94.19 337 GLN A CA 1
ATOM 2704 C C . GLN A 1 337 ? -27.562 -9.945 -6.797 1 94.19 337 GLN A C 1
ATOM 2706 O O . GLN A 1 337 ? -27.391 -9.82 -8.016 1 94.19 337 GLN A O 1
ATOM 2711 N N . ASN A 1 338 ? -28.312 -9.172 -6.094 1 93.69 338 ASN A N 1
ATOM 2712 C CA . ASN A 1 338 ? -29.125 -8.148 -6.75 1 93.69 338 ASN A CA 1
ATOM 2713 C C . ASN A 1 338 ? -28.312 -6.906 -7.078 1 93.69 338 ASN A C 1
ATOM 2715 O O . ASN A 1 338 ? -28.75 -6.051 -7.848 1 93.69 338 ASN A O 1
ATOM 2719 N N . LEU A 1 339 ? -27.156 -6.812 -6.445 1 95 339 LEU A N 1
ATOM 2720 C CA . LEU A 1 339 ? -26.297 -5.652 -6.66 1 95 339 LEU A CA 1
ATOM 2721 C C . LEU A 1 339 ? -25.266 -5.934 -7.738 1 95 339 LEU A C 1
ATOM 2723 O O . LEU A 1 339 ? -24.5 -5.047 -8.117 1 95 339 LEU A O 1
ATOM 2727 N N . LEU A 1 340 ? -25.25 -7.137 -8.266 1 93.56 340 LEU A N 1
ATOM 2728 C CA . LEU A 1 340 ? -24.25 -7.539 -9.25 1 93.56 340 LEU A CA 1
ATOM 2729 C C . LEU A 1 340 ? -24.422 -6.754 -10.547 1 93.56 340 LEU A C 1
ATOM 2731 O O . LEU A 1 340 ? -25.547 -6.52 -10.992 1 93.56 340 LEU A O 1
ATOM 2735 N N . SER A 1 341 ? -23.438 -6.207 -11.039 1 89.88 341 SER A N 1
ATOM 2736 C CA . SER A 1 341 ? -23.344 -5.645 -12.383 1 89.88 341 SER A CA 1
ATOM 2737 C C . SER A 1 341 ? -22.406 -6.461 -13.258 1 89.88 341 SER A C 1
ATOM 2739 O O . SER A 1 341 ? -21.234 -6.113 -13.406 1 89.88 341 SER A O 1
ATOM 2741 N N . PRO A 1 342 ? -22.984 -7.457 -13.883 1 85.81 342 PRO A N 1
ATOM 2742 C CA . PRO A 1 342 ? -22.141 -8.492 -14.484 1 85.81 342 PRO A CA 1
ATOM 2743 C C . PRO A 1 342 ? -21.328 -7.98 -15.672 1 85.81 342 PRO A C 1
ATOM 2745 O O . PRO A 1 342 ? -21.875 -7.328 -16.562 1 85.81 342 PRO A O 1
ATOM 2748 N N . GLU A 1 343 ? -20.016 -8.172 -15.609 1 84.94 343 GLU A N 1
ATOM 2749 C CA . GLU A 1 343 ? -19.109 -7.926 -16.734 1 84.94 343 GLU A CA 1
ATOM 2750 C C . GLU A 1 343 ? -18.203 -9.133 -16.984 1 84.94 343 GLU A C 1
ATOM 2752 O O . GLU A 1 343 ? -17.469 -9.156 -17.969 1 84.94 343 GLU A O 1
ATOM 2757 N N . ARG A 1 344 ? -18.328 -10.062 -16.125 1 90 344 ARG A N 1
ATOM 2758 C CA . ARG A 1 344 ? -17.594 -11.312 -16.25 1 90 344 ARG A CA 1
ATOM 2759 C C . ARG A 1 344 ? -18.531 -12.508 -16.297 1 90 344 ARG A C 1
ATOM 2761 O O . ARG A 1 344 ? -19.703 -12.398 -15.961 1 90 344 ARG A O 1
ATOM 2768 N N . ARG A 1 345 ? -18.047 -13.625 -16.672 1 90.25 345 ARG A N 1
ATOM 2769 C CA . ARG A 1 345 ? -18.875 -14.789 -16.953 1 90.25 345 ARG A CA 1
ATOM 2770 C C . ARG A 1 345 ? -19.531 -15.32 -15.68 1 90.25 345 ARG A C 1
ATOM 2772 O O . ARG A 1 345 ? -20.734 -15.625 -15.672 1 90.25 345 ARG A O 1
ATOM 2779 N N . PHE A 1 346 ? -18.797 -15.438 -14.641 1 93.31 346 PHE A N 1
ATOM 2780 C CA . PHE A 1 346 ? -19.359 -16 -13.422 1 93.31 346 PHE A CA 1
ATOM 2781 C C . PHE A 1 346 ? -20.438 -15.102 -12.836 1 93.31 346 PHE A C 1
ATOM 2783 O O . PHE A 1 346 ? -21.5 -15.578 -12.445 1 93.31 346 PHE A O 1
ATOM 2790 N N . ASP A 1 347 ? -20.109 -13.82 -12.695 1 93.06 347 ASP A N 1
ATOM 2791 C CA . ASP A 1 347 ? -21.109 -12.898 -12.164 1 93.06 347 ASP A CA 1
ATOM 2792 C C . ASP A 1 347 ? -22.359 -12.883 -13.039 1 93.06 347 ASP A C 1
ATOM 2794 O O . ASP A 1 347 ? -23.484 -12.75 -12.539 1 93.06 347 ASP A O 1
ATOM 2798 N N . ALA A 1 348 ? -22.156 -13.07 -14.352 1 92.75 348 ALA A N 1
ATOM 2799 C CA . ALA A 1 348 ? -23.297 -13.133 -15.266 1 92.75 348 ALA A CA 1
ATOM 2800 C C . ALA A 1 348 ? -24.156 -14.359 -14.992 1 92.75 348 ALA A C 1
ATOM 2802 O O . ALA A 1 348 ? -25.391 -14.289 -15.016 1 92.75 348 ALA A O 1
ATOM 2803 N N . ILE A 1 349 ? -23.5 -15.438 -14.781 1 94.06 349 ILE A N 1
ATOM 2804 C CA . ILE A 1 349 ? -24.219 -16.672 -14.5 1 94.06 349 ILE A CA 1
ATOM 2805 C C . ILE A 1 349 ? -25.031 -16.516 -13.219 1 94.06 349 ILE A C 1
ATOM 2807 O O . ILE A 1 349 ? -26.219 -16.891 -13.18 1 94.06 349 ILE A O 1
ATOM 2811 N N . ILE A 1 350 ? -24.453 -15.93 -12.211 1 94.19 350 ILE A N 1
ATOM 2812 C CA . ILE A 1 350 ? -25.141 -15.734 -10.938 1 94.19 350 ILE A CA 1
ATOM 2813 C C . ILE A 1 350 ? -26.312 -14.773 -11.133 1 94.19 350 ILE A C 1
ATOM 2815 O O . ILE A 1 350 ? -27.422 -15.039 -10.656 1 94.19 350 ILE A O 1
ATOM 2819 N N . TYR A 1 351 ? -26.031 -13.727 -11.844 1 92.62 351 TYR A N 1
ATOM 2820 C CA . TYR A 1 351 ? -27.047 -12.711 -12.094 1 92.62 351 TYR A CA 1
ATOM 2821 C C . TYR A 1 351 ? -28.25 -13.297 -12.828 1 92.62 351 TYR A C 1
ATOM 2823 O O . TYR A 1 351 ? -29.391 -12.961 -12.531 1 92.62 351 TYR A O 1
ATOM 2831 N N . ASN A 1 352 ? -28.016 -14.18 -13.75 1 92.38 352 ASN A N 1
ATOM 2832 C CA . ASN A 1 352 ? -29.047 -14.742 -14.609 1 92.38 352 ASN A CA 1
ATOM 2833 C C . ASN A 1 352 ? -29.656 -16 -14 1 92.38 352 ASN A C 1
ATOM 2835 O O . ASN A 1 352 ? -30.438 -16.703 -14.656 1 92.38 352 ASN A O 1
ATOM 2839 N N . SER A 1 353 ? -29.234 -16.344 -12.859 1 92.5 353 SER A N 1
ATOM 2840 C CA . SER A 1 353 ? -29.766 -17.531 -12.203 1 92.5 353 SER A CA 1
ATOM 2841 C C . SER A 1 353 ? -30.406 -17.188 -10.867 1 92.5 353 SER A C 1
ATOM 2843 O O . SER A 1 353 ? -29.984 -17.688 -9.82 1 92.5 353 SER A O 1
ATOM 2845 N N . PRO A 1 354 ? -31.469 -16.484 -10.93 1 91.38 354 PRO A N 1
ATOM 2846 C CA . PRO A 1 354 ? -32.125 -16.094 -9.68 1 91.38 354 PRO A CA 1
ATOM 2847 C C . PRO A 1 354 ? -32.656 -17.281 -8.883 1 91.38 354 PRO A C 1
ATOM 2849 O O . PRO A 1 354 ? -32.844 -17.188 -7.668 1 91.38 354 PRO A O 1
ATOM 2852 N N . GLU A 1 355 ? -32.875 -18.375 -9.523 1 92.12 355 GLU A N 1
ATOM 2853 C CA . GLU A 1 355 ? -33.406 -19.578 -8.883 1 92.12 355 GLU A CA 1
ATOM 2854 C C . GLU A 1 355 ? -32.406 -20.109 -7.848 1 92.12 355 GLU A C 1
ATOM 2856 O O . GLU A 1 355 ? -32.812 -20.891 -6.965 1 92.12 355 GLU A O 1
ATOM 2861 N N . LEU A 1 356 ? -31.141 -19.719 -7.941 1 94.44 356 LEU A N 1
ATOM 2862 C CA . LEU A 1 356 ? -30.141 -20.141 -6.977 1 94.44 356 LEU A CA 1
ATOM 2863 C C . LEU A 1 356 ? -30.422 -19.547 -5.602 1 94.44 356 LEU A C 1
ATOM 2865 O O . LEU A 1 356 ? -29.859 -20 -4.598 1 94.44 356 LEU A O 1
ATOM 2869 N N . PHE A 1 357 ? -31.297 -18.516 -5.516 1 94.56 357 PHE A N 1
ATOM 2870 C CA . PHE A 1 357 ? -31.469 -17.766 -4.281 1 94.56 357 PHE A CA 1
ATOM 2871 C C . PHE A 1 357 ? -32.906 -17.891 -3.773 1 94.56 357 PHE A C 1
ATOM 2873 O O . PHE A 1 357 ? -33.344 -17.094 -2.947 1 94.56 357 PHE A O 1
ATOM 2880 N N . THR A 1 358 ? -33.719 -18.75 -4.336 1 87.69 358 THR A N 1
ATOM 2881 C CA . THR A 1 358 ? -35.062 -19.062 -3.865 1 87.69 358 THR A CA 1
ATOM 2882 C C . THR A 1 358 ? -35.062 -20.344 -3.049 1 87.69 358 THR A C 1
ATOM 2884 O O . THR A 1 358 ? -34.219 -21.219 -3.27 1 87.69 358 THR A O 1
ATOM 2887 N N . MET B 1 1 ? 40.656 3.518 -2.523 1 35.97 1 MET B N 1
ATOM 2888 C CA . MET B 1 1 ? 39.75 4.23 -1.623 1 35.97 1 MET B CA 1
ATOM 2889 C C . MET B 1 1 ? 38.281 4.023 -2.027 1 35.97 1 MET B C 1
ATOM 2891 O O . MET B 1 1 ? 37.906 4.336 -3.156 1 35.97 1 MET B O 1
ATOM 2895 N N . THR B 1 2 ? 37.594 3.113 -1.581 1 54 2 THR B N 1
ATOM 2896 C CA . THR B 1 2 ? 36.281 2.684 -2.082 1 54 2 THR B CA 1
ATOM 2897 C C . THR B 1 2 ? 35.312 3.867 -2.18 1 54 2 THR B C 1
ATOM 2899 O O . THR B 1 2 ? 35 4.508 -1.172 1 54 2 THR B O 1
ATOM 2902 N N . LYS B 1 3 ? 35.188 4.523 -3.291 1 66.94 3 LYS B N 1
ATOM 2903 C CA . LYS B 1 3 ? 34.406 5.742 -3.574 1 66.94 3 LYS B CA 1
ATOM 2904 C C . LYS B 1 3 ? 33 5.645 -3.035 1 66.94 3 LYS B C 1
ATOM 2906 O O . LYS B 1 3 ? 32.312 4.656 -3.279 1 66.94 3 LYS B O 1
ATOM 2911 N N . GLN B 1 4 ? 32.656 6.508 -2.039 1 84.75 4 GLN B N 1
ATOM 2912 C CA . GLN B 1 4 ? 31.312 6.574 -1.446 1 84.75 4 GLN B CA 1
ATOM 2913 C C . GLN B 1 4 ? 30.234 6.711 -2.521 1 84.75 4 GLN B C 1
ATOM 2915 O O . GLN B 1 4 ? 30.375 7.508 -3.451 1 84.75 4 GLN B O 1
ATOM 2920 N N . LYS B 1 5 ? 29.312 5.848 -2.59 1 91.75 5 LYS B N 1
ATOM 2921 C CA . LYS B 1 5 ? 28.188 5.875 -3.52 1 91.75 5 LYS B CA 1
ATOM 2922 C C . LYS B 1 5 ? 27.219 7.008 -3.184 1 91.75 5 LYS B C 1
ATOM 2924 O O . LYS B 1 5 ? 27.109 7.41 -2.023 1 91.75 5 LYS B O 1
ATOM 2929 N N . PRO B 1 6 ? 26.625 7.617 -4.191 1 96.56 6 PRO B N 1
ATOM 2930 C CA . PRO B 1 6 ? 25.625 8.648 -3.916 1 96.56 6 PRO B CA 1
ATOM 2931 C C . PRO B 1 6 ? 24.578 8.195 -2.902 1 96.56 6 PRO B C 1
ATOM 2933 O O . PRO B 1 6 ? 24.156 7.035 -2.92 1 96.56 6 PRO B O 1
ATOM 2936 N N . GLY B 1 7 ? 24.234 9.094 -2.023 1 97.12 7 GLY B N 1
ATOM 2937 C CA . GLY B 1 7 ? 23.266 8.789 -0.994 1 97.12 7 GLY B CA 1
ATOM 2938 C C . GLY B 1 7 ? 22.938 9.977 -0.108 1 97.12 7 GLY B C 1
ATOM 2939 O O . GLY B 1 7 ? 23.344 11.102 -0.396 1 97.12 7 GLY B O 1
ATOM 2940 N N . LEU B 1 8 ? 22.125 9.781 0.863 1 98.25 8 LEU B N 1
ATOM 2941 C CA . LEU B 1 8 ? 21.75 10.773 1.872 1 98.25 8 LEU B CA 1
ATOM 2942 C C . LEU B 1 8 ? 22.156 10.305 3.266 1 98.25 8 LEU B C 1
ATOM 2944 O O . LEU B 1 8 ? 22.062 9.109 3.574 1 98.25 8 LEU B O 1
ATOM 2948 N N . PHE B 1 9 ? 22.5 11.219 4.062 1 98.44 9 PHE B N 1
ATOM 2949 C CA . PHE B 1 9 ? 23.031 10.914 5.387 1 98.44 9 PHE B CA 1
ATOM 2950 C C . PHE B 1 9 ? 22.047 10.07 6.184 1 98.44 9 PHE B C 1
ATOM 2952 O O . PHE B 1 9 ? 20.906 10.477 6.387 1 98.44 9 PHE B O 1
ATOM 2959 N N . GLY B 1 10 ? 22.453 8.938 6.602 1 98 10 GLY B N 1
ATOM 2960 C CA . GLY B 1 10 ? 21.688 8.117 7.523 1 98 10 GLY B CA 1
ATOM 2961 C C . GLY B 1 10 ? 20.594 7.312 6.844 1 98 10 GLY B C 1
ATOM 2962 O O . GLY B 1 10 ? 19.906 6.52 7.488 1 98 10 GLY B O 1
ATOM 2963 N N . VAL B 1 11 ? 20.359 7.477 5.578 1 97.94 11 VAL B N 1
ATOM 2964 C CA . VAL B 1 11 ? 19.375 6.684 4.844 1 97.94 11 VAL B CA 1
ATOM 2965 C C . VAL B 1 11 ? 20.047 5.438 4.266 1 97.94 11 VAL B C 1
ATOM 2967 O O . VAL B 1 11 ? 20.406 5.406 3.088 1 97.94 11 VAL B O 1
ATOM 2970 N N . LYS B 1 12 ? 20.109 4.438 5.086 1 95.69 12 LYS B N 1
ATOM 2971 C CA . LYS B 1 12 ? 20.875 3.242 4.758 1 95.69 12 LYS B CA 1
ATOM 2972 C C . LYS B 1 12 ? 20.031 2.258 3.943 1 95.69 12 LYS B C 1
ATOM 2974 O O . LYS B 1 12 ? 20.516 1.694 2.957 1 95.69 12 LYS B O 1
ATOM 2979 N N . TYR B 1 13 ? 18.844 1.969 4.453 1 96.75 13 TYR B N 1
ATOM 2980 C CA . TYR B 1 13 ? 17.938 1.034 3.797 1 96.75 13 TYR B CA 1
ATOM 2981 C C . TYR B 1 13 ? 16.641 1.732 3.367 1 96.75 13 TYR B C 1
ATOM 2983 O O . TYR B 1 13 ? 15.922 2.281 4.199 1 96.75 13 TYR B O 1
ATOM 2991 N N . SER B 1 14 ? 16.422 1.735 2.105 1 97.44 14 SER B N 1
ATOM 2992 C CA . SER B 1 14 ? 15.227 2.357 1.561 1 97.44 14 SER B CA 1
ATOM 2993 C C . SER B 1 14 ? 14.805 1.699 0.251 1 97.44 14 SER B C 1
ATOM 2995 O O . SER B 1 14 ? 15.508 0.834 -0.269 1 97.44 14 SER B O 1
ATOM 2997 N N . ASN B 1 15 ? 13.648 2.051 -0.215 1 97.06 15 ASN B N 1
ATOM 2998 C CA . ASN B 1 15 ? 13.188 1.546 -1.502 1 97.06 15 ASN B CA 1
ATOM 2999 C C . ASN B 1 15 ? 13.617 2.451 -2.65 1 97.06 15 ASN B C 1
ATOM 3001 O O . ASN B 1 15 ? 12.977 2.482 -3.701 1 97.06 15 ASN B O 1
ATOM 3005 N N . ARG B 1 16 ? 14.648 3.254 -2.373 1 96.56 16 ARG B N 1
ATOM 3006 C CA . ARG B 1 16 ? 15.227 4.105 -3.408 1 96.56 16 ARG B CA 1
ATOM 3007 C C . ARG B 1 16 ? 16.688 3.746 -3.662 1 96.56 16 ARG B C 1
ATOM 3009 O O . ARG B 1 16 ? 17.438 3.48 -2.723 1 96.56 16 ARG B O 1
ATOM 3016 N N . ASP B 1 17 ? 17.062 3.631 -4.914 1 94.75 17 ASP B N 1
ATOM 3017 C CA . ASP B 1 17 ? 18.453 3.43 -5.305 1 94.75 17 ASP B CA 1
ATOM 3018 C C . ASP B 1 17 ? 19.125 4.758 -5.637 1 94.75 17 ASP B C 1
ATOM 3020 O O . ASP B 1 17 ? 19.047 5.234 -6.77 1 94.75 17 ASP B O 1
ATOM 3024 N N . PHE B 1 18 ? 19.844 5.281 -4.75 1 95.44 18 PHE B N 1
ATOM 3025 C CA . PHE B 1 18 ? 20.406 6.621 -4.863 1 95.44 18 PHE B CA 1
ATOM 3026 C C . PHE B 1 18 ? 21.562 6.641 -5.863 1 95.44 18 PHE B C 1
ATOM 3028 O O . PHE B 1 18 ? 22.078 7.707 -6.199 1 95.44 18 PHE B O 1
ATOM 3035 N N . ALA B 1 19 ? 21.938 5.465 -6.355 1 93.06 19 ALA B N 1
ATOM 3036 C CA . ALA B 1 19 ? 22.938 5.418 -7.41 1 93.06 19 ALA B CA 1
ATOM 3037 C C . ALA B 1 19 ? 22.328 5.801 -8.758 1 93.06 19 ALA B C 1
ATOM 3039 O O . ALA B 1 19 ? 23.062 6.078 -9.719 1 93.06 19 ALA B O 1
ATOM 3040 N N . GLN B 1 20 ? 21.062 5.809 -8.812 1 91.69 20 GLN B N 1
ATOM 3041 C CA . GLN B 1 20 ? 20.375 6.086 -10.062 1 91.69 20 GLN B CA 1
ATOM 3042 C C . GLN B 1 20 ? 19.922 7.539 -10.125 1 91.69 20 GLN B C 1
ATOM 3044 O O . GLN B 1 20 ? 19.438 8.094 -9.133 1 91.69 20 GLN B O 1
ATOM 3049 N N . SER B 1 21 ? 19.906 8.117 -11.305 1 91 21 SER B N 1
ATOM 3050 C CA . SER B 1 21 ? 19.578 9.523 -11.508 1 91 21 SER B CA 1
ATOM 3051 C C . SER B 1 21 ? 18.094 9.789 -11.219 1 91 21 SER B C 1
ATOM 3053 O O . SER B 1 21 ? 17.734 10.875 -10.75 1 91 21 SER B O 1
ATOM 3055 N N . ASP B 1 22 ? 17.297 8.82 -11.445 1 89.81 22 ASP B N 1
ATOM 3056 C CA . ASP B 1 22 ? 15.859 8.992 -11.266 1 89.81 22 ASP B CA 1
ATOM 3057 C C . ASP B 1 22 ? 15.523 9.305 -9.805 1 89.81 22 ASP B C 1
ATOM 3059 O O . ASP B 1 22 ? 14.531 9.984 -9.523 1 89.81 22 ASP B O 1
ATOM 3063 N N . THR B 1 23 ? 16.297 8.883 -8.852 1 93.81 23 THR B N 1
ATOM 3064 C CA . THR B 1 23 ? 16.078 9.086 -7.422 1 93.81 23 THR B CA 1
ATOM 3065 C C . THR B 1 23 ? 16.422 10.516 -7.02 1 93.81 23 THR B C 1
ATOM 3067 O O . THR B 1 23 ? 16.078 10.953 -5.914 1 93.81 23 THR B O 1
ATOM 3070 N N . TRP B 1 24 ? 16.969 11.25 -7.902 1 93.69 24 TRP B N 1
ATOM 3071 C CA . TRP B 1 24 ? 17.406 12.617 -7.625 1 93.69 24 TRP B CA 1
ATOM 3072 C C . TRP B 1 24 ? 16.547 13.617 -8.398 1 93.69 24 TRP B C 1
ATOM 3074 O O . TRP B 1 24 ? 16.938 14.781 -8.539 1 93.69 24 TRP B O 1
ATOM 3084 N N . GLY B 1 25 ? 15.461 13.086 -8.914 1 89 25 GLY B N 1
ATOM 3085 C CA . GLY B 1 25 ? 14.516 13.961 -9.594 1 89 25 GLY B CA 1
ATOM 3086 C C . GLY B 1 25 ? 13.633 14.734 -8.633 1 89 25 GLY B C 1
ATOM 3087 O O . GLY B 1 25 ? 13.758 14.602 -7.414 1 89 25 GLY B O 1
ATOM 3088 N N . LYS B 1 26 ? 12.719 15.531 -9.164 1 79.75 26 LYS B N 1
ATOM 3089 C CA . LYS B 1 26 ? 11.953 16.547 -8.43 1 79.75 26 LYS B CA 1
ATOM 3090 C C . LYS B 1 26 ? 11.164 15.906 -7.289 1 79.75 26 LYS B C 1
ATOM 3092 O O . LYS B 1 26 ? 11.242 16.359 -6.148 1 79.75 26 LYS B O 1
ATOM 3097 N N . ASN B 1 27 ? 10.523 14.859 -7.5 1 82.56 27 ASN B N 1
ATOM 3098 C CA . ASN B 1 27 ? 9.648 14.32 -6.465 1 82.56 27 ASN B CA 1
ATOM 3099 C C . ASN B 1 27 ? 10.398 13.359 -5.543 1 82.56 27 ASN B C 1
ATOM 3101 O O . ASN B 1 27 ? 10.18 13.359 -4.332 1 82.56 27 ASN B O 1
ATOM 3105 N N . GLN B 1 28 ? 11.43 12.766 -6.078 1 92.88 28 GLN B N 1
ATOM 3106 C CA . GLN B 1 28 ? 12.125 11.758 -5.289 1 92.88 28 GLN B CA 1
ATOM 3107 C C . GLN B 1 28 ? 13.125 12.398 -4.336 1 92.88 28 GLN B C 1
ATOM 3109 O O . GLN B 1 28 ? 13.172 12.062 -3.148 1 92.88 28 GLN B O 1
ATOM 3114 N N . PHE B 1 29 ? 13.914 13.414 -4.836 1 94.94 29 PHE B N 1
ATOM 3115 C CA . PHE B 1 29 ? 14.906 14.086 -4.004 1 94.94 29 PHE B CA 1
ATOM 3116 C C . PHE B 1 29 ? 14.219 14.906 -2.91 1 94.94 29 PHE B C 1
ATOM 3118 O O . PHE B 1 29 ? 14.633 14.852 -1.746 1 94.94 29 PHE B O 1
ATOM 3125 N N . ASN B 1 30 ? 13.133 15.523 -3.211 1 93.31 30 ASN B N 1
ATOM 3126 C CA . ASN B 1 30 ? 12.477 16.453 -2.293 1 93.31 30 ASN B CA 1
ATOM 3127 C C . ASN B 1 30 ? 11.789 15.711 -1.148 1 93.31 30 ASN B C 1
ATOM 3129 O O . ASN B 1 30 ? 11.578 16.281 -0.074 1 93.31 30 ASN B O 1
ATOM 3133 N N . SER B 1 31 ? 11.484 14.492 -1.424 1 94.25 31 SER B N 1
ATOM 3134 C CA . SER B 1 31 ? 10.844 13.727 -0.358 1 94.25 31 SER B CA 1
ATOM 3135 C C . SER B 1 31 ? 11.867 12.914 0.427 1 94.25 31 SER B C 1
ATOM 3137 O O . SER B 1 31 ? 11.594 12.477 1.546 1 94.25 31 SER B O 1
ATOM 3139 N N . SER B 1 32 ? 13.078 12.742 -0.124 1 97.12 32 SER B N 1
ATOM 3140 C CA . SER B 1 32 ? 14.07 11.906 0.543 1 97.12 32 SER B CA 1
ATOM 3141 C C . SER B 1 32 ? 15.07 12.758 1.325 1 97.12 32 SER B C 1
ATOM 3143 O O . SER B 1 32 ? 15.547 12.352 2.387 1 97.12 32 SER B O 1
ATOM 3145 N N . PHE B 1 33 ? 15.383 14.008 0.851 1 97.56 33 PHE B N 1
ATOM 3146 C CA . PHE B 1 33 ? 16.375 14.891 1.459 1 97.56 33 PHE B CA 1
ATOM 3147 C C . PHE B 1 33 ? 16.016 15.18 2.912 1 97.56 33 PHE B C 1
ATOM 3149 O O . PHE B 1 33 ? 16.891 15.172 3.783 1 97.56 33 PHE B O 1
ATOM 3156 N N . PRO B 1 34 ? 14.719 15.391 3.197 1 98.25 34 PRO B N 1
ATOM 3157 C CA . PRO B 1 34 ? 14.328 15.695 4.574 1 98.25 34 PRO B CA 1
ATOM 3158 C C . PRO B 1 34 ? 14.695 14.586 5.555 1 98.25 34 PRO B C 1
ATOM 3160 O O . PRO B 1 34 ? 15.039 14.867 6.711 1 98.25 34 PRO B O 1
ATOM 3163 N N . ALA B 1 35 ? 14.648 13.352 5.109 1 98.56 35 ALA B N 1
ATOM 3164 C CA . ALA B 1 35 ? 15.07 12.242 5.973 1 98.56 35 ALA B CA 1
ATOM 3165 C C . ALA B 1 35 ? 16.562 12.328 6.281 1 98.56 35 ALA B C 1
ATOM 3167 O O . ALA B 1 35 ? 16.969 12.148 7.426 1 98.56 35 ALA B O 1
ATOM 3168 N N . GLY B 1 36 ? 17.344 12.633 5.23 1 98.56 36 GLY B N 1
ATOM 3169 C CA . GLY B 1 36 ? 18.766 12.828 5.438 1 98.56 36 GLY B CA 1
ATOM 3170 C C . GLY B 1 36 ? 19.094 13.969 6.387 1 98.56 36 GLY B C 1
ATOM 3171 O O . GLY B 1 36 ? 19.953 13.836 7.258 1 98.56 36 GLY B O 1
ATOM 3172 N N . LEU B 1 37 ? 18.359 15.062 6.223 1 98.75 37 LEU B N 1
ATOM 3173 C CA . LEU B 1 37 ? 18.547 16.234 7.07 1 98.75 37 LEU B CA 1
ATOM 3174 C C . LEU B 1 37 ? 18.219 15.914 8.523 1 98.75 37 LEU B C 1
ATOM 3176 O O . LEU B 1 37 ? 18.969 16.281 9.43 1 98.75 37 LEU B O 1
ATOM 3180 N N . THR B 1 38 ? 17.125 15.227 8.742 1 98.81 38 THR B N 1
ATOM 3181 C CA . THR B 1 38 ? 16.703 14.859 10.086 1 98.81 38 THR B CA 1
ATOM 3182 C C . THR B 1 38 ? 17.719 13.93 10.742 1 98.81 38 THR B C 1
ATOM 3184 O O . THR B 1 38 ? 18.031 14.07 11.93 1 98.81 38 THR B O 1
ATOM 3187 N N . ASN B 1 39 ? 18.219 12.977 9.969 1 98.81 39 ASN B N 1
ATOM 3188 C CA . ASN B 1 39 ? 19.25 12.086 10.469 1 98.81 39 ASN B CA 1
ATOM 3189 C C . ASN B 1 39 ? 20.531 12.844 10.836 1 98.81 39 ASN B C 1
ATOM 3191 O O . ASN B 1 39 ? 21.172 12.539 11.844 1 98.81 39 ASN B O 1
ATOM 3195 N N . PHE B 1 40 ? 20.891 13.805 10.008 1 98.75 40 PHE B N 1
ATOM 3196 C CA . PHE B 1 40 ? 22.078 14.609 10.266 1 98.75 40 PHE B CA 1
ATOM 3197 C C . PHE B 1 40 ? 21.906 15.445 11.531 1 98.75 40 PHE B C 1
ATOM 3199 O O . PHE B 1 40 ? 22.812 15.531 12.352 1 98.75 40 PHE B O 1
ATOM 3206 N N . LEU B 1 41 ? 20.75 16.047 11.695 1 98.75 41 LEU B N 1
ATOM 3207 C CA . LEU B 1 41 ? 20.453 16.766 12.93 1 98.75 41 LEU B CA 1
ATOM 3208 C C . LEU B 1 41 ? 20.641 15.852 14.141 1 98.75 41 LEU B C 1
ATOM 3210 O O . LEU B 1 41 ? 21.281 16.25 15.117 1 98.75 41 LEU B O 1
ATOM 3214 N N . ALA B 1 42 ? 20.156 14.68 14.031 1 98.69 42 ALA B N 1
ATOM 3215 C CA . ALA B 1 42 ? 20.281 13.727 15.133 1 98.69 42 ALA B CA 1
ATOM 3216 C C . ALA B 1 42 ? 21.75 13.414 15.43 1 98.69 42 ALA B C 1
ATOM 3218 O O . ALA B 1 42 ? 22.125 13.266 16.594 1 98.69 42 ALA B O 1
ATOM 3219 N N . SER B 1 43 ? 22.547 13.312 14.406 1 98.25 43 SER B N 1
ATOM 3220 C CA . SER B 1 43 ? 23.953 13.008 14.57 1 98.25 43 SER B CA 1
ATOM 3221 C C . SER B 1 43 ? 24.688 14.133 15.312 1 98.25 43 SER B C 1
ATOM 3223 O O . SER B 1 43 ? 25.75 13.914 15.898 1 98.25 43 SER B O 1
ATOM 3225 N N . LYS B 1 44 ? 24.125 15.297 15.258 1 98.25 44 LYS B N 1
ATOM 3226 C CA . LYS B 1 44 ? 24.672 16.453 15.961 1 98.25 44 LYS B CA 1
ATOM 3227 C C . LYS B 1 44 ? 24.016 16.625 17.328 1 98.25 44 LYS B C 1
ATOM 3229 O O . LYS B 1 44 ? 24.219 17.641 18 1 98.25 44 LYS B O 1
ATOM 3234 N N . ASN B 1 45 ? 23.219 15.656 17.703 1 98 45 ASN B N 1
ATOM 3235 C CA . ASN B 1 45 ? 22.484 15.68 18.969 1 98 45 ASN B CA 1
ATOM 3236 C C . ASN B 1 45 ? 21.484 16.828 19.016 1 98 45 ASN B C 1
ATOM 3238 O O . ASN B 1 45 ? 21.344 17.5 20.047 1 98 45 ASN B O 1
ATOM 3242 N N . LEU B 1 46 ? 20.922 17.109 17.875 1 98.44 46 LEU B N 1
ATOM 3243 C CA . LEU B 1 46 ? 19.891 18.125 17.766 1 98.44 46 LEU B CA 1
ATOM 3244 C C . LEU B 1 46 ? 18.516 17.484 17.531 1 98.44 46 LEU B C 1
ATOM 3246 O O . LEU B 1 46 ? 18.375 16.641 16.656 1 98.44 46 LEU B O 1
ATOM 3250 N N . ASP B 1 47 ? 17.547 17.875 18.312 1 98.56 47 ASP B N 1
ATOM 3251 C CA . ASP B 1 47 ? 16.172 17.422 18.141 1 98.56 47 ASP B CA 1
ATOM 3252 C C . ASP B 1 47 ? 15.398 18.344 17.188 1 98.56 47 ASP B C 1
ATOM 3254 O O . ASP B 1 47 ? 15.766 19.5 17.016 1 98.56 47 ASP B O 1
ATOM 3258 N N . ASN B 1 48 ? 14.391 17.812 16.578 1 98.75 48 ASN B N 1
ATOM 3259 C CA . ASN B 1 48 ? 13.531 18.609 15.719 1 98.75 48 ASN B CA 1
ATOM 3260 C C . ASN B 1 48 ? 12.586 19.5 16.531 1 98.75 48 ASN B C 1
ATOM 3262 O O . ASN B 1 48 ? 12.273 19.188 17.672 1 98.75 48 ASN B O 1
ATOM 3266 N N . VAL B 1 49 ? 12.203 20.625 15.945 1 98.88 49 VAL B N 1
ATOM 3267 C CA . VAL B 1 49 ? 11.195 21.469 16.578 1 98.88 49 VAL B CA 1
ATOM 3268 C C . VAL B 1 49 ? 9.82 20.844 16.406 1 98.88 49 VAL B C 1
ATOM 3270 O O . VAL B 1 49 ? 9.359 20.625 15.289 1 98.88 49 VAL B O 1
ATOM 3273 N N . TYR B 1 50 ? 9.203 20.516 17.5 1 98.88 50 TYR B N 1
ATOM 3274 C CA . TYR B 1 50 ? 7.91 19.844 17.469 1 98.88 50 TYR B CA 1
ATOM 3275 C C . TYR B 1 50 ? 6.781 20.797 17.812 1 98.88 50 TYR B C 1
ATOM 3277 O O . TYR B 1 50 ? 6.777 21.406 18.891 1 98.88 50 TYR B O 1
ATOM 3285 N N . LEU B 1 51 ? 5.938 21.047 16.859 1 98.88 51 LEU B N 1
ATOM 3286 C CA . LEU B 1 51 ? 4.746 21.859 17.078 1 98.88 51 LEU B CA 1
ATOM 3287 C C . LEU B 1 51 ? 3.584 21 17.547 1 98.88 51 LEU B C 1
ATOM 3289 O O . LEU B 1 51 ? 3.146 20.094 16.844 1 98.88 51 LEU B O 1
ATOM 3293 N N . TYR B 1 52 ? 3.07 21.219 18.719 1 98.75 52 TYR B N 1
ATOM 3294 C CA . TYR B 1 52 ? 1.981 20.438 19.297 1 98.75 52 TYR B CA 1
ATOM 3295 C C . TYR B 1 52 ? 0.878 21.359 19.812 1 98.75 52 TYR B C 1
ATOM 3297 O O . TYR B 1 52 ? 1.063 22.578 19.922 1 98.75 52 TYR B O 1
ATOM 3305 N N . LEU B 1 53 ? -0.254 20.781 20.047 1 98.69 53 LEU B N 1
ATOM 3306 C CA . LEU B 1 53 ? -1.413 21.531 20.516 1 98.69 53 LEU B CA 1
ATOM 3307 C C . LEU B 1 53 ? -1.581 21.391 22.016 1 98.69 53 LEU B C 1
ATOM 3309 O O . LEU B 1 53 ? -1.438 20.297 22.562 1 98.69 53 LEU B O 1
ATOM 3313 N N . ASP B 1 54 ? -1.845 22.484 22.719 1 98.31 54 ASP B N 1
ATOM 3314 C CA . ASP B 1 54 ? -2.072 22.406 24.156 1 98.31 54 ASP B CA 1
ATOM 3315 C C . ASP B 1 54 ? -3.566 22.391 24.469 1 98.31 54 ASP B C 1
ATOM 3317 O O . ASP B 1 54 ? -4.398 22.312 23.562 1 98.31 54 ASP B O 1
ATOM 3321 N N . LYS B 1 55 ? -3.973 22.438 25.719 1 97.75 55 LYS B N 1
ATOM 3322 C CA . LYS B 1 55 ? -5.355 22.281 26.172 1 97.75 55 LYS B CA 1
ATOM 3323 C C . LYS B 1 55 ? -6.199 23.484 25.781 1 97.75 55 LYS B C 1
ATOM 3325 O O . LYS B 1 55 ? -7.43 23.422 25.766 1 97.75 55 LYS B O 1
ATOM 3330 N N . GLU B 1 56 ? -5.535 24.641 25.547 1 97.62 56 GLU B N 1
ATOM 3331 C CA . GLU B 1 56 ? -6.246 25.844 25.141 1 97.62 56 GLU B CA 1
ATOM 3332 C C . GLU B 1 56 ? -6.316 25.938 23.609 1 97.62 56 GLU B C 1
ATOM 3334 O O . GLU B 1 56 ? -6.688 26.984 23.078 1 97.62 56 GLU B O 1
ATOM 3339 N N . LEU B 1 57 ? -5.922 24.875 22.875 1 97.44 57 LEU B N 1
ATOM 3340 C CA . LEU B 1 57 ? -5.934 24.781 21.422 1 97.44 57 LEU B CA 1
ATOM 3341 C C . LEU B 1 57 ? -4.953 25.781 20.797 1 97.44 57 LEU B C 1
ATOM 3343 O O . LEU B 1 57 ? -5.23 26.359 19.75 1 97.44 57 LEU B O 1
ATOM 3347 N N . LYS B 1 58 ? -3.902 25.984 21.516 1 98 58 LYS B N 1
ATOM 3348 C CA . LYS B 1 58 ? -2.824 26.828 21.016 1 98 58 LYS B CA 1
ATOM 3349 C C . LYS B 1 58 ? -1.61 26 20.609 1 98 58 LYS B C 1
ATOM 3351 O O . LYS B 1 58 ? -1.268 25.031 21.297 1 98 58 LYS B O 1
ATOM 3356 N N . VAL B 1 59 ? -0.994 26.344 19.547 1 98.5 59 VAL B N 1
ATOM 3357 C CA . VAL B 1 59 ? 0.191 25.641 19.078 1 98.5 59 VAL B CA 1
ATOM 3358 C C . VAL B 1 59 ? 1.407 26.062 19.906 1 98.5 59 VAL B C 1
ATOM 3360 O O . VAL B 1 59 ? 1.654 27.25 20.078 1 98.5 59 VAL B O 1
ATOM 3363 N N . LYS B 1 60 ? 2.045 25.125 20.391 1 98.5 60 LYS B N 1
ATOM 3364 C CA . LYS B 1 60 ? 3.256 25.328 21.188 1 98.5 60 LYS B CA 1
ATOM 3365 C C . LYS B 1 60 ? 4.434 24.562 20.594 1 98.5 60 LYS B C 1
ATOM 3367 O O . LYS B 1 60 ? 4.266 23.766 19.656 1 98.5 60 LYS B O 1
ATOM 3372 N N . HIS B 1 61 ? 5.605 24.875 21.172 1 98.06 61 HIS B N 1
ATOM 3373 C CA . HIS B 1 61 ? 6.816 24.219 20.703 1 98.06 61 HIS B CA 1
ATOM 3374 C C . HIS B 1 61 ? 7.41 23.312 21.766 1 98.06 61 HIS B C 1
ATOM 3376 O O . HIS B 1 61 ? 7.402 23.656 22.953 1 98.06 61 HIS B O 1
ATOM 3382 N N . LYS B 1 62 ? 7.855 22.281 21.406 1 98.19 62 LYS B N 1
ATOM 3383 C CA . LYS B 1 62 ? 8.797 21.438 22.141 1 98.19 62 LYS B CA 1
ATOM 3384 C C . LYS B 1 62 ? 9.75 20.719 21.188 1 98.19 62 LYS B C 1
ATOM 3386 O O . LYS B 1 62 ? 9.914 21.141 20.031 1 98.19 62 LYS B O 1
ATOM 3391 N N . LYS B 1 63 ? 10.508 19.812 21.672 1 98.62 63 LYS B N 1
ATOM 3392 C CA . LYS B 1 63 ? 11.445 19.078 20.828 1 98.62 63 LYS B CA 1
ATOM 3393 C C . LYS B 1 63 ? 11 17.625 20.656 1 98.62 63 LYS B C 1
ATOM 3395 O O . LYS B 1 63 ? 10.312 17.078 21.516 1 98.62 63 LYS B O 1
ATOM 3400 N N . ILE B 1 64 ? 11.328 17.094 19.547 1 98.75 64 ILE B N 1
ATOM 3401 C CA . ILE B 1 64 ? 11.086 15.688 19.266 1 98.75 64 ILE B CA 1
ATOM 3402 C C . ILE B 1 64 ? 12.32 15.062 18.625 1 98.75 64 ILE B C 1
ATOM 3404 O O . ILE B 1 64 ? 12.867 15.602 17.656 1 98.75 64 ILE B O 1
ATOM 3408 N N . SER B 1 65 ? 12.773 13.984 19.156 1 98.69 65 SER B N 1
ATOM 3409 C CA . SER B 1 65 ? 13.945 13.305 18.625 1 98.69 65 SER B CA 1
ATOM 3410 C C . SER B 1 65 ? 13.625 12.578 17.328 1 98.69 65 SER B C 1
ATOM 3412 O O . SER B 1 65 ? 12.453 12.312 17.031 1 98.69 65 SER B O 1
ATOM 3414 N N . ALA B 1 66 ? 14.664 12.32 16.578 1 98.69 66 ALA B N 1
ATOM 3415 C CA . ALA B 1 66 ? 14.477 11.5 15.375 1 98.69 66 ALA B CA 1
ATOM 3416 C C . ALA B 1 66 ? 13.93 10.125 15.742 1 98.69 66 ALA B C 1
ATOM 3418 O O . ALA B 1 66 ? 13.125 9.555 14.992 1 98.69 66 ALA B O 1
ATOM 3419 N N . LYS B 1 67 ? 14.336 9.617 16.891 1 98.56 67 LYS B N 1
ATOM 3420 C CA . LYS B 1 67 ? 13.836 8.336 17.375 1 98.56 67 LYS B CA 1
ATOM 3421 C C . LYS B 1 67 ? 12.328 8.367 17.562 1 98.56 67 LYS B C 1
ATOM 3423 O O . LYS B 1 67 ? 11.617 7.465 17.109 1 98.56 67 LYS B O 1
ATOM 3428 N N . GLU B 1 68 ? 11.875 9.383 18.188 1 98.44 68 GLU B N 1
ATOM 3429 C CA . GLU B 1 68 ? 10.445 9.523 18.438 1 98.44 68 GLU B CA 1
ATOM 3430 C C . GLU B 1 68 ? 9.688 9.742 17.125 1 98.44 68 GLU B C 1
ATOM 3432 O O . GLU B 1 68 ? 8.586 9.227 16.938 1 98.44 68 GLU B O 1
ATOM 3437 N N . LEU B 1 69 ? 10.266 10.469 16.25 1 98.81 69 LEU B N 1
ATOM 3438 C CA . LEU B 1 69 ? 9.656 10.75 14.961 1 98.81 69 LEU B CA 1
ATOM 3439 C C . LEU B 1 69 ? 9.508 9.484 14.133 1 98.81 69 LEU B C 1
ATOM 3441 O O . LEU B 1 69 ? 8.438 9.211 13.578 1 98.81 69 LEU B O 1
ATOM 3445 N N . TYR B 1 70 ? 10.578 8.68 14.102 1 98.56 70 TYR B N 1
ATOM 3446 C CA . TYR B 1 70 ? 10.633 7.504 13.242 1 98.56 70 TYR B CA 1
ATOM 3447 C C . TYR B 1 70 ? 10.023 6.293 13.938 1 98.56 70 TYR B C 1
ATOM 3449 O O . TYR B 1 70 ? 9.672 5.309 13.281 1 98.56 70 TYR B O 1
ATOM 3457 N N . GLY B 1 71 ? 9.953 6.305 15.266 1 98.06 71 GLY B N 1
ATOM 3458 C CA . GLY B 1 71 ? 9.523 5.152 16.047 1 98.06 71 GLY B CA 1
ATOM 3459 C C . GLY B 1 71 ? 10.656 4.203 16.391 1 98.06 71 GLY B C 1
ATOM 3460 O O . GLY B 1 71 ? 10.453 3.193 17.062 1 98.06 71 GLY B O 1
ATOM 3461 N N . ILE B 1 72 ? 11.867 4.484 15.922 1 98.06 72 ILE B N 1
ATOM 3462 C CA . ILE B 1 72 ? 13.078 3.688 16.141 1 98.06 72 ILE B CA 1
ATOM 3463 C C . ILE B 1 72 ? 14.312 4.566 15.953 1 98.06 72 ILE B C 1
ATOM 3465 O O . ILE B 1 72 ? 14.234 5.641 15.352 1 98.06 72 ILE B O 1
ATOM 3469 N N . GLU B 1 73 ? 15.406 4.141 16.547 1 98.12 73 GLU B N 1
ATOM 3470 C CA . GLU B 1 73 ? 16.641 4.906 16.422 1 98.12 73 GLU B CA 1
ATOM 3471 C C . GLU B 1 73 ? 17 5.125 14.945 1 98.12 73 GLU B C 1
ATOM 3473 O O . GLU B 1 73 ? 16.938 4.195 14.141 1 98.12 73 GLU B O 1
ATOM 3478 N N . PRO B 1 74 ? 17.344 6.355 14.586 1 97.88 74 PRO B N 1
ATOM 3479 C CA . PRO B 1 74 ? 17.625 6.66 13.18 1 97.88 74 PRO B CA 1
ATOM 3480 C C . PRO B 1 74 ? 18.828 5.891 12.641 1 97.88 74 PRO B C 1
ATOM 3482 O O . PRO B 1 74 ? 18.953 5.691 11.43 1 97.88 74 PRO B O 1
ATOM 3485 N N . ASN B 1 75 ? 19.688 5.461 13.516 1 96.88 75 ASN B N 1
ATOM 3486 C CA . ASN B 1 75 ? 20.875 4.738 13.07 1 96.88 75 ASN B CA 1
ATOM 3487 C C . ASN B 1 75 ? 20.688 3.229 13.172 1 96.88 75 ASN B C 1
ATOM 3489 O O . ASN B 1 75 ? 21.625 2.465 12.984 1 96.88 75 ASN B O 1
ATOM 3493 N N . SER B 1 76 ? 19.531 2.811 13.477 1 97.75 76 SER B N 1
ATOM 3494 C CA . SER B 1 76 ? 19.25 1.385 13.609 1 97.75 76 SER B CA 1
ATOM 3495 C C . SER B 1 76 ? 19.359 0.675 12.266 1 97.75 76 SER B C 1
ATOM 3497 O O . SER B 1 76 ? 18.891 1.192 11.242 1 97.75 76 SER B O 1
ATOM 3499 N N . ASP B 1 77 ? 19.891 -0.551 12.266 1 96.62 77 ASP B N 1
ATOM 3500 C CA . ASP B 1 77 ? 19.953 -1.373 11.055 1 96.62 77 ASP B CA 1
ATOM 3501 C C . ASP B 1 77 ? 18.594 -1.979 10.734 1 96.62 77 ASP B C 1
ATOM 3503 O O . ASP B 1 77 ? 18.391 -2.525 9.648 1 96.62 77 ASP B O 1
ATOM 3507 N N . ASP B 1 78 ? 17.672 -1.797 11.641 1 97.31 78 ASP B N 1
ATOM 3508 C CA . ASP B 1 78 ? 16.328 -2.342 11.438 1 97.31 78 ASP B CA 1
ATOM 3509 C C . ASP B 1 78 ? 15.391 -1.287 10.867 1 97.31 78 ASP B C 1
ATOM 3511 O O . ASP B 1 78 ? 14.211 -1.557 10.648 1 97.31 78 ASP B O 1
ATOM 3515 N N . LEU B 1 79 ? 15.891 -0.059 10.656 1 98.25 79 LEU B N 1
ATOM 3516 C CA . LEU B 1 79 ? 15.062 1.015 10.117 1 98.25 79 LEU B CA 1
ATOM 3517 C C . LEU B 1 79 ? 15.062 0.989 8.594 1 98.25 79 LEU B C 1
ATOM 3519 O O . LEU B 1 79 ? 16.125 1.016 7.969 1 98.25 79 LEU B O 1
ATOM 3523 N N . PHE B 1 80 ? 13.938 0.88 8.039 1 98.06 80 PHE B N 1
ATOM 3524 C CA . PHE B 1 80 ? 13.742 0.958 6.598 1 98.06 80 PHE B CA 1
ATOM 3525 C C . PHE B 1 80 ? 12.906 2.18 6.227 1 98.06 80 PHE B C 1
ATOM 3527 O O . PHE B 1 80 ? 11.82 2.381 6.77 1 98.06 80 PHE B O 1
ATOM 3534 N N . PHE B 1 81 ? 13.414 3.021 5.301 1 98.5 81 PHE B N 1
ATOM 3535 C CA . PHE B 1 81 ? 12.68 4.176 4.797 1 98.5 81 PHE B CA 1
ATOM 3536 C C . PHE B 1 81 ? 11.867 3.799 3.561 1 98.5 81 PHE B C 1
ATOM 3538 O O . PHE B 1 81 ? 12.406 3.717 2.457 1 98.5 81 PHE B O 1
ATOM 3545 N N . SER B 1 82 ? 10.594 3.646 3.738 1 98 82 SER B N 1
ATOM 3546 C CA . SER B 1 82 ? 9.695 3.309 2.639 1 98 82 SER B CA 1
ATOM 3547 C C . SER B 1 82 ? 9.023 4.559 2.068 1 98 82 SER B C 1
ATOM 3549 O O . SER B 1 82 ? 7.965 4.969 2.541 1 98 82 SER B O 1
ATOM 3551 N N . PHE B 1 83 ? 9.609 5.055 0.994 1 97.5 83 PHE B N 1
ATOM 3552 C CA . PHE B 1 83 ? 9.102 6.301 0.427 1 97.5 83 PHE B CA 1
ATOM 3553 C C . PHE B 1 83 ? 7.883 6.043 -0.449 1 97.5 83 PHE B C 1
ATOM 3555 O O . PHE B 1 83 ? 7.801 5.012 -1.12 1 97.5 83 PHE B O 1
ATOM 3562 N N . GLU B 1 84 ? 6.938 6.996 -0.415 1 95.38 84 GLU B N 1
ATOM 3563 C CA . GLU B 1 84 ? 5.734 6.953 -1.24 1 95.38 84 GLU B CA 1
ATOM 3564 C C . GLU B 1 84 ? 5.016 5.613 -1.096 1 95.38 84 GLU B C 1
ATOM 3566 O O . GLU B 1 84 ? 4.758 4.93 -2.09 1 95.38 84 GLU B O 1
ATOM 3571 N N . SER B 1 85 ? 4.664 5.293 0.112 1 95.44 85 SER B N 1
ATOM 3572 C CA . SER B 1 85 ? 4.031 4.027 0.459 1 95.44 85 SER B CA 1
ATOM 3573 C C . SER B 1 85 ? 2.822 4.246 1.364 1 95.44 85 SER B C 1
ATOM 3575 O O . SER B 1 85 ? 2.719 5.273 2.033 1 95.44 85 SER B O 1
ATOM 3577 N N . PRO B 1 86 ? 1.925 3.359 1.307 1 95.19 86 PRO B N 1
ATOM 3578 C CA . PRO B 1 86 ? 0.803 3.479 2.24 1 95.19 86 PRO B CA 1
ATOM 3579 C C . PRO B 1 86 ? 1.152 2.998 3.646 1 95.19 86 PRO B C 1
ATOM 3581 O O . PRO B 1 86 ? 1.968 2.086 3.807 1 95.19 86 PRO B O 1
ATOM 3584 N N . TYR B 1 87 ? 0.619 3.654 4.637 1 96.94 87 TYR B N 1
ATOM 3585 C CA . TYR B 1 87 ? 0.685 3.199 6.02 1 96.94 87 TYR B CA 1
ATOM 3586 C C . TYR B 1 87 ? -0.419 2.191 6.316 1 96.94 87 TYR B C 1
ATOM 3588 O O . TYR B 1 87 ? -1.495 2.559 6.793 1 96.94 87 TYR B O 1
ATOM 3596 N N . THR B 1 88 ? -0.167 0.958 6.148 1 92.25 88 THR B N 1
ATOM 3597 C CA . THR B 1 88 ? -1.146 -0.112 5.996 1 92.25 88 THR B CA 1
ATOM 3598 C C . THR B 1 88 ? -2.014 -0.231 7.246 1 92.25 88 THR B C 1
ATOM 3600 O O . THR B 1 88 ? -3.172 -0.649 7.168 1 92.25 88 THR B O 1
ATOM 3603 N N . PRO B 1 89 ? -1.521 0.064 8.414 1 94.25 89 PRO B N 1
ATOM 3604 C CA . PRO B 1 89 ? -2.412 0.003 9.57 1 94.25 89 PRO B CA 1
ATOM 3605 C C . PRO B 1 89 ? -3.658 0.871 9.406 1 94.25 89 PRO B C 1
ATOM 3607 O O . PRO B 1 89 ? -4.703 0.578 9.992 1 94.25 89 PRO B O 1
ATOM 3610 N N . TYR B 1 90 ? -3.578 1.931 8.633 1 97.25 90 TYR B N 1
ATOM 3611 C CA . TYR B 1 90 ? -4.723 2.811 8.422 1 97.25 90 TYR B CA 1
ATOM 3612 C C . TYR B 1 90 ? -5.672 2.234 7.383 1 97.25 90 TYR B C 1
ATOM 3614 O O . TYR B 1 90 ? -6.789 2.73 7.211 1 97.25 90 TYR B O 1
ATOM 3622 N N . GLN B 1 91 ? -5.262 1.195 6.703 1 96.19 91 GLN B N 1
ATOM 3623 C CA . GLN B 1 91 ? -6.102 0.612 5.66 1 96.19 91 GLN B CA 1
ATOM 3624 C C . GLN B 1 91 ? -7.438 0.144 6.23 1 96.19 91 GLN B C 1
ATOM 3626 O O . GLN B 1 91 ? -8.469 0.224 5.555 1 96.19 91 GLN B O 1
ATOM 3631 N N . GLN B 1 92 ? -7.457 -0.303 7.449 1 95.25 92 GLN B N 1
ATOM 3632 C CA . GLN B 1 92 ? -8.664 -0.845 8.062 1 95.25 92 GLN B CA 1
ATOM 3633 C C . GLN B 1 92 ? -9.672 0.262 8.375 1 95.25 92 GLN B C 1
ATOM 3635 O O . GLN B 1 92 ? -10.836 -0.013 8.664 1 95.25 92 GLN B O 1
ATOM 3640 N N . LEU B 1 93 ? -9.219 1.511 8.297 1 97.56 93 LEU B N 1
ATOM 3641 C CA . LEU B 1 93 ? -10.078 2.629 8.672 1 97.56 93 LEU B CA 1
ATOM 3642 C C . LEU B 1 93 ? -10.781 3.217 7.457 1 97.56 93 LEU B C 1
ATOM 3644 O O . LEU B 1 93 ? -11.664 4.066 7.594 1 97.56 93 LEU B O 1
ATOM 3648 N N . VAL B 1 94 ? -10.438 2.738 6.293 1 97.69 94 VAL B N 1
ATOM 3649 C CA . VAL B 1 94 ? -10.961 3.396 5.102 1 97.69 94 VAL B CA 1
ATOM 3650 C C . VAL B 1 94 ? -11.617 2.367 4.191 1 97.69 94 VAL B C 1
ATOM 3652 O O . VAL B 1 94 ? -11.312 1.175 4.262 1 97.69 94 VAL B O 1
ATOM 3655 N N . ILE B 1 95 ? -12.531 2.822 3.404 1 97 95 ILE B N 1
ATOM 3656 C CA . ILE B 1 95 ? -13.094 2.07 2.287 1 97 95 ILE B CA 1
ATOM 3657 C C . ILE B 1 95 ? -12.258 2.316 1.03 1 97 95 ILE B C 1
ATOM 3659 O O . ILE B 1 95 ? -11.898 3.457 0.733 1 97 95 ILE B O 1
ATOM 3663 N N . GLY B 1 96 ? -11.953 1.253 0.37 1 94.94 96 GLY B N 1
ATOM 3664 C CA . GLY B 1 96 ? -11.133 1.387 -0.824 1 94.94 96 GLY B CA 1
ATOM 3665 C C . GLY B 1 96 ? -9.648 1.362 -0.533 1 94.94 96 GLY B C 1
ATOM 3666 O O . GLY B 1 96 ? -9.203 0.699 0.407 1 94.94 96 GLY B O 1
ATOM 3667 N N . THR B 1 97 ? -8.875 1.983 -1.366 1 92.69 97 THR B N 1
ATOM 3668 C CA . THR B 1 97 ? -7.422 1.955 -1.268 1 92.69 97 THR B CA 1
ATOM 3669 C C . THR B 1 97 ? -6.902 3.188 -0.532 1 92.69 97 THR B C 1
ATOM 3671 O O . THR B 1 97 ? -7.254 4.316 -0.882 1 92.69 97 THR B O 1
ATOM 3674 N N . LEU B 1 98 ? -6.09 2.973 0.466 1 96.31 98 LEU B N 1
ATOM 3675 C CA . LEU B 1 98 ? -5.438 4.055 1.192 1 96.31 98 LEU B CA 1
ATOM 3676 C C . LEU B 1 98 ? -4.383 4.738 0.324 1 96.31 98 LEU B C 1
ATOM 3678 O O . LEU B 1 98 ? -3.572 4.062 -0.315 1 96.31 98 LEU B O 1
ATOM 3682 N N . PRO B 1 99 ? -4.438 6.078 0.253 1 96.5 99 PRO B N 1
ATOM 3683 C CA . PRO B 1 99 ? -3.4 6.75 -0.532 1 96.5 99 PRO B CA 1
ATOM 3684 C C . PRO B 1 99 ? -2.006 6.582 0.066 1 96.5 99 PRO B C 1
ATOM 3686 O O . PRO B 1 99 ? -1.871 6.18 1.225 1 96.5 99 PRO B O 1
ATOM 3689 N N . ARG B 1 100 ? -1.012 6.82 -0.734 1 95.88 100 ARG B N 1
ATOM 3690 C CA . ARG B 1 100 ? 0.369 6.785 -0.263 1 95.88 100 ARG B CA 1
ATOM 3691 C C . ARG B 1 100 ? 0.718 8.055 0.506 1 95.88 100 ARG B C 1
ATOM 3693 O O . ARG B 1 100 ? 0.044 9.078 0.367 1 95.88 100 ARG B O 1
ATOM 3700 N N . VAL B 1 101 ? 1.664 7.957 1.315 1 97.25 101 VAL B N 1
ATOM 3701 C CA . VAL B 1 101 ? 2.246 9.094 2.02 1 97.25 101 VAL B CA 1
ATOM 3702 C C . VAL B 1 101 ? 3.727 9.219 1.663 1 97.25 101 VAL B C 1
ATOM 3704 O O . VAL B 1 101 ? 4.301 8.32 1.04 1 97.25 101 VAL B O 1
ATOM 3707 N N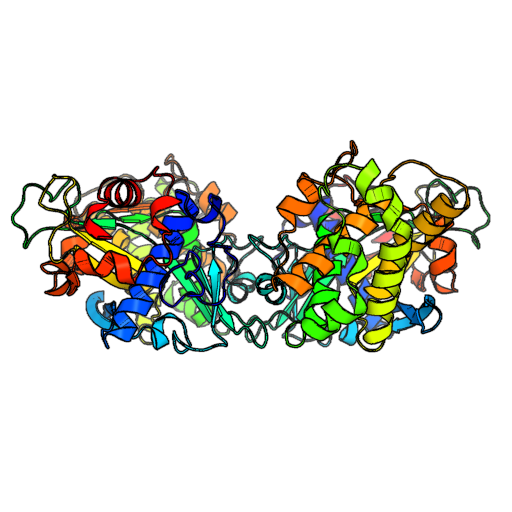 . ASP B 1 102 ? 4.363 10.273 1.958 1 97.44 102 ASP B N 1
ATOM 3708 C CA . ASP B 1 102 ? 5.711 10.578 1.484 1 97.44 102 ASP B CA 1
ATOM 3709 C C . ASP B 1 102 ? 6.73 9.609 2.078 1 97.44 102 ASP B C 1
ATOM 3711 O O . ASP B 1 102 ? 7.68 9.211 1.402 1 97.44 102 ASP B O 1
ATOM 3715 N N . LEU B 1 103 ? 6.566 9.289 3.336 1 98.25 103 LEU B N 1
ATOM 3716 C CA . LEU B 1 103 ? 7.5 8.383 3.996 1 98.25 103 LEU B CA 1
ATOM 3717 C C . LEU B 1 103 ? 6.785 7.523 5.031 1 98.25 103 LEU B C 1
ATOM 3719 O O . LEU B 1 103 ? 6.016 8.039 5.848 1 98.25 103 LEU B O 1
ATOM 3723 N N . VAL B 1 104 ? 6.957 6.238 4.953 1 98.19 104 VAL B N 1
ATOM 3724 C CA . VAL B 1 104 ? 6.594 5.297 6.012 1 98.19 104 VAL B CA 1
ATOM 3725 C C . VAL B 1 104 ? 7.848 4.621 6.559 1 98.19 104 VAL B C 1
ATOM 3727 O O . VAL B 1 104 ? 8.648 4.07 5.797 1 98.19 104 VAL B O 1
ATOM 3730 N N . THR B 1 105 ? 8.102 4.762 7.848 1 98.38 105 THR B N 1
ATOM 3731 C CA . THR B 1 105 ? 9.195 4.004 8.445 1 98.38 105 THR B CA 1
ATOM 3732 C C . THR B 1 105 ? 8.734 2.596 8.82 1 98.38 105 THR B C 1
ATOM 3734 O O . THR B 1 105 ? 7.602 2.406 9.273 1 98.38 105 THR B O 1
ATOM 3737 N N . GLN B 1 106 ? 9.594 1.65 8.578 1 97.25 106 GLN B N 1
ATOM 3738 C CA . GLN B 1 106 ? 9.273 0.248 8.812 1 97.25 106 GLN B CA 1
ATOM 3739 C C . GLN B 1 106 ? 10.422 -0.475 9.508 1 97.25 106 GLN B C 1
ATOM 3741 O O . GLN B 1 106 ? 11.57 -0.035 9.43 1 97.25 106 GLN B O 1
ATOM 3746 N N . LEU B 1 107 ? 10.086 -1.52 10.172 1 96.44 107 LEU B N 1
ATOM 3747 C CA . LEU B 1 107 ? 11.102 -2.449 10.656 1 96.44 107 LEU B CA 1
ATOM 3748 C C . LEU B 1 107 ? 11.531 -3.404 9.547 1 96.44 107 LEU B C 1
ATOM 3750 O O . LEU B 1 107 ? 10.688 -4.02 8.891 1 96.44 107 LEU B O 1
ATOM 3754 N N . ARG B 1 108 ? 12.797 -3.531 9.328 1 94 108 ARG B N 1
ATOM 3755 C CA . ARG B 1 108 ? 13.312 -4.445 8.32 1 94 108 ARG B CA 1
ATOM 3756 C C . ARG B 1 108 ? 13.102 -5.898 8.727 1 94 108 ARG B C 1
ATOM 3758 O O . ARG B 1 108 ? 12.883 -6.762 7.875 1 94 108 ARG B O 1
ATOM 3765 N N . SER B 1 109 ? 13.117 -6.121 9.984 1 92 109 SER B N 1
ATOM 3766 C CA . SER B 1 109 ? 13.094 -7.477 10.523 1 92 109 SER B CA 1
ATOM 3767 C C . SER B 1 109 ? 11.773 -8.18 10.203 1 92 109 SER B C 1
ATOM 3769 O O . SER B 1 109 ? 11.766 -9.352 9.828 1 92 109 SER B O 1
ATOM 3771 N N . ASN B 1 110 ? 10.664 -7.41 10.227 1 88.81 110 ASN B N 1
ATOM 3772 C CA . ASN B 1 110 ? 9.391 -8.094 10.031 1 88.81 110 ASN B CA 1
ATOM 3773 C C . ASN B 1 110 ? 8.445 -7.289 9.148 1 88.81 110 ASN B C 1
ATOM 3775 O O . ASN B 1 110 ? 7.305 -7.688 8.922 1 88.81 110 ASN B O 1
ATOM 3779 N N . GLY B 1 111 ? 8.883 -6.156 8.734 1 89.69 111 GLY B N 1
ATOM 3780 C CA . GLY B 1 111 ? 8.094 -5.379 7.789 1 89.69 111 GLY B CA 1
ATOM 3781 C C . GLY B 1 111 ? 7.027 -4.527 8.453 1 89.69 111 GLY B C 1
ATOM 3782 O O . GLY B 1 111 ? 6.254 -3.852 7.777 1 89.69 111 GLY B O 1
ATOM 3783 N N . GLN B 1 112 ? 6.949 -4.457 9.719 1 92.12 112 GLN B N 1
ATOM 3784 C CA . GLN B 1 112 ? 5.941 -3.686 10.445 1 92.12 112 GLN B CA 1
ATOM 3785 C C . GLN B 1 112 ? 6.109 -2.189 10.195 1 92.12 112 GLN B C 1
ATOM 3787 O O . GLN B 1 112 ? 7.227 -1.668 10.242 1 92.12 112 GLN B O 1
ATOM 3792 N N . CYS B 1 113 ? 5.031 -1.548 9.883 1 95.44 113 CYS B N 1
ATOM 3793 C CA . CYS B 1 113 ? 5.043 -0.099 9.719 1 95.44 113 CYS B CA 1
ATOM 3794 C C . CYS B 1 113 ? 5.09 0.602 11.07 1 95.44 113 CYS B C 1
ATOM 3796 O O . CYS B 1 113 ? 4.41 0.188 12.008 1 95.44 113 CYS B O 1
ATOM 3798 N N . LEU B 1 114 ? 5.891 1.653 11.117 1 97.19 114 LEU B N 1
ATOM 3799 C CA . LEU B 1 114 ? 6.055 2.35 12.391 1 97.19 114 LEU B CA 1
ATOM 3800 C C . LEU B 1 114 ? 5.348 3.701 12.367 1 97.19 114 LEU B C 1
ATOM 3802 O O . LEU B 1 114 ? 4.527 3.994 13.234 1 97.19 114 LEU B O 1
ATOM 3806 N N . ARG B 1 115 ? 5.727 4.547 11.344 1 97.94 115 ARG B N 1
ATOM 3807 C CA . ARG B 1 115 ? 5.184 5.902 11.305 1 97.94 115 ARG B CA 1
ATOM 3808 C C . ARG B 1 115 ? 4.895 6.324 9.867 1 97.94 115 ARG B C 1
ATOM 3810 O O . ARG B 1 115 ? 5.676 6.039 8.961 1 97.94 115 ARG B O 1
ATOM 3817 N N . PRO B 1 116 ? 3.73 6.891 9.656 1 98.31 116 PRO B N 1
ATOM 3818 C CA . PRO B 1 116 ? 3.502 7.637 8.422 1 98.31 116 PRO B CA 1
ATOM 3819 C C . PRO B 1 116 ? 3.879 9.109 8.539 1 98.31 116 PRO B C 1
ATOM 3821 O O . PRO B 1 116 ? 3.463 9.781 9.492 1 98.31 116 PRO B O 1
ATOM 3824 N N . ILE B 1 117 ? 4.648 9.648 7.598 1 98.62 117 ILE B N 1
ATOM 3825 C CA . ILE B 1 117 ? 5.117 11.031 7.703 1 98.62 117 ILE B CA 1
ATOM 3826 C C . ILE B 1 117 ? 4.91 11.75 6.375 1 98.62 117 ILE B C 1
ATOM 3828 O O . ILE B 1 117 ? 5.43 11.32 5.34 1 98.62 117 ILE B O 1
ATOM 3832 N N . GLU B 1 118 ? 4.105 12.781 6.402 1 98.38 118 GLU B N 1
ATOM 3833 C CA . GLU B 1 118 ? 4.035 13.703 5.277 1 98.38 118 GLU B CA 1
ATOM 3834 C C . GLU B 1 118 ? 5.234 14.648 5.262 1 98.38 118 GLU B C 1
ATOM 3836 O O . GLU B 1 118 ? 5.711 15.078 6.312 1 98.38 118 GLU B O 1
ATOM 3841 N N . VAL B 1 119 ? 5.723 14.969 4.055 1 98.06 119 VAL B N 1
ATOM 3842 C CA . VAL B 1 119 ? 6.906 15.82 3.965 1 98.06 119 VAL B CA 1
ATOM 3843 C C . VAL B 1 119 ? 6.586 17.047 3.129 1 98.06 119 VAL B C 1
ATOM 3845 O O . VAL B 1 119 ? 5.984 16.953 2.057 1 98.06 119 VAL B O 1
ATOM 3848 N N . LYS B 1 120 ? 6.914 18.203 3.635 1 97.25 120 LYS B N 1
ATOM 3849 C CA . LYS B 1 120 ? 6.812 19.469 2.904 1 97.25 120 LYS B CA 1
ATOM 3850 C C . LYS B 1 120 ? 8.109 20.266 3 1 97.25 120 LYS B C 1
ATOM 3852 O O . LYS B 1 120 ? 8.383 20.891 4.023 1 97.25 120 LYS B O 1
ATOM 3857 N N . LEU B 1 121 ? 8.859 20.234 1.986 1 96.38 121 LEU B N 1
ATOM 3858 C CA . LEU B 1 121 ? 10.078 21.047 1.905 1 96.38 121 LEU B CA 1
ATOM 3859 C C . LEU B 1 121 ? 9.742 22.484 1.542 1 96.38 121 LEU B C 1
ATOM 3861 O O . LEU B 1 121 ? 9.242 22.75 0.449 1 96.38 121 LEU B O 1
ATOM 3865 N N . THR B 1 122 ? 10.078 23.453 2.477 1 97.56 122 THR B N 1
ATOM 3866 C CA . THR B 1 122 ? 9.516 24.781 2.275 1 97.56 122 THR B CA 1
ATOM 3867 C C . THR B 1 122 ? 10.617 25.844 2.307 1 97.56 122 THR B C 1
ATOM 3869 O O . THR B 1 122 ? 11.586 25.719 3.061 1 97.56 122 THR B O 1
ATOM 3872 N N . ALA B 1 123 ? 10.398 26.859 1.523 1 97.31 123 ALA B N 1
ATOM 3873 C CA . ALA B 1 123 ? 11.32 27.984 1.44 1 97.31 123 ALA B CA 1
ATOM 3874 C C . ALA B 1 123 ? 11.078 28.969 2.584 1 97.31 123 ALA B C 1
ATOM 3876 O O . ALA B 1 123 ? 9.938 29.203 2.975 1 97.31 123 ALA B O 1
ATOM 3877 N N . LEU B 1 124 ? 12.148 29.484 3.119 1 97.94 124 LEU B N 1
ATOM 3878 C CA . LEU B 1 124 ? 12.141 30.562 4.109 1 97.94 124 LEU B CA 1
ATOM 3879 C C . LEU B 1 124 ? 13.016 31.719 3.662 1 97.94 124 LEU B C 1
ATOM 3881 O O . LEU B 1 124 ? 14.242 31.578 3.559 1 97.94 124 LEU B O 1
ATOM 3885 N N . PRO B 1 125 ? 12.469 32.938 3.396 1 97.31 125 PRO B N 1
ATOM 3886 C CA . PRO B 1 125 ? 11.062 33.344 3.473 1 97.31 125 PRO B CA 1
ATOM 3887 C C . PRO B 1 125 ? 10.258 32.938 2.242 1 97.31 125 PRO B C 1
ATOM 3889 O O . PRO B 1 125 ? 10.844 32.531 1.232 1 97.31 125 PRO B O 1
ATOM 3892 N N . ASP B 1 126 ? 8.945 32.938 2.373 1 96.62 126 ASP B N 1
ATOM 3893 C CA . ASP B 1 126 ? 8.094 32.812 1.193 1 96.62 126 ASP B CA 1
ATOM 3894 C C . ASP B 1 126 ? 7.828 34.156 0.563 1 96.62 126 ASP B C 1
ATOM 3896 O O . ASP B 1 126 ? 8.414 35.156 0.969 1 96.62 126 ASP B O 1
ATOM 3900 N N . ASN B 1 127 ? 6.973 34.219 -0.439 1 94.38 127 ASN B N 1
ATOM 3901 C CA . ASN B 1 127 ? 6.711 35.438 -1.192 1 94.38 127 ASN B CA 1
ATOM 3902 C C . ASN B 1 127 ? 6.043 36.5 -0.324 1 94.38 127 ASN B C 1
ATOM 3904 O O . ASN B 1 127 ? 6.246 37.719 -0.533 1 94.38 127 ASN B O 1
ATOM 3908 N N . SER B 1 128 ? 5.309 36.125 0.641 1 95.81 128 SER B N 1
ATOM 3909 C CA . SER B 1 128 ? 4.527 37.062 1.439 1 95.81 128 SER B CA 1
ATOM 3910 C C . SER B 1 128 ? 5.375 37.719 2.537 1 95.81 128 SER B C 1
ATOM 3912 O O . SER B 1 128 ? 5.004 38.75 3.098 1 95.81 128 SER B O 1
ATOM 3914 N N . THR B 1 129 ? 6.5 37.125 2.82 1 96.88 129 THR B N 1
ATOM 3915 C CA . THR B 1 129 ? 7.25 37.625 3.969 1 96.88 129 THR B CA 1
ATOM 3916 C C . THR B 1 129 ? 8.664 38 3.564 1 96.88 129 THR B C 1
ATOM 3918 O O . THR B 1 129 ? 9.445 38.5 4.387 1 96.88 129 THR B O 1
ATOM 3921 N N . CYS B 1 130 ? 9.039 37.875 2.334 1 94.75 130 CYS B N 1
ATOM 3922 C CA . CYS B 1 130 ? 10.414 38.031 1.882 1 94.75 130 CYS B CA 1
ATOM 3923 C C . CYS B 1 130 ? 10.867 39.5 2.037 1 94.75 130 CYS B C 1
ATOM 3925 O O . CYS B 1 130 ? 12.062 39.781 2.096 1 94.75 130 CYS B O 1
ATOM 3927 N N . ASN B 1 131 ? 9.922 40.438 2.061 1 93.94 131 ASN B N 1
ATOM 3928 C CA . ASN B 1 131 ? 10.258 41.844 2.164 1 93.94 131 ASN B CA 1
ATOM 3929 C C . ASN B 1 131 ? 10.242 42.344 3.617 1 93.94 131 ASN B C 1
ATOM 3931 O O . ASN B 1 131 ? 10.523 43.5 3.896 1 93.94 131 ASN B O 1
ATOM 3935 N N . LEU B 1 132 ? 9.977 41.469 4.516 1 95.12 132 LEU B N 1
ATOM 3936 C CA . LEU B 1 132 ? 9.969 41.781 5.938 1 95.12 132 LEU B CA 1
ATOM 3937 C C . LEU B 1 132 ? 11.344 41.562 6.559 1 95.12 132 LEU B C 1
ATOM 3939 O O . LEU B 1 132 ? 12.258 41.062 5.895 1 95.12 132 LEU B O 1
ATOM 3943 N N . SER B 1 133 ? 11.414 42.031 7.812 1 94.25 133 SER B N 1
ATOM 3944 C CA . SER B 1 133 ? 12.633 41.719 8.555 1 94.25 133 SER B CA 1
ATOM 3945 C C . SER B 1 133 ? 12.727 40.25 8.859 1 94.25 133 SER B C 1
ATOM 3947 O O . SER B 1 133 ? 11.711 39.562 8.945 1 94.25 133 SER B O 1
ATOM 3949 N N . GLU B 1 134 ? 13.883 39.719 9.039 1 93.56 134 GLU B N 1
ATOM 3950 C CA . GLU B 1 134 ? 14.18 38.312 9.148 1 93.56 134 GLU B CA 1
ATOM 3951 C C . GLU B 1 134 ? 13.375 37.656 10.273 1 93.56 134 GLU B C 1
ATOM 3953 O O . GLU B 1 134 ? 13.008 36.469 10.188 1 93.56 134 GLU B O 1
ATOM 3958 N N . GLU B 1 135 ? 13.109 38.469 11.234 1 94.12 135 GLU B N 1
ATOM 3959 C CA . GLU B 1 135 ? 12.398 37.906 12.391 1 94.12 135 GLU B CA 1
ATOM 3960 C C . GLU B 1 135 ? 10.945 37.625 12.055 1 94.12 135 GLU B C 1
ATOM 3962 O O . GLU B 1 135 ? 10.258 36.906 12.797 1 94.12 135 GLU B O 1
ATOM 3967 N N . TYR B 1 136 ? 10.523 38.062 10.906 1 96.31 136 TYR B N 1
ATOM 3968 C CA . TYR B 1 136 ? 9.125 37.906 10.531 1 96.31 136 TYR B CA 1
ATOM 3969 C C . TYR B 1 136 ? 8.992 36.938 9.344 1 96.31 136 TYR B C 1
ATOM 3971 O O . TYR B 1 136 ? 7.906 36.781 8.789 1 96.31 136 TYR B O 1
ATOM 3979 N N . TYR B 1 137 ? 10.133 36.344 8.953 1 97.69 137 TYR B N 1
ATOM 3980 C CA . TYR B 1 137 ? 10.102 35.375 7.852 1 97.69 137 TYR B CA 1
ATOM 3981 C C . TYR B 1 137 ? 9.195 34.188 8.172 1 97.69 137 TYR B C 1
ATOM 3983 O O . TYR B 1 137 ? 9.141 33.75 9.32 1 97.69 137 TYR B O 1
ATOM 3991 N N . GLY B 1 138 ? 8.438 33.719 7.23 1 97.88 138 GLY B N 1
ATOM 3992 C CA . GLY B 1 138 ? 7.613 32.531 7.328 1 97.88 138 GLY B CA 1
ATOM 3993 C C . GLY B 1 138 ? 7.641 31.688 6.066 1 97.88 138 GLY B C 1
ATOM 3994 O O . GLY B 1 138 ? 8.258 32.062 5.07 1 97.88 138 GLY B O 1
ATOM 3995 N N . CYS B 1 139 ? 7.039 30.469 6.141 1 97.81 139 CYS B N 1
ATOM 3996 C CA . CYS B 1 139 ? 7.023 29.516 5.043 1 97.81 139 CYS B CA 1
ATOM 3997 C C . CYS B 1 139 ? 5.602 29.25 4.566 1 97.81 139 CYS B C 1
ATOM 3999 O O . CYS B 1 139 ? 4.68 29.125 5.375 1 97.81 139 CYS B O 1
ATOM 4001 N N . GLU B 1 140 ? 5.445 29.203 3.279 1 97.75 140 GLU B N 1
ATOM 4002 C CA . GLU B 1 140 ? 4.164 28.766 2.734 1 97.75 140 GLU B CA 1
ATOM 4003 C C . GLU B 1 140 ? 4.043 27.25 2.783 1 97.75 140 GLU B C 1
ATOM 4005 O O . GLU B 1 140 ? 5.008 26.531 2.514 1 97.75 140 GLU B O 1
ATOM 4010 N N . ILE B 1 141 ? 2.877 26.734 3.174 1 97.81 141 ILE B N 1
ATOM 4011 C CA . ILE B 1 141 ? 2.6 25.297 3.174 1 97.81 141 ILE B CA 1
ATOM 4012 C C . ILE B 1 141 ? 1.39 25.016 2.289 1 97.81 141 ILE B C 1
ATOM 4014 O O . ILE B 1 141 ? 0.333 25.625 2.449 1 97.81 141 ILE B O 1
ATOM 4018 N N . VAL B 1 142 ? 1.529 24.141 1.294 1 97.19 142 VAL B N 1
ATOM 4019 C CA . VAL B 1 142 ? 0.449 23.703 0.417 1 97.19 142 VAL B CA 1
ATOM 4020 C C . VAL B 1 142 ? 0.106 22.25 0.714 1 97.19 142 VAL B C 1
ATOM 4022 O O . VAL B 1 142 ? 0.973 21.375 0.642 1 97.19 142 VAL B O 1
ATOM 4025 N N . ILE B 1 143 ? -1.108 22.016 1.051 1 98 143 ILE B N 1
ATOM 4026 C CA . ILE B 1 143 ? -1.497 20.688 1.521 1 98 143 ILE B CA 1
ATOM 4027 C C . ILE B 1 143 ? -2.439 20.031 0.511 1 98 143 ILE B C 1
ATOM 4029 O O . ILE B 1 143 ? -3.371 20.688 0.018 1 98 143 ILE B O 1
ATOM 4033 N N . ARG B 1 144 ? -2.188 18.766 0.204 1 97.25 144 ARG B N 1
ATOM 4034 C CA . ARG B 1 144 ? -3.016 17.969 -0.704 1 97.25 144 ARG B CA 1
ATOM 4035 C C . ARG B 1 144 ? -4.074 17.188 0.063 1 97.25 144 ARG B C 1
ATOM 4037 O O . ARG B 1 144 ? -3.953 16.984 1.273 1 97.25 144 ARG B O 1
ATOM 4044 N N . PRO B 1 145 ? -5.152 16.734 -0.605 1 98 145 PRO B N 1
ATOM 4045 C CA . PRO B 1 145 ? -6.262 16.047 0.047 1 98 145 PRO B CA 1
ATOM 4046 C C . PRO B 1 145 ? -5.82 14.773 0.771 1 98 145 PRO B C 1
ATOM 4048 O O . PRO B 1 145 ? -6.348 14.453 1.838 1 98 145 PRO B O 1
ATOM 4051 N N . ASP B 1 146 ? -4.816 14.125 0.263 1 97.81 146 ASP B N 1
ATOM 4052 C CA . ASP B 1 146 ? -4.363 12.867 0.851 1 97.81 146 ASP B CA 1
ATOM 4053 C C . ASP B 1 146 ? -3.869 13.078 2.281 1 97.81 146 ASP B C 1
ATOM 4055 O O . ASP B 1 146 ? -4.016 12.195 3.131 1 97.81 146 ASP B O 1
ATOM 4059 N N . THR B 1 147 ? -3.312 14.227 2.543 1 98.56 147 THR B N 1
ATOM 4060 C CA . THR B 1 147 ? -2.838 14.539 3.885 1 98.56 147 THR B CA 1
ATOM 4061 C C . THR B 1 147 ? -4.004 14.641 4.863 1 98.56 147 THR B C 1
ATOM 4063 O O . THR B 1 147 ? -3.879 14.266 6.031 1 98.56 147 THR B O 1
ATOM 4066 N N . ILE B 1 148 ? -5.129 15.086 4.383 1 98.81 148 ILE B N 1
ATOM 4067 C CA . ILE B 1 148 ? -6.309 15.219 5.23 1 98.81 148 ILE B CA 1
ATOM 4068 C C . ILE B 1 148 ? -6.848 13.828 5.574 1 98.81 148 ILE B C 1
ATOM 4070 O O . ILE B 1 148 ? -7.34 13.602 6.68 1 98.81 148 ILE B O 1
ATOM 4074 N N . VAL B 1 149 ? -6.719 12.922 4.621 1 98.81 149 VAL B N 1
ATOM 4075 C CA . VAL B 1 149 ? -7.113 11.539 4.879 1 98.81 149 VAL B CA 1
ATOM 4076 C C . VAL B 1 149 ? -6.262 10.969 6.008 1 98.81 149 VAL B C 1
ATOM 4078 O O . VAL B 1 149 ? -6.793 10.352 6.941 1 98.81 149 VAL B O 1
ATOM 4081 N N . TYR B 1 150 ? -4.953 11.164 5.973 1 98.88 150 TYR B N 1
ATOM 4082 C CA . TYR B 1 150 ? -4.059 10.664 7.012 1 98.88 150 TYR B CA 1
ATOM 4083 C C . TYR B 1 150 ? -4.332 11.352 8.344 1 98.88 150 TYR B C 1
ATOM 4085 O O . TYR B 1 150 ? -4.223 10.734 9.406 1 98.88 150 TYR B O 1
ATOM 4093 N N . LEU B 1 151 ? -4.66 12.656 8.266 1 98.88 151 LEU B N 1
ATOM 4094 C CA . LEU B 1 151 ? -5.059 13.352 9.484 1 98.88 151 LEU B CA 1
ATOM 4095 C C . LEU B 1 151 ? -6.293 12.703 10.102 1 98.88 151 LEU B C 1
ATOM 4097 O O . LEU B 1 151 ? -6.305 12.406 11.297 1 98.88 151 LEU B O 1
ATOM 4101 N N . ALA B 1 152 ? -7.324 12.453 9.297 1 98.88 152 ALA B N 1
ATOM 4102 C CA . ALA B 1 152 ? -8.562 11.828 9.766 1 98.88 152 ALA B CA 1
ATOM 4103 C C . ALA B 1 152 ? -8.281 10.453 10.359 1 98.88 152 ALA B C 1
ATOM 4105 O O . ALA B 1 152 ? -8.797 10.125 11.438 1 98.88 152 ALA B O 1
ATOM 4106 N N . CYS B 1 153 ? -7.449 9.695 9.688 1 98.69 153 CYS B N 1
ATOM 4107 C CA . CYS B 1 153 ? -7.117 8.352 10.156 1 98.69 153 CYS B CA 1
ATOM 4108 C C . CYS B 1 153 ? -6.355 8.414 11.477 1 98.69 153 CYS B C 1
ATOM 4110 O O . CYS B 1 153 ? -6.582 7.59 12.367 1 98.69 153 CYS B O 1
ATOM 4112 N N . SER B 1 154 ? -5.449 9.398 11.609 1 98.62 154 SER B N 1
ATOM 4113 C CA . SER B 1 154 ? -4.664 9.539 12.828 1 98.62 154 SER B CA 1
ATOM 4114 C C . SER B 1 154 ? -5.559 9.844 14.031 1 98.62 154 SER B C 1
ATOM 4116 O O . SER B 1 154 ? -5.266 9.414 15.148 1 98.62 154 SER B O 1
ATOM 4118 N N . ILE B 1 155 ? -6.617 10.516 13.812 1 98.62 155 ILE B N 1
ATOM 4119 C CA . ILE B 1 155 ? -7.566 10.82 14.875 1 98.62 155 ILE B CA 1
ATOM 4120 C C . ILE B 1 155 ? -8.484 9.625 15.109 1 98.62 155 ILE B C 1
ATOM 4122 O O . ILE B 1 155 ? -8.625 9.164 16.25 1 98.62 155 ILE B O 1
ATOM 4126 N N . ALA B 1 156 ? -9.062 9.07 14.039 1 98.38 156 ALA B N 1
ATOM 4127 C CA . ALA B 1 156 ? -10.023 7.98 14.094 1 98.38 156 ALA B CA 1
ATOM 4128 C C . ALA B 1 156 ? -9.422 6.75 14.766 1 98.38 156 ALA B C 1
ATOM 4130 O O . ALA B 1 156 ? -10.117 6.008 15.461 1 98.38 156 ALA B O 1
ATOM 4131 N N . SER B 1 157 ? -8.133 6.57 14.539 1 97.31 157 SER B N 1
ATOM 4132 C CA . SER B 1 157 ? -7.465 5.387 15.062 1 97.31 157 SER B CA 1
ATOM 4133 C C . SER B 1 157 ? -7.578 5.312 16.578 1 97.31 157 SER B C 1
ATOM 4135 O O . SER B 1 157 ? -7.578 4.223 17.156 1 97.31 157 SER B O 1
ATOM 4137 N N . ASN B 1 158 ? -7.707 6.449 17.266 1 97.12 158 ASN B N 1
ATOM 4138 C CA . ASN B 1 158 ? -7.82 6.496 18.719 1 97.12 158 ASN B CA 1
ATOM 4139 C C . ASN B 1 158 ? -9.195 6.023 19.188 1 97.12 158 ASN B C 1
ATOM 4141 O O . ASN B 1 158 ? -9.391 5.742 20.359 1 97.12 158 ASN B O 1
ATOM 4145 N N . PHE B 1 159 ? -10.102 5.898 18.25 1 97.31 159 PHE B N 1
ATOM 4146 C CA . PHE B 1 159 ? -11.477 5.562 18.594 1 97.31 159 PHE B CA 1
ATOM 4147 C C . PHE B 1 159 ? -11.898 4.258 17.938 1 97.31 159 PHE B C 1
ATOM 4149 O O . PHE B 1 159 ? -13.094 3.957 17.844 1 97.31 159 PHE B O 1
ATOM 4156 N N . LYS B 1 160 ? -11.008 3.537 17.406 1 92.75 160 LYS B N 1
ATOM 4157 C CA . LYS B 1 160 ? -11.289 2.301 16.688 1 92.75 160 LYS B CA 1
ATOM 4158 C C . LYS B 1 160 ? -12.141 1.354 17.531 1 92.75 160 LYS B C 1
ATOM 4160 O O . LYS B 1 160 ? -13.07 0.724 17.016 1 92.75 160 LYS B O 1
ATOM 4165 N N . ASP B 1 161 ? -11.805 1.206 18.828 1 89.62 161 ASP B N 1
ATOM 4166 C CA . ASP B 1 161 ? -12.508 0.278 19.719 1 89.62 161 ASP B CA 1
ATOM 4167 C C . ASP B 1 161 ? -13.594 0.993 20.516 1 89.62 161 ASP B C 1
ATOM 4169 O O . ASP B 1 161 ? -14.188 0.41 21.422 1 89.62 161 ASP B O 1
ATOM 4173 N N . ASN B 1 162 ? -13.766 2.291 20.297 1 92.81 162 ASN B N 1
ATOM 4174 C CA . ASN B 1 162 ? -14.766 3.068 21.016 1 92.81 162 ASN B CA 1
ATOM 4175 C C . ASN B 1 162 ? -15.406 4.125 20.125 1 92.81 162 ASN B C 1
ATOM 4177 O O . ASN B 1 162 ? -15.383 5.316 20.453 1 92.81 162 ASN B O 1
ATOM 4181 N N . LYS B 1 163 ? -16.062 3.682 19.172 1 94.81 163 LYS B N 1
ATOM 4182 C CA . LYS B 1 163 ? -16.703 4.559 18.203 1 94.81 163 LYS B CA 1
ATOM 4183 C C . LYS B 1 163 ? -17.844 5.348 18.844 1 94.81 163 LYS B C 1
ATOM 4185 O O . LYS B 1 163 ? -18.109 6.488 18.469 1 94.81 163 LYS B O 1
ATOM 4190 N N . LYS B 1 164 ? -18.438 4.766 19.844 1 96.12 164 LYS B N 1
ATOM 4191 C CA . LYS B 1 164 ? -19.531 5.422 20.531 1 96.12 164 LYS B CA 1
ATOM 4192 C C . LYS B 1 164 ? -19.062 6.703 21.219 1 96.12 164 LYS B C 1
ATOM 4194 O O . LYS B 1 164 ? -19.812 7.691 21.266 1 96.12 164 LYS B O 1
ATOM 4199 N N . GLU B 1 165 ? -17.891 6.59 21.766 1 97.69 165 GLU B N 1
ATOM 4200 C CA . GLU B 1 165 ? -17.328 7.785 22.391 1 97.69 165 GLU B CA 1
ATOM 4201 C C . GLU B 1 165 ? -17.141 8.906 21.375 1 97.69 165 GLU B C 1
ATOM 4203 O O . GLU B 1 165 ? -17.453 10.062 21.656 1 97.69 165 GLU B O 1
ATOM 4208 N N . LEU B 1 166 ? -16.609 8.578 20.203 1 98.25 166 LEU B N 1
ATOM 4209 C CA . LEU B 1 166 ? -16.438 9.562 19.141 1 98.25 166 LEU B CA 1
ATOM 4210 C C . LEU B 1 166 ? -17.781 10.148 18.734 1 98.25 166 LEU B C 1
ATOM 4212 O O . LEU B 1 166 ? -17.906 11.367 18.562 1 98.25 166 LEU B O 1
ATOM 4216 N N . ALA B 1 167 ? -18.781 9.32 18.625 1 98.06 167 ALA B N 1
ATOM 4217 C CA . ALA B 1 167 ? -20.125 9.766 18.25 1 98.06 167 ALA B CA 1
ATOM 4218 C C . ALA B 1 167 ? -20.688 10.734 19.281 1 98.06 167 ALA B C 1
ATOM 4220 O O . ALA B 1 167 ? -21.328 11.734 18.922 1 98.06 167 ALA B O 1
ATOM 4221 N N . SER B 1 168 ? -20.438 10.43 20.484 1 98 168 SER B N 1
ATOM 4222 C CA . SER B 1 168 ? -20.906 11.289 21.578 1 98 168 SER B CA 1
ATOM 4223 C C . SER B 1 168 ? -20.25 12.656 21.531 1 98 168 SER B C 1
ATOM 4225 O O . SER B 1 168 ? -20.891 13.68 21.766 1 98 168 SER B O 1
ATOM 4227 N N . LEU B 1 169 ? -18.953 12.648 21.266 1 98.19 169 LEU B N 1
ATOM 4228 C CA . LEU B 1 169 ? -18.203 13.898 21.172 1 98.19 169 LEU B CA 1
ATOM 4229 C C . LEU B 1 169 ? -18.703 14.75 20 1 98.19 169 LEU B C 1
ATOM 4231 O O . LEU B 1 169 ? -18.75 15.977 20.094 1 98.19 169 LEU B O 1
ATOM 4235 N N . ILE B 1 170 ? -19.047 14.133 18.891 1 97.75 170 ILE B N 1
ATOM 4236 C CA . ILE B 1 170 ? -19.531 14.812 17.703 1 97.75 170 ILE B CA 1
ATOM 4237 C C . ILE B 1 170 ? -20.938 15.344 17.938 1 97.75 170 ILE B C 1
ATOM 4239 O O . ILE B 1 170 ? -21.25 16.484 17.594 1 97.75 170 ILE B O 1
ATOM 4243 N N . GLY B 1 171 ? -21.75 14.57 18.578 1 95.12 171 GLY B N 1
ATOM 4244 C CA . GLY B 1 171 ? -23.125 14.969 18.875 1 95.12 171 GLY B CA 1
ATOM 4245 C C . GLY B 1 171 ? -24.094 14.633 17.766 1 95.12 171 GLY B C 1
ATOM 4246 O O . GLY B 1 171 ? -23.688 14.125 16.719 1 95.12 171 GLY B O 1
ATOM 4247 N N . ASN B 1 172 ? -25.391 14.984 17.875 1 92.44 172 ASN B N 1
ATOM 4248 C CA . ASN B 1 172 ? -26.453 14.547 16.984 1 92.44 172 ASN B CA 1
ATOM 4249 C C . ASN B 1 172 ? -27 15.703 16.172 1 92.44 172 ASN B C 1
ATOM 4251 O O . ASN B 1 172 ? -27.984 15.539 15.43 1 92.44 172 ASN B O 1
ATOM 4255 N N . LYS B 1 173 ? -26.391 16.781 16.234 1 91.69 173 LYS B N 1
ATOM 4256 C CA . LYS B 1 173 ? -26.906 17.984 15.586 1 91.69 173 LYS B CA 1
ATOM 4257 C C . LYS B 1 173 ? -26.781 17.891 14.062 1 91.69 173 LYS B C 1
ATOM 4259 O O . LYS B 1 173 ? -27.438 18.625 13.336 1 91.69 173 LYS B O 1
ATOM 4264 N N . PHE B 1 174 ? -25.969 16.984 13.594 1 94.75 174 PHE B N 1
ATOM 4265 C CA . PHE B 1 174 ? -25.609 16.969 12.18 1 94.75 174 PHE B CA 1
ATOM 4266 C C . PHE B 1 174 ? -26.469 15.961 11.414 1 94.75 174 PHE B C 1
ATOM 4268 O O . PHE B 1 174 ? -26.375 15.859 10.188 1 94.75 174 PHE B O 1
ATOM 4275 N N . GLU B 1 175 ? -27.312 15.25 12.164 1 91.81 175 GLU B N 1
ATOM 4276 C CA . GLU B 1 175 ? -28.234 14.297 11.547 1 91.81 175 GLU B CA 1
ATOM 4277 C C . GLU B 1 175 ? -29.25 15.008 10.672 1 91.81 175 GLU B C 1
ATOM 4279 O O . GLU B 1 175 ? -29.844 14.406 9.773 1 91.81 175 GLU B O 1
ATOM 4284 N N . LYS B 1 176 ? -29.438 16.266 10.898 1 89.56 176 LYS B N 1
ATOM 4285 C CA . LYS B 1 176 ? -30.422 17.062 10.188 1 89.56 176 LYS B CA 1
ATOM 4286 C C . LYS B 1 176 ? -29.938 17.422 8.789 1 89.56 176 LYS B C 1
ATOM 4288 O O . LYS B 1 176 ? -30.719 17.875 7.949 1 89.56 176 LYS B O 1
ATOM 4293 N N . ILE B 1 177 ? -28.625 17.281 8.508 1 93.44 177 ILE B N 1
ATOM 4294 C CA . ILE B 1 177 ? -28.109 17.609 7.184 1 93.44 177 ILE B CA 1
ATOM 4295 C C . ILE B 1 177 ? -28.547 16.547 6.18 1 93.44 177 ILE B C 1
ATOM 4297 O O . ILE B 1 177 ? -28.062 15.414 6.207 1 93.44 177 ILE B O 1
ATOM 4301 N N . SER B 1 178 ? -29.469 16.844 5.359 1 88.38 178 SER B N 1
ATOM 4302 C CA . SER B 1 178 ? -30.031 15.883 4.414 1 88.38 178 SER B CA 1
ATOM 4303 C C . SER B 1 178 ? -29.141 15.703 3.195 1 88.38 178 SER B C 1
ATOM 4305 O O . SER B 1 178 ? -29.062 14.617 2.631 1 88.38 178 SER B O 1
ATOM 4307 N N . ASP B 1 179 ? -28.5 16.844 2.773 1 93.75 179 ASP B N 1
ATOM 4308 C CA . ASP B 1 179 ? -27.641 16.812 1.593 1 93.75 179 ASP B CA 1
ATOM 4309 C C . ASP B 1 179 ? -26.312 17.5 1.867 1 93.75 179 ASP B C 1
ATOM 4311 O O . ASP B 1 179 ? -26.203 18.734 1.821 1 93.75 179 ASP B O 1
ATOM 4315 N N . TRP B 1 180 ? -25.281 16.75 1.932 1 95.62 180 TRP B N 1
ATOM 4316 C CA . TRP B 1 180 ? -23.938 17.234 2.252 1 95.62 180 TRP B CA 1
ATOM 4317 C C . TRP B 1 180 ? -23.312 17.938 1.048 1 95.62 180 TRP B C 1
ATOM 4319 O O . TRP B 1 180 ? -22.328 18.672 1.188 1 95.62 180 TRP B O 1
ATOM 4329 N N . THR B 1 181 ? -23.859 17.656 -0.103 1 94.94 181 THR B N 1
ATOM 4330 C CA . THR B 1 181 ? -23.281 18.234 -1.314 1 94.94 181 THR B CA 1
ATOM 4331 C C . THR B 1 181 ? -23.781 19.656 -1.537 1 94.94 181 THR B C 1
ATOM 4333 O O . THR B 1 181 ? -23.219 20.391 -2.35 1 94.94 181 THR B O 1
ATOM 4336 N N . ASP B 1 182 ? -24.828 20.016 -0.823 1 93.38 182 ASP B N 1
ATOM 4337 C CA . ASP B 1 182 ? -25.391 21.359 -0.923 1 93.38 182 ASP B CA 1
ATOM 4338 C C . ASP B 1 182 ? -24.719 22.312 0.069 1 93.38 182 ASP B C 1
ATOM 4340 O O . ASP B 1 182 ? -24.969 22.234 1.274 1 93.38 182 ASP B O 1
ATOM 4344 N N . GLY B 1 183 ? -24 23.266 -0.426 1 91.94 183 GLY B N 1
ATOM 4345 C CA . GLY B 1 183 ? -23.25 24.203 0.402 1 91.94 183 GLY B CA 1
ATOM 4346 C C . GLY B 1 183 ? -24.125 24.984 1.365 1 91.94 183 GLY B C 1
ATOM 4347 O O . GLY B 1 183 ? -23.719 25.25 2.498 1 91.94 183 GLY B O 1
ATOM 4348 N N . ALA B 1 184 ? -25.25 25.344 0.944 1 90.06 184 ALA B N 1
ATOM 4349 C CA . ALA B 1 184 ? -26.156 26.109 1.782 1 90.06 184 ALA B CA 1
ATOM 4350 C C . ALA B 1 184 ? -26.625 25.297 2.986 1 90.06 184 ALA B C 1
ATOM 4352 O O . ALA B 1 184 ? -26.734 25.812 4.098 1 90.06 184 ALA B O 1
ATOM 4353 N N . SER B 1 185 ? -26.828 24.047 2.73 1 91.19 185 SER B N 1
ATOM 4354 C CA . SER B 1 185 ? -27.297 23.156 3.785 1 91.19 185 SER B CA 1
ATOM 4355 C C . SER B 1 185 ? -26.203 22.922 4.828 1 91.19 185 SER B C 1
ATOM 4357 O O . SER B 1 185 ? -26.5 22.75 6.012 1 91.19 185 SER B O 1
ATOM 4359 N N . VAL B 1 186 ? -25 22.984 4.398 1 94.5 186 VAL B N 1
ATOM 4360 C CA . VAL B 1 186 ? -23.891 22.625 5.27 1 94.5 186 VAL B CA 1
ATOM 4361 C C . VAL B 1 186 ? -23.375 23.875 5.984 1 94.5 186 VAL B C 1
ATOM 4363 O O . VAL B 1 186 ? -22.891 23.797 7.121 1 94.5 186 VAL B O 1
ATOM 4366 N N . TRP B 1 187 ? -23.578 25.031 5.387 1 92.88 187 TRP B N 1
ATOM 4367 C CA . TRP B 1 187 ? -23 26.281 5.848 1 92.88 187 TRP B CA 1
ATOM 4368 C C . TRP B 1 187 ? -23.422 26.578 7.285 1 92.88 187 TRP B C 1
ATOM 4370 O O . TRP B 1 187 ? -22.594 27 8.102 1 92.88 187 TRP B O 1
ATOM 4380 N N . SER B 1 188 ? -24.656 26.328 7.617 1 90.38 188 SER B N 1
ATOM 4381 C CA . SER B 1 188 ? -25.203 26.703 8.922 1 90.38 188 SER B CA 1
ATOM 4382 C C . SER B 1 188 ? -24.625 25.828 10.023 1 90.38 188 SER B C 1
ATOM 4384 O O . SER B 1 188 ? -24.781 26.141 11.211 1 90.38 188 SER B O 1
ATOM 4386 N N . HIS B 1 189 ? -23.891 24.781 9.633 1 94.81 189 HIS B N 1
ATOM 4387 C CA . HIS B 1 189 ? -23.406 23.828 10.617 1 94.81 189 HIS B CA 1
ATOM 4388 C C . HIS B 1 189 ? -21.891 23.922 10.789 1 94.81 189 HIS B C 1
ATOM 4390 O O . HIS B 1 189 ? -21.312 23.219 11.617 1 94.81 189 HIS B O 1
ATOM 4396 N N . ILE B 1 190 ? -21.219 24.781 10.117 1 95.56 190 ILE B N 1
ATOM 4397 C CA . ILE B 1 190 ? -19.766 24.828 10.062 1 95.56 190 ILE B CA 1
ATOM 4398 C C . ILE B 1 190 ? -19.188 25.141 11.445 1 95.56 190 ILE B C 1
ATOM 4400 O O . ILE B 1 190 ? -18.234 24.5 11.891 1 95.56 190 ILE B O 1
ATOM 4404 N N . THR B 1 191 ? -19.781 26.125 12.102 1 94.94 191 THR B N 1
ATOM 4405 C CA . THR B 1 191 ? -19.297 26.516 13.422 1 94.94 191 THR B CA 1
ATOM 4406 C C . THR B 1 191 ? -19.391 25.344 14.398 1 94.94 191 THR B C 1
ATOM 4408 O O . THR B 1 191 ? -18.484 25.109 15.203 1 94.94 191 THR B O 1
ATOM 4411 N N . GLU B 1 192 ? -20.469 24.609 14.328 1 96.12 192 GLU B N 1
ATOM 4412 C CA . GLU B 1 192 ? -20.656 23.438 15.188 1 96.12 192 GLU B CA 1
ATOM 4413 C C . GLU B 1 192 ? -19.688 22.328 14.812 1 96.12 192 GLU B C 1
ATOM 4415 O O . GLU B 1 192 ? -19.234 21.578 15.68 1 96.12 192 GLU B O 1
ATOM 4420 N N . MET B 1 193 ? -19.406 22.188 13.516 1 97.81 193 MET B N 1
ATOM 4421 C CA . MET B 1 193 ? -18.422 21.203 13.078 1 97.81 193 MET B CA 1
ATOM 4422 C C . MET B 1 193 ? -17.047 21.484 13.695 1 97.81 193 MET B C 1
ATOM 4424 O O . MET B 1 193 ? -16.391 20.578 14.18 1 97.81 193 MET B O 1
ATOM 4428 N N . ILE B 1 194 ? -16.672 22.734 13.664 1 98 194 ILE B N 1
ATOM 4429 C CA . ILE B 1 194 ? -15.391 23.156 14.234 1 98 194 ILE B CA 1
ATOM 4430 C C . ILE B 1 194 ? -15.367 22.828 15.727 1 98 194 ILE B C 1
ATOM 4432 O O . ILE B 1 194 ? -14.391 22.266 16.234 1 98 194 ILE B O 1
ATOM 4436 N N . ALA B 1 195 ? -16.438 23.141 16.391 1 97.69 195 ALA B N 1
ATOM 4437 C CA . ALA B 1 195 ? -16.547 22.859 17.828 1 97.69 195 ALA B CA 1
ATOM 4438 C C . ALA B 1 195 ? -16.422 21.375 18.109 1 97.69 195 ALA B C 1
ATOM 4440 O O . ALA B 1 195 ? -15.789 20.969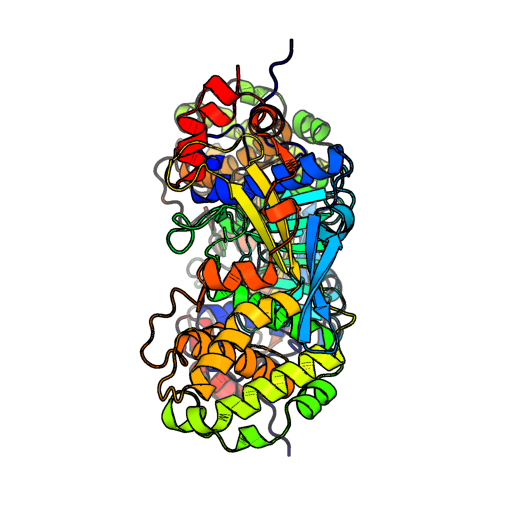 19.078 1 97.69 195 ALA B O 1
ATOM 4441 N N . ALA B 1 196 ? -17.078 20.609 17.312 1 98.44 196 ALA B N 1
ATOM 4442 C CA . ALA B 1 196 ? -17.016 19.156 17.469 1 98.44 196 ALA B CA 1
ATOM 4443 C C . ALA B 1 196 ? -15.586 18.641 17.281 1 98.44 196 ALA B C 1
ATOM 4445 O O . ALA B 1 196 ? -15.117 17.797 18.047 1 98.44 196 ALA B O 1
ATOM 4446 N N . ILE B 1 197 ? -14.898 19.109 16.25 1 98.62 197 ILE B N 1
ATOM 4447 C CA . ILE B 1 197 ? -13.516 18.719 15.992 1 98.62 197 ILE B CA 1
ATOM 4448 C C . ILE B 1 197 ? -12.648 19.094 17.203 1 98.62 197 ILE B C 1
ATOM 4450 O O . ILE B 1 197 ? -11.828 18.281 17.641 1 98.62 197 ILE B O 1
ATOM 4454 N N . ASP B 1 198 ? -12.891 20.266 17.75 1 98.56 198 ASP B N 1
ATOM 4455 C CA . ASP B 1 198 ? -12.156 20.703 18.938 1 98.56 198 ASP B CA 1
ATOM 4456 C C . ASP B 1 198 ? -12.383 19.75 20.109 1 98.56 198 ASP B C 1
ATOM 4458 O O . ASP B 1 198 ? -11.438 19.359 20.797 1 98.56 198 ASP B O 1
ATOM 4462 N N . ARG B 1 199 ? -13.602 19.375 20.312 1 98.38 199 ARG B N 1
ATOM 4463 C CA . ARG B 1 199 ? -13.93 18.453 21.391 1 98.38 199 ARG B CA 1
ATOM 4464 C C . ARG B 1 199 ? -13.227 17.109 21.203 1 98.38 199 ARG B C 1
ATOM 4466 O O . ARG B 1 199 ? -12.68 16.547 22.156 1 98.38 199 ARG B O 1
ATOM 4473 N N . VAL B 1 200 ? -13.25 16.625 20 1 98.69 200 VAL B N 1
ATOM 4474 C CA . VAL B 1 200 ? -12.625 15.336 19.688 1 98.69 200 VAL B CA 1
ATOM 4475 C C . VAL B 1 200 ? -11.125 15.406 19.969 1 98.69 200 VAL B C 1
ATOM 4477 O O . VAL B 1 200 ? -10.57 14.539 20.641 1 98.69 200 VAL B O 1
ATOM 4480 N N . ILE B 1 201 ? -10.477 16.422 19.484 1 98.5 201 ILE B N 1
ATOM 4481 C CA . ILE B 1 201 ? -9.039 16.594 19.625 1 98.5 201 ILE B CA 1
ATOM 4482 C C . ILE B 1 201 ? -8.672 16.703 21.109 1 98.5 201 ILE B C 1
ATOM 4484 O O . ILE B 1 201 ? -7.742 16.047 21.578 1 98.5 201 ILE B O 1
ATOM 4488 N N . LEU B 1 202 ? -9.461 17.469 21.828 1 98.44 202 LEU B N 1
ATOM 4489 C CA . LEU B 1 202 ? -9.188 17.688 23.234 1 98.44 202 LEU B CA 1
ATOM 4490 C C . LEU B 1 202 ? -9.336 16.391 24.031 1 98.44 202 LEU B C 1
ATOM 4492 O O . LEU B 1 202 ? -8.609 16.172 25.016 1 98.44 202 LEU B O 1
ATOM 4496 N N . SER B 1 203 ? -10.211 15.539 23.656 1 98.25 203 SER B N 1
ATOM 4497 C CA . SER B 1 203 ? -10.469 14.289 24.359 1 98.25 203 SER B CA 1
ATOM 4498 C C . SER B 1 203 ? -9.273 13.336 24.25 1 98.25 203 SER B C 1
ATOM 4500 O O . SER B 1 203 ? -9.102 12.461 25.109 1 98.25 203 SER B O 1
ATOM 4502 N N . VAL B 1 204 ? -8.453 13.477 23.234 1 98.25 204 VAL B N 1
ATOM 4503 C CA . VAL B 1 204 ? -7.312 12.594 23.031 1 98.25 204 VAL B CA 1
ATOM 4504 C C . VAL B 1 204 ? -6.039 13.414 22.875 1 98.25 204 VAL B C 1
ATOM 4506 O O . VAL B 1 204 ? -5.145 13.047 22.109 1 98.25 204 VAL B O 1
ATOM 4509 N N . LEU B 1 205 ? -5.965 14.516 23.484 1 98.5 205 LEU B N 1
ATOM 4510 C CA . LEU B 1 205 ? -4.883 15.484 23.344 1 98.5 205 LEU B CA 1
ATOM 4511 C C . LEU B 1 205 ? -3.533 14.836 23.656 1 98.5 205 LEU B C 1
ATOM 4513 O O . LEU B 1 205 ? -2.525 15.172 23.031 1 98.5 205 LEU B O 1
ATOM 4517 N N . ASP B 1 206 ? -3.488 13.93 24.578 1 97.69 206 ASP B N 1
ATOM 4518 C CA . ASP B 1 206 ? -2.248 13.305 25.016 1 97.69 206 ASP B CA 1
ATOM 4519 C C . ASP B 1 206 ? -1.753 12.281 24 1 97.69 206 ASP B C 1
ATOM 4521 O O . ASP B 1 206 ? -0.621 11.805 24.078 1 97.69 206 ASP B O 1
ATOM 4525 N N . LYS B 1 207 ? -2.574 12.039 22.969 1 97.81 207 LYS B N 1
ATOM 4526 C CA . LYS B 1 207 ? -2.225 11.023 21.969 1 97.81 207 LYS B CA 1
ATOM 4527 C C . LYS B 1 207 ? -1.732 11.672 20.672 1 97.81 207 LYS B C 1
ATOM 4529 O O . LYS B 1 207 ? -1.629 11.008 19.641 1 97.81 207 LYS B O 1
ATOM 4534 N N . GLN B 1 208 ? -1.498 12.969 20.703 1 98.06 208 GLN B N 1
ATOM 4535 C CA . GLN B 1 208 ? -1.019 13.648 19.5 1 98.06 208 GLN B CA 1
ATOM 4536 C C . GLN B 1 208 ? 0.315 13.07 19.031 1 98.06 208 GLN B C 1
ATOM 4538 O O . GLN B 1 208 ? 1.155 12.695 19.859 1 98.06 208 GLN B O 1
ATOM 4543 N N . GLU B 1 209 ? 0.491 12.906 17.75 1 98.44 209 GLU B N 1
ATOM 4544 C CA . GLU B 1 209 ? 1.654 12.281 17.141 1 98.44 209 GLU B CA 1
ATOM 4545 C C . GLU B 1 209 ? 2.109 13.062 15.906 1 98.44 209 GLU B C 1
ATOM 4547 O O . GLU B 1 209 ? 1.348 13.852 15.352 1 98.44 209 GLU B O 1
ATOM 4552 N N . PRO B 1 210 ? 3.383 12.852 15.516 1 98.69 210 PRO B N 1
ATOM 4553 C CA . PRO B 1 210 ? 3.873 13.555 14.328 1 98.69 210 PRO B CA 1
ATOM 4554 C C . PRO B 1 210 ? 3.102 13.188 13.062 1 98.69 210 PRO B C 1
ATOM 4556 O O . PRO B 1 210 ? 2.803 12.016 12.836 1 98.69 210 PRO B O 1
ATOM 4559 N N . LEU B 1 211 ? 2.766 14.18 12.281 1 98.69 211 LEU B N 1
ATOM 4560 C CA . LEU B 1 211 ? 2.053 13.953 11.023 1 98.69 211 LEU B CA 1
ATOM 4561 C C . LEU B 1 211 ? 2.844 14.516 9.844 1 98.69 211 LEU B C 1
ATOM 4563 O O . LEU B 1 211 ? 2.955 13.859 8.805 1 98.69 211 LEU B O 1
ATOM 4567 N N . LEU B 1 212 ? 3.4 15.68 9.977 1 98.75 212 LEU B N 1
ATOM 4568 C CA . LEU B 1 212 ? 4.016 16.391 8.867 1 98.75 212 LEU B CA 1
ATOM 4569 C C . LEU B 1 212 ? 5.426 16.859 9.227 1 98.75 212 LEU B C 1
ATOM 4571 O O . LEU B 1 212 ? 5.629 17.516 10.242 1 98.75 212 LEU B O 1
ATOM 4575 N N . MET B 1 213 ? 6.363 16.422 8.484 1 98.81 213 MET B N 1
ATOM 4576 C CA . MET B 1 213 ? 7.738 16.906 8.539 1 98.81 213 MET B CA 1
ATOM 4577 C C . MET B 1 213 ? 7.949 18.062 7.57 1 98.81 213 MET B C 1
ATOM 4579 O O . MET B 1 213 ? 7.75 17.906 6.363 1 98.81 213 MET B O 1
ATOM 4583 N N . GLN B 1 214 ? 8.328 19.188 8.117 1 98.75 214 GLN B N 1
ATOM 4584 C CA . GLN B 1 214 ? 8.531 20.391 7.305 1 98.75 214 GLN B CA 1
ATOM 4585 C C . GLN B 1 214 ? 9.961 20.906 7.434 1 98.75 214 GLN B C 1
ATOM 4587 O O . GLN B 1 214 ? 10.234 21.797 8.242 1 98.75 214 GLN B O 1
ATOM 4592 N N . PRO B 1 215 ? 10.852 20.406 6.648 1 98.62 215 PRO B N 1
ATOM 4593 C CA . PRO B 1 215 ? 12.148 21.078 6.551 1 98.62 215 PRO B CA 1
ATOM 4594 C C . PRO B 1 215 ? 12.055 22.469 5.922 1 98.62 215 PRO B C 1
ATOM 4596 O O . PRO B 1 215 ? 11.266 22.672 4.996 1 98.62 215 PRO B O 1
ATOM 4599 N N . ILE B 1 216 ? 12.891 23.344 6.402 1 98.56 216 ILE B N 1
ATOM 4600 C CA . ILE B 1 216 ? 12.961 24.688 5.828 1 98.56 216 ILE B CA 1
ATOM 4601 C C . ILE B 1 216 ? 14.359 24.922 5.25 1 98.56 216 ILE B C 1
ATOM 4603 O O . ILE B 1 216 ? 15.344 24.375 5.742 1 98.56 216 ILE B O 1
ATOM 4607 N N . TRP B 1 217 ? 14.414 25.656 4.246 1 97.94 217 TRP B N 1
ATOM 4608 C CA . TRP B 1 217 ? 15.664 26.172 3.697 1 97.94 217 TRP B CA 1
ATOM 4609 C C . TRP B 1 217 ? 15.602 27.688 3.512 1 97.94 217 TRP B C 1
ATOM 4611 O O . TRP B 1 217 ? 14.711 28.188 2.818 1 97.94 217 TRP B O 1
ATOM 4621 N N . LYS B 1 218 ? 16.516 28.375 4.141 1 97.88 218 LYS B N 1
ATOM 4622 C CA . LYS B 1 218 ? 16.469 29.828 4.258 1 97.88 218 LYS B CA 1
ATOM 4623 C C . LYS B 1 218 ? 17.391 30.484 3.236 1 97.88 218 LYS B C 1
ATOM 4625 O O . LYS B 1 218 ? 18.531 30.062 3.059 1 97.88 218 LYS B O 1
ATOM 4630 N N . THR B 1 219 ? 16.875 31.453 2.615 1 96.5 219 THR B N 1
ATOM 4631 C CA . THR B 1 219 ? 17.672 32.281 1.701 1 96.5 219 THR B CA 1
ATOM 4632 C C . THR B 1 219 ? 17.781 33.688 2.219 1 96.5 219 THR B C 1
ATOM 4634 O O . THR B 1 219 ? 17.109 34.062 3.189 1 96.5 219 THR B O 1
ATOM 4637 N N . ASN B 1 220 ? 18.672 34.438 1.543 1 92.25 220 ASN B N 1
ATOM 4638 C CA . ASN B 1 220 ? 18.781 35.875 1.838 1 92.25 220 ASN B CA 1
ATOM 4639 C C . ASN B 1 220 ? 17.672 36.656 1.158 1 92.25 220 ASN B C 1
ATOM 4641 O O . ASN B 1 220 ? 17.844 37.156 0.037 1 92.25 220 ASN B O 1
ATOM 4645 N N . GLY B 1 221 ? 16.609 36.844 1.955 1 88.25 221 GLY B N 1
ATOM 4646 C CA . GLY B 1 221 ? 15.461 37.531 1.366 1 88.25 221 GLY B CA 1
ATOM 4647 C C . GLY B 1 221 ? 14.938 36.812 0.128 1 88.25 221 GLY B C 1
ATOM 4648 O O . GLY B 1 221 ? 14.703 35.625 0.145 1 88.25 221 GLY B O 1
ATOM 4649 N N . LYS B 1 222 ? 14.797 37.562 -0.913 1 84.25 222 LYS B N 1
ATOM 4650 C CA . LYS B 1 222 ? 14.227 37.031 -2.145 1 84.25 222 LYS B CA 1
ATOM 4651 C C . LYS B 1 222 ? 15.312 36.438 -3.035 1 84.25 222 LYS B C 1
ATOM 4653 O O . LYS B 1 222 ? 15.016 35.75 -4.02 1 84.25 222 LYS B O 1
ATOM 4658 N N . SER B 1 223 ? 16.5 36.562 -2.627 1 87.12 223 SER B N 1
ATOM 4659 C CA . SER B 1 223 ? 17.609 36.062 -3.432 1 87.12 223 SER B CA 1
ATOM 4660 C C . SER B 1 223 ? 17.688 34.531 -3.367 1 87.12 223 SER B C 1
ATOM 4662 O O . SER B 1 223 ? 17.312 33.938 -2.361 1 87.12 223 SER B O 1
ATOM 4664 N N . PRO B 1 224 ? 18.125 33.969 -4.418 1 88.19 224 PRO B N 1
ATOM 4665 C CA . PRO B 1 224 ? 18.266 32.531 -4.422 1 88.19 224 PRO B CA 1
ATOM 4666 C C . PRO B 1 224 ? 19.5 32.062 -3.656 1 88.19 224 PRO B C 1
ATOM 4668 O O . PRO B 1 224 ? 19.812 30.859 -3.656 1 88.19 224 PRO B O 1
ATOM 4671 N N . LYS B 1 225 ? 20.141 32.875 -3.004 1 92.62 225 LYS B N 1
ATOM 4672 C CA . LYS B 1 225 ? 21.328 32.5 -2.234 1 92.62 225 LYS B CA 1
ATOM 4673 C C . LYS B 1 225 ? 20.953 32 -0.838 1 92.62 225 LYS B C 1
ATOM 4675 O O . LYS B 1 225 ? 20.234 32.719 -0.108 1 92.62 225 LYS B O 1
ATOM 4680 N N . LEU B 1 226 ? 21.516 30.875 -0.513 1 96.69 226 LEU B N 1
ATOM 4681 C CA . LEU B 1 226 ? 21.266 30.328 0.814 1 96.69 226 LEU B CA 1
ATOM 4682 C C . LEU B 1 226 ? 21.906 31.188 1.893 1 96.69 226 LEU B C 1
ATOM 4684 O O . LEU B 1 226 ? 23 31.719 1.702 1 96.69 226 LEU B O 1
ATOM 4688 N N . SER B 1 227 ? 21.188 31.344 2.979 1 96.5 227 SER B N 1
ATOM 4689 C CA . SER B 1 227 ? 21.797 31.938 4.164 1 96.5 227 SER B CA 1
ATOM 4690 C C . SER B 1 227 ? 22.859 31.016 4.762 1 96.5 227 SER B C 1
ATOM 4692 O O . SER B 1 227 ? 22.906 29.828 4.457 1 96.5 227 SER B O 1
ATOM 4694 N N . ASP B 1 228 ? 23.766 31.562 5.594 1 96.69 228 ASP B N 1
ATOM 4695 C CA . ASP B 1 228 ? 24.781 30.75 6.234 1 96.69 228 ASP B CA 1
ATOM 4696 C C . ASP B 1 228 ? 24.141 29.672 7.121 1 96.69 228 ASP B C 1
ATOM 4698 O O . ASP B 1 228 ? 24.531 28.5 7.059 1 96.69 228 ASP B O 1
ATOM 4702 N N . ASN B 1 229 ? 23.25 30.156 7.969 1 97.94 229 ASN B N 1
ATOM 4703 C CA . ASN B 1 229 ? 22.344 29.266 8.695 1 97.94 229 ASN B CA 1
ATOM 4704 C C . ASN B 1 229 ? 21.031 29.062 7.945 1 97.94 229 ASN B C 1
ATOM 4706 O O . ASN B 1 229 ? 20.172 29.938 7.957 1 97.94 229 ASN B O 1
ATOM 4710 N N . CYS B 1 230 ? 20.859 27.766 7.375 1 98 230 CYS B N 1
ATOM 4711 C CA . CYS B 1 230 ? 19.812 27.812 6.352 1 98 230 CYS B CA 1
ATOM 4712 C C . CYS B 1 230 ? 18.891 26.594 6.457 1 98 230 CYS B C 1
ATOM 4714 O O . CYS B 1 230 ? 17.844 26.562 5.828 1 98 230 CYS B O 1
ATOM 4716 N N . LEU B 1 231 ? 19.25 25.547 7.227 1 98.69 231 LEU B N 1
ATOM 4717 C CA . LEU B 1 231 ? 18.391 24.375 7.23 1 98.69 231 LEU B CA 1
ATOM 4718 C C . LEU B 1 231 ? 17.969 24.016 8.648 1 98.69 231 LEU B C 1
ATOM 4720 O O . LEU B 1 231 ? 18.766 24.109 9.586 1 98.69 231 LEU B O 1
ATOM 4724 N N . ASP B 1 232 ? 16.781 23.656 8.828 1 98.81 232 ASP B N 1
ATOM 4725 C CA . ASP B 1 232 ? 16.219 23.094 10.055 1 98.81 232 ASP B CA 1
ATOM 4726 C C . ASP B 1 232 ? 14.953 22.297 9.758 1 98.81 232 ASP B C 1
ATOM 4728 O O . ASP B 1 232 ? 14.508 22.234 8.609 1 98.81 232 ASP B O 1
ATOM 4732 N N . VAL B 1 233 ? 14.414 21.578 10.727 1 98.88 233 VAL B N 1
ATOM 4733 C CA . VAL B 1 233 ? 13.258 20.719 10.492 1 98.88 233 VAL B CA 1
ATOM 4734 C C . VAL B 1 233 ? 12.195 20.984 11.562 1 98.88 233 VAL B C 1
ATOM 4736 O O . VAL B 1 233 ? 12.492 20.922 12.758 1 98.88 233 VAL B O 1
ATOM 4739 N N . PHE B 1 234 ? 11.023 21.281 11.156 1 98.94 234 PHE B N 1
ATOM 4740 C CA . PHE B 1 234 ? 9.844 21.406 12 1 98.94 234 PHE B CA 1
ATOM 4741 C C . PHE B 1 234 ? 8.914 20.203 11.82 1 98.94 234 PHE B C 1
ATOM 4743 O O . PHE B 1 234 ? 8.703 19.75 10.695 1 98.94 234 PHE B O 1
ATOM 4750 N N . ILE B 1 235 ? 8.422 19.656 12.906 1 98.94 235 ILE B N 1
ATOM 4751 C CA . ILE B 1 235 ? 7.477 18.547 12.875 1 98.94 235 ILE B CA 1
ATOM 4752 C C . ILE B 1 235 ? 6.129 19.016 13.422 1 98.94 235 ILE B C 1
ATOM 4754 O O . ILE B 1 235 ? 6.039 19.484 14.562 1 98.94 235 ILE B O 1
ATOM 4758 N N . TRP B 1 236 ? 5.102 18.875 12.594 1 98.94 236 TRP B N 1
ATOM 4759 C CA . TRP B 1 236 ? 3.746 19.188 13.039 1 98.94 236 TRP B CA 1
ATOM 4760 C C . TRP B 1 236 ? 3.057 17.938 13.586 1 98.94 236 TRP B C 1
ATOM 4762 O O . TRP B 1 236 ? 2.998 16.906 12.922 1 98.94 236 TRP B O 1
ATOM 4772 N N . SER B 1 237 ? 2.551 18.047 14.836 1 98.88 237 SER B N 1
ATOM 4773 C CA . SER B 1 237 ? 1.633 17 15.281 1 98.88 237 SER B CA 1
ATOM 4774 C C . SER B 1 237 ? 0.334 17.031 14.484 1 98.88 237 SER B C 1
ATOM 4776 O O . SER B 1 237 ? 0.005 18.047 13.859 1 98.88 237 SER B O 1
ATOM 4778 N N . ASN B 1 238 ? -0.36 15.914 14.539 1 98.81 238 ASN B N 1
ATOM 4779 C CA . ASN B 1 238 ? -1.64 15.859 13.844 1 98.81 238 ASN B CA 1
ATOM 4780 C C . ASN B 1 238 ? -2.607 16.922 14.359 1 98.81 238 ASN B C 1
ATOM 4782 O O . ASN B 1 238 ? -3.332 17.531 13.578 1 98.81 238 ASN B O 1
ATOM 4786 N N . PHE B 1 239 ? -2.527 17.281 15.617 1 98.81 239 PHE B N 1
ATOM 4787 C CA . PHE B 1 239 ? -3.482 18.219 16.188 1 98.81 239 PHE B CA 1
ATOM 4788 C C . PHE B 1 239 ? -3.043 19.656 15.922 1 98.81 239 PHE B C 1
ATOM 4790 O O . PHE B 1 239 ? -3.869 20.516 15.602 1 98.81 239 PHE B O 1
ATOM 4797 N N . ALA B 1 240 ? -1.753 19.938 16.078 1 98.81 240 ALA B N 1
ATOM 4798 C CA . ALA B 1 240 ? -1.263 21.266 15.719 1 98.81 240 ALA B CA 1
ATOM 4799 C C . ALA B 1 240 ? -1.498 21.562 14.242 1 98.81 240 ALA B C 1
ATOM 4801 O O . ALA B 1 240 ? -1.849 22.688 13.875 1 98.81 240 ALA B O 1
ATOM 4802 N N . PHE B 1 241 ? -1.314 20.578 13.43 1 98.75 241 PHE B N 1
ATOM 4803 C CA . PHE B 1 241 ? -1.526 20.688 11.992 1 98.75 241 PHE B CA 1
ATOM 4804 C C . PHE B 1 241 ? -2.955 21.109 11.688 1 98.75 241 PHE B C 1
ATOM 4806 O O . PHE B 1 241 ? -3.191 21.875 10.75 1 98.75 241 PHE B O 1
ATOM 4813 N N . THR B 1 242 ? -3.91 20.672 12.445 1 98.62 242 THR B N 1
ATOM 4814 C CA . THR B 1 242 ? -5.32 20.984 12.234 1 98.62 242 THR B CA 1
ATOM 4815 C C . THR B 1 242 ? -5.566 22.484 12.352 1 98.62 242 THR B C 1
ATOM 4817 O O . THR B 1 242 ? -6.449 23.031 11.68 1 98.62 242 THR B O 1
ATOM 4820 N N . GLN B 1 243 ? -4.738 23.156 13.133 1 98 243 GLN B N 1
ATOM 4821 C CA . GLN B 1 243 ? -4.945 24.578 13.391 1 98 243 GLN B CA 1
ATOM 4822 C C . GLN B 1 243 ? -4.633 25.406 12.148 1 98 243 GLN B C 1
ATOM 4824 O O . GLN B 1 243 ? -5.074 26.547 12.039 1 98 243 GLN B O 1
ATOM 4829 N N . LEU B 1 244 ? -3.855 24.828 11.227 1 97.31 244 LEU B N 1
ATOM 4830 C CA . LEU B 1 244 ? -3.461 25.547 10.016 1 97.31 244 LEU B CA 1
ATOM 4831 C C . LEU B 1 244 ? -4.684 25.969 9.203 1 97.31 244 LEU B C 1
ATOM 4833 O O . LEU B 1 244 ? -4.68 27 8.555 1 97.31 244 LEU B O 1
ATOM 4837 N N . PHE B 1 245 ? -5.75 25.141 9.203 1 97.44 245 PHE B N 1
ATOM 4838 C CA . PHE B 1 245 ? -6.922 25.484 8.406 1 97.44 245 PHE B CA 1
ATOM 4839 C C . PHE B 1 245 ? -8.109 25.828 9.297 1 97.44 245 PHE B C 1
ATOM 4841 O O . PHE B 1 245 ? -8.977 26.609 8.914 1 97.44 245 PHE B O 1
ATOM 4848 N N . VAL B 1 246 ? -8.117 25.406 10.523 1 97.69 246 VAL B N 1
ATOM 4849 C CA . VAL B 1 246 ? -9.219 25.688 11.438 1 97.69 246 VAL B CA 1
ATOM 4850 C C . VAL B 1 246 ? -9.172 27.156 11.859 1 97.69 246 VAL B C 1
ATOM 4852 O O . VAL B 1 246 ? -10.188 27.844 11.82 1 97.69 246 VAL B O 1
ATOM 4855 N N . ASP B 1 247 ? -8.008 27.625 12.258 1 96.12 247 ASP B N 1
ATOM 4856 C CA . ASP B 1 247 ? -7.867 29 12.711 1 96.12 247 ASP B CA 1
ATOM 4857 C C . ASP B 1 247 ? -8.188 29.984 11.586 1 96.12 247 ASP B C 1
ATOM 4859 O O . ASP B 1 247 ? -8.812 31.016 11.812 1 96.12 247 ASP B O 1
ATOM 4863 N N . VAL B 1 248 ? -7.699 29.656 10.398 1 95.19 248 VAL B N 1
ATOM 4864 C CA . VAL B 1 248 ? -7.98 30.516 9.25 1 95.19 248 VAL B CA 1
ATOM 4865 C C . VAL B 1 248 ? -9.484 30.547 8.992 1 95.19 248 VAL B C 1
ATOM 4867 O O . VAL B 1 248 ? -10.055 31.625 8.781 1 95.19 248 VAL B O 1
ATOM 4870 N N . ALA B 1 249 ? -10.078 29.438 9.008 1 94.94 249 ALA B N 1
ATOM 4871 C CA . ALA B 1 249 ? -11.516 29.344 8.789 1 94.94 249 ALA B CA 1
ATOM 4872 C C . ALA B 1 249 ? -12.289 30.109 9.859 1 94.94 249 ALA B C 1
ATOM 4874 O O . ALA B 1 249 ? -13.273 30.781 9.555 1 94.94 249 ALA B O 1
ATOM 4875 N N . ARG B 1 250 ? -11.875 29.984 11.125 1 94.38 250 ARG B N 1
ATOM 4876 C CA . ARG B 1 250 ? -12.492 30.75 12.211 1 94.38 250 ARG B CA 1
ATOM 4877 C C . ARG B 1 250 ? -12.438 32.25 11.93 1 94.38 250 ARG B C 1
ATOM 4879 O O . ARG B 1 250 ? -13.422 32.969 12.156 1 94.38 250 ARG B O 1
ATOM 4886 N N . GLY B 1 251 ? -11.305 32.656 11.516 1 91.94 251 GLY B N 1
ATOM 4887 C CA . GLY B 1 251 ? -11.156 34.062 11.156 1 91.94 251 GLY B CA 1
ATOM 4888 C C . GLY B 1 251 ? -12.078 34.5 10.031 1 91.94 251 GLY B C 1
ATOM 4889 O O . GLY B 1 251 ? -12.703 35.531 10.102 1 91.94 251 GLY B O 1
ATOM 4890 N N . GLU B 1 252 ? -12.188 33.656 9.039 1 90.94 252 GLU B N 1
ATOM 4891 C CA . GLU B 1 252 ? -13.055 33.969 7.898 1 90.94 252 GLU B CA 1
ATOM 4892 C C . GLU B 1 252 ? -14.516 34.062 8.328 1 90.94 252 GLU B C 1
ATOM 4894 O O . GLU B 1 252 ? -15.234 34.969 7.895 1 90.94 252 GLU B O 1
ATOM 4899 N N . LEU B 1 253 ? -14.875 33.188 9.094 1 90.12 253 LEU B N 1
ATOM 4900 C CA . LEU B 1 253 ? -16.266 33.125 9.555 1 90.12 253 LEU B CA 1
ATOM 4901 C C . LEU B 1 253 ? -16.578 34.344 10.43 1 90.12 253 LEU B C 1
ATOM 4903 O O . LEU B 1 253 ? -17.672 34.906 10.328 1 90.12 253 LEU B O 1
ATOM 4907 N N . SER B 1 254 ? -15.695 34.719 11.234 1 89.62 254 SER B N 1
ATOM 4908 C CA . SER B 1 254 ? -15.891 35.844 12.125 1 89.62 254 SER B CA 1
ATOM 4909 C C . SER B 1 254 ? -15.984 37.156 11.336 1 89.62 254 SER B C 1
ATOM 4911 O O . SER B 1 254 ? -16.656 38.094 11.766 1 89.62 254 SER B O 1
ATOM 4913 N N . GLU B 1 255 ? -15.305 37.156 10.211 1 88.94 255 GLU B N 1
ATOM 4914 C CA . GLU B 1 255 ? -15.297 38.344 9.391 1 88.94 255 GLU B CA 1
ATOM 4915 C C . GLU B 1 255 ? -16.516 38.406 8.469 1 88.94 255 GLU B C 1
ATOM 4917 O O . GLU B 1 255 ? -16.656 39.344 7.684 1 88.94 255 GLU B O 1
ATOM 4922 N N . GLY B 1 256 ? -17.328 37.406 8.508 1 82.94 256 GLY B N 1
ATOM 4923 C CA . GLY B 1 256 ? -18.594 37.438 7.789 1 82.94 256 GLY B CA 1
ATOM 4924 C C . GLY B 1 256 ? -18.531 36.75 6.445 1 82.94 256 GLY B C 1
ATOM 4925 O O . GLY B 1 256 ? -19.297 37.062 5.535 1 82.94 256 GLY B O 1
ATOM 4926 N N . ALA B 1 257 ? -17.562 35.938 6.352 1 79 257 ALA B N 1
ATOM 4927 C CA . ALA B 1 257 ? -17.5 35.156 5.113 1 79 257 ALA B CA 1
ATOM 4928 C C . ALA B 1 257 ? -18.797 34.375 4.887 1 79 257 ALA B C 1
ATOM 4930 O O . ALA B 1 257 ? -19.422 33.906 5.84 1 79 257 ALA B O 1
ATOM 4931 N N . ASN B 1 258 ? -19.203 34.25 3.59 1 81.88 258 ASN B N 1
ATOM 4932 C CA . ASN B 1 258 ? -20.469 33.594 3.275 1 81.88 258 ASN B CA 1
ATOM 4933 C C . ASN B 1 258 ? -20.281 32.5 2.211 1 81.88 258 ASN B C 1
ATOM 4935 O O . ASN B 1 258 ? -21.234 32.156 1.502 1 81.88 258 ASN B O 1
ATOM 4939 N N . ARG B 1 259 ? -19 32.188 2.072 1 87.5 259 ARG B N 1
ATOM 4940 C CA . ARG B 1 259 ? -18.734 31.141 1.083 1 87.5 259 ARG B CA 1
ATOM 4941 C C . ARG B 1 259 ? -17.828 30.047 1.652 1 87.5 259 ARG B C 1
ATOM 4943 O O . ARG B 1 259 ? -17.078 30.297 2.6 1 87.5 259 ARG B O 1
ATOM 4950 N N . ILE B 1 260 ? -17.906 28.938 1.03 1 92.88 260 ILE B N 1
ATOM 4951 C CA . ILE B 1 260 ? -17.062 27.828 1.439 1 92.88 260 ILE B CA 1
ATOM 4952 C C . ILE B 1 260 ? -15.703 27.922 0.753 1 92.88 260 ILE B C 1
ATOM 4954 O O . ILE B 1 260 ? -15.578 27.609 -0.431 1 92.88 260 ILE B O 1
ATOM 4958 N N . THR B 1 261 ? -14.789 28.406 1.48 1 93.56 261 THR B N 1
ATOM 4959 C CA . THR B 1 261 ? -13.414 28.484 0.992 1 93.56 261 THR B CA 1
ATOM 4960 C C . THR B 1 261 ? -12.734 27.125 1.084 1 93.56 261 THR B C 1
ATOM 4962 O O . THR B 1 261 ? -13.32 26.156 1.575 1 93.56 261 THR B O 1
ATOM 4965 N N . ARG B 1 262 ? -11.484 27 0.629 1 94.62 262 ARG B N 1
ATOM 4966 C CA . ARG B 1 262 ? -10.719 25.766 0.709 1 94.62 262 ARG B CA 1
ATOM 4967 C C . ARG B 1 262 ? -10.508 25.344 2.16 1 94.62 262 ARG B C 1
ATOM 4969 O O . ARG B 1 262 ? -10.562 24.141 2.479 1 94.62 262 ARG B O 1
ATOM 4976 N N . GLN B 1 263 ? -10.297 26.344 2.971 1 96.06 263 GLN B N 1
ATOM 4977 C CA . GLN B 1 263 ? -10.094 26.047 4.387 1 96.06 263 GLN B CA 1
ATOM 4978 C C . GLN B 1 263 ? -11.359 25.484 5.016 1 96.06 263 GLN B C 1
ATOM 4980 O O . GLN B 1 263 ? -11.305 24.469 5.727 1 96.06 263 GLN B O 1
ATOM 4985 N N . VAL B 1 264 ? -12.422 26.078 4.727 1 96.25 264 VAL B N 1
ATOM 4986 C CA . VAL B 1 264 ? -13.703 25.641 5.266 1 96.25 264 VAL B CA 1
ATOM 4987 C C . VAL B 1 264 ? -14.055 24.266 4.707 1 96.25 264 VAL B C 1
ATOM 4989 O O . VAL B 1 264 ? -14.523 23.391 5.441 1 96.25 264 VAL B O 1
ATOM 4992 N N . ARG B 1 265 ? -13.867 24.094 3.424 1 97.12 265 ARG B N 1
ATOM 4993 C CA . ARG B 1 265 ? -14.117 22.797 2.805 1 97.12 265 ARG B CA 1
ATOM 4994 C C . ARG B 1 265 ? -13.297 21.703 3.477 1 97.12 265 ARG B C 1
ATOM 4996 O O . ARG B 1 265 ? -13.789 20.594 3.678 1 97.12 265 ARG B O 1
ATOM 5003 N N . THR B 1 266 ? -12.039 22.031 3.805 1 98.12 266 THR B N 1
ATOM 5004 C CA . THR B 1 266 ? -11.164 21.062 4.469 1 98.12 266 THR B CA 1
ATOM 5005 C C . THR B 1 266 ? -11.727 20.672 5.832 1 98.12 266 THR B C 1
ATOM 5007 O O . THR B 1 266 ? -11.641 19.516 6.234 1 98.12 266 THR B O 1
ATOM 5010 N N . ILE B 1 267 ? -12.297 21.625 6.5 1 98.19 267 ILE B N 1
ATOM 5011 C CA . ILE B 1 267 ? -12.961 21.344 7.766 1 98.19 267 ILE B CA 1
ATOM 5012 C C . ILE B 1 267 ? -14.117 20.375 7.535 1 98.19 267 ILE B C 1
ATOM 5014 O O . ILE B 1 267 ? -14.273 19.406 8.281 1 98.19 267 ILE B O 1
ATOM 5018 N N . ILE B 1 268 ? -14.906 20.656 6.504 1 98 268 ILE B N 1
ATOM 5019 C CA . ILE B 1 268 ? -16.047 19.797 6.184 1 98 268 ILE B CA 1
ATOM 5020 C C . ILE B 1 268 ? -15.555 18.391 5.875 1 98 268 ILE B C 1
ATOM 5022 O O . ILE B 1 268 ? -16.125 17.406 6.348 1 98 268 ILE B O 1
ATOM 5026 N N . TRP B 1 269 ? -14.469 18.281 5.066 1 98.56 269 TRP B N 1
ATOM 5027 C CA . TRP B 1 269 ? -13.891 16.984 4.738 1 98.56 269 TRP B CA 1
ATOM 5028 C C . TRP B 1 269 ? -13.492 16.234 6 1 98.56 269 TRP B C 1
ATOM 5030 O O . TRP B 1 269 ? -13.906 15.086 6.195 1 98.56 269 TRP B O 1
ATOM 5040 N N . LEU B 1 270 ? -12.719 16.859 6.867 1 98.81 270 LEU B N 1
ATOM 5041 C CA . LEU B 1 270 ? -12.234 16.219 8.078 1 98.81 270 LEU B CA 1
ATOM 5042 C C . LEU B 1 270 ? -13.398 15.789 8.969 1 98.81 270 LEU B C 1
ATOM 5044 O O . LEU B 1 270 ? -13.438 14.656 9.453 1 98.81 270 LEU B O 1
ATOM 5048 N N . PHE B 1 271 ? -14.297 16.719 9.133 1 98.69 271 PHE B N 1
ATOM 5049 C CA . PHE B 1 271 ? -15.453 16.438 9.977 1 98.69 271 PHE B CA 1
ATOM 5050 C C . PHE B 1 271 ? -16.25 15.258 9.43 1 98.69 271 PHE B C 1
ATOM 5052 O O . PHE B 1 271 ? -16.609 14.344 10.18 1 98.69 271 PHE B O 1
ATOM 5059 N N . ARG B 1 272 ? -16.547 15.305 8.156 1 98.56 272 ARG B N 1
ATOM 5060 C CA . ARG B 1 272 ? -17.359 14.25 7.531 1 98.56 272 ARG B CA 1
ATOM 5061 C C . ARG B 1 272 ? -16.672 12.898 7.648 1 98.56 272 ARG B C 1
ATOM 5063 O O . ARG B 1 272 ? -17.328 11.875 7.855 1 98.56 272 ARG B O 1
ATOM 5070 N N . MET B 1 273 ? -15.383 12.836 7.504 1 98.75 273 MET B N 1
ATOM 5071 C CA . MET B 1 273 ? -14.633 11.594 7.645 1 98.75 273 MET B CA 1
ATOM 5072 C C . MET B 1 273 ? -14.766 11.039 9.055 1 98.75 273 MET B C 1
ATOM 5074 O O . MET B 1 273 ? -15.039 9.852 9.242 1 98.75 273 MET B O 1
ATOM 5078 N N . LEU B 1 274 ? -14.617 11.914 10.023 1 98.75 274 LEU B N 1
ATOM 5079 C CA . LEU B 1 274 ? -14.742 11.477 11.414 1 98.75 274 LEU B CA 1
ATOM 5080 C C . LEU B 1 274 ? -16.172 11.078 11.727 1 98.75 274 LEU B C 1
ATOM 5082 O O . LEU B 1 274 ? -16.406 10.109 12.445 1 98.75 274 LEU B O 1
ATOM 5086 N N . TYR B 1 275 ? -17.094 11.867 11.172 1 98.25 275 TYR B N 1
ATOM 5087 C CA . TYR B 1 275 ? -18.516 11.602 11.336 1 98.25 275 TYR B CA 1
ATOM 5088 C C . TYR B 1 275 ? -18.875 10.227 10.781 1 98.25 275 TYR B C 1
ATOM 5090 O O . TYR B 1 275 ? -19.547 9.438 11.445 1 98.25 275 TYR B O 1
ATOM 5098 N N . ASP B 1 276 ? -18.453 9.945 9.586 1 97 276 ASP B N 1
ATOM 5099 C CA . ASP B 1 276 ? -18.703 8.648 8.961 1 97 276 ASP B CA 1
ATOM 5100 C C . ASP B 1 276 ? -18.047 7.52 9.75 1 97 276 ASP B C 1
ATOM 5102 O O . ASP B 1 276 ? -18.641 6.441 9.906 1 97 276 ASP B O 1
ATOM 5106 N N . PHE B 1 277 ? -16.906 7.734 10.234 1 98.31 277 PHE B N 1
ATOM 5107 C CA . PHE B 1 277 ? -16.203 6.719 11.016 1 98.31 277 PHE B CA 1
ATOM 5108 C C . PHE B 1 277 ? -16.984 6.402 12.289 1 98.31 277 PHE B C 1
ATOM 5110 O O . PHE B 1 277 ? -17.109 5.234 12.672 1 98.31 277 PHE B O 1
ATOM 5117 N N . ALA B 1 278 ? -17.422 7.43 12.906 1 97.81 278 ALA B N 1
ATOM 5118 C CA . ALA B 1 278 ? -18.188 7.238 14.141 1 97.81 278 ALA B CA 1
ATOM 5119 C C . ALA B 1 278 ? -19.438 6.41 13.883 1 97.81 278 ALA B C 1
ATOM 5121 O O . ALA B 1 278 ? -19.844 5.605 14.727 1 97.81 278 ALA B O 1
ATOM 5122 N N . LYS B 1 279 ? -20 6.555 12.766 1 94.62 279 LYS B N 1
ATOM 5123 C CA . LYS B 1 279 ? -21.281 5.91 12.445 1 94.62 279 LYS B CA 1
ATOM 5124 C C . LYS B 1 279 ? -21.062 4.527 11.836 1 94.62 279 LYS B C 1
ATOM 5126 O O . LYS B 1 279 ? -21.766 3.574 12.172 1 94.62 279 LYS B O 1
ATOM 5131 N N . GLN B 1 280 ? -20.109 4.422 10.945 1 93 280 GLN B N 1
ATOM 5132 C CA . GLN B 1 280 ? -20 3.223 10.117 1 93 280 GLN B CA 1
ATOM 5133 C C . GLN B 1 280 ? -18.719 2.453 10.438 1 93 280 GLN B C 1
ATOM 5135 O O . GLN B 1 280 ? -18.578 1.291 10.055 1 93 280 GLN B O 1
ATOM 5140 N N . GLY B 1 281 ? -17.781 3.107 11.086 1 94.94 281 GLY B N 1
ATOM 5141 C CA . GLY B 1 281 ? -16.547 2.455 11.453 1 94.94 281 GLY B CA 1
ATOM 5142 C C . GLY B 1 281 ? -15.469 2.578 10.391 1 94.94 281 GLY B C 1
ATOM 5143 O O . GLY B 1 281 ? -14.328 2.15 10.594 1 94.94 281 GLY B O 1
ATOM 5144 N N . GLN B 1 282 ? -15.852 3.115 9.234 1 97.19 282 GLN B N 1
ATOM 5145 C CA . GLN B 1 282 ? -14.875 3.303 8.172 1 97.19 282 GLN B CA 1
ATOM 5146 C C . GLN B 1 282 ? -15.141 4.594 7.406 1 97.19 282 GLN B C 1
ATOM 5148 O O . GLN B 1 282 ? -16.25 5.133 7.445 1 97.19 282 GLN B O 1
ATOM 5153 N N . ILE B 1 283 ? -14.109 5.094 6.723 1 98.06 283 ILE B N 1
ATOM 5154 C CA . ILE B 1 283 ? -14.133 6.371 6.016 1 98.06 283 ILE B CA 1
ATOM 5155 C C . ILE B 1 283 ? -14.094 6.125 4.512 1 98.06 283 ILE B C 1
ATOM 5157 O O . ILE B 1 283 ? -13.164 5.492 4 1 98.06 283 ILE B O 1
ATOM 5161 N N . ASN B 1 284 ? -15.047 6.555 3.781 1 97.5 284 ASN B N 1
ATOM 5162 C CA . ASN B 1 284 ? -14.992 6.59 2.322 1 97.5 284 ASN B CA 1
ATOM 5163 C C . ASN B 1 284 ? -14.422 7.914 1.815 1 97.5 284 ASN B C 1
ATOM 5165 O O . ASN B 1 284 ? -15.164 8.75 1.299 1 97.5 284 ASN B O 1
ATOM 5169 N N . HIS B 1 285 ? -13.125 8.031 1.936 1 97.88 285 HIS B N 1
ATOM 5170 C CA . HIS B 1 285 ? -12.469 9.32 1.729 1 97.88 285 HIS B CA 1
ATOM 5171 C C . HIS B 1 285 ? -12.594 9.781 0.28 1 97.88 285 HIS B C 1
ATOM 5173 O O . HIS B 1 285 ? -12.758 10.969 0.013 1 97.88 285 HIS B O 1
ATOM 5179 N N . HIS B 1 286 ? -12.523 8.859 -0.65 1 96.31 286 HIS B N 1
ATOM 5180 C CA . HIS B 1 286 ? -12.633 9.227 -2.057 1 96.31 286 HIS B CA 1
ATOM 5181 C C . HIS B 1 286 ? -13.984 9.883 -2.352 1 96.31 286 HIS B C 1
ATOM 5183 O O . HIS B 1 286 ? -14.039 10.914 -3.027 1 96.31 286 HIS B O 1
ATOM 5189 N N . LYS B 1 287 ? -14.992 9.266 -1.903 1 95.75 287 LYS B N 1
ATOM 5190 C CA . LYS B 1 287 ? -16.344 9.781 -2.113 1 95.75 287 LYS B CA 1
ATOM 5191 C C . LYS B 1 287 ? -16.5 11.164 -1.479 1 95.75 287 LYS B C 1
ATOM 5193 O O . LYS B 1 287 ? -17.047 12.078 -2.096 1 95.75 287 LYS B O 1
ATOM 5198 N N . ILE B 1 288 ? -16.016 11.305 -0.286 1 97.69 288 ILE B N 1
ATOM 5199 C CA . ILE B 1 288 ? -16.125 12.555 0.456 1 97.69 288 ILE B CA 1
ATOM 5200 C C . ILE B 1 288 ? -15.43 13.68 -0.305 1 97.69 288 ILE B C 1
ATOM 5202 O O . ILE B 1 288 ? -16 14.734 -0.541 1 97.69 288 ILE B O 1
ATOM 5206 N N . ILE B 1 289 ? -14.195 13.469 -0.71 1 97.44 289 ILE B N 1
ATOM 5207 C CA . ILE B 1 289 ? -13.391 14.492 -1.369 1 97.44 289 ILE B CA 1
ATOM 5208 C C . ILE B 1 289 ? -13.984 14.812 -2.74 1 97.44 289 ILE B C 1
ATOM 5210 O O . ILE B 1 289 ? -14.031 15.969 -3.15 1 97.44 289 ILE B O 1
ATOM 5214 N N . ASP B 1 290 ? -14.516 13.82 -3.408 1 95.56 290 ASP B N 1
ATOM 5215 C CA . ASP B 1 290 ? -15.055 14 -4.75 1 95.56 290 ASP B CA 1
ATOM 5216 C C . ASP B 1 290 ? -16.406 14.727 -4.703 1 95.56 290 ASP B C 1
ATOM 5218 O O . ASP B 1 290 ? -16.672 15.609 -5.52 1 95.56 290 ASP B O 1
ATOM 5222 N N . GLU B 1 291 ? -17.234 14.344 -3.812 1 95.88 291 GLU B N 1
ATOM 5223 C CA . GLU B 1 291 ? -18.609 14.828 -3.803 1 95.88 291 GLU B CA 1
ATOM 5224 C C . GLU B 1 291 ? -18.719 16.188 -3.102 1 95.88 291 GLU B C 1
ATOM 5226 O O . GLU B 1 291 ? -19.562 17 -3.445 1 95.88 291 GLU B O 1
ATOM 5231 N N . LEU B 1 292 ? -17.844 16.422 -2.109 1 97 292 LEU B N 1
ATOM 5232 C CA . LEU B 1 292 ? -17.953 17.641 -1.324 1 97 292 LEU B CA 1
ATOM 5233 C C . LEU B 1 292 ? -16.938 18.688 -1.801 1 97 292 LEU B C 1
ATOM 5235 O O . LEU B 1 292 ? -16.109 19.156 -1.02 1 97 292 LEU B O 1
ATOM 5239 N N . SER B 1 293 ? -17.062 19.094 -2.994 1 94 293 SER B N 1
ATOM 5240 C CA . SER B 1 293 ? -16.109 20.031 -3.605 1 94 293 SER B CA 1
ATOM 5241 C C . SER B 1 293 ? -16.578 21.469 -3.443 1 94 293 SER B C 1
ATOM 5243 O O . SER B 1 293 ? -15.75 22.391 -3.361 1 94 293 SER B O 1
ATOM 5245 N N . TYR B 1 294 ? -17.875 21.75 -3.471 1 93.88 294 TYR B N 1
ATOM 5246 C CA . TYR B 1 294 ? -18.516 23.062 -3.352 1 93.88 294 TYR B CA 1
ATOM 5247 C C . TYR B 1 294 ? -17.953 24.031 -4.379 1 93.88 294 TYR B C 1
ATOM 5249 O O . TYR B 1 294 ? -17.578 25.156 -4.035 1 93.88 294 TYR B O 1
ATOM 5257 N N . ASN B 1 295 ? -17.781 23.578 -5.555 1 86.81 295 ASN B N 1
ATOM 5258 C CA . ASN B 1 295 ? -17.344 24.344 -6.719 1 86.81 295 ASN B CA 1
ATOM 5259 C C . ASN B 1 295 ? -15.883 24.766 -6.605 1 86.81 295 ASN B C 1
ATOM 5261 O O . ASN B 1 295 ? -15.477 25.781 -7.164 1 86.81 295 ASN B O 1
ATOM 5265 N N . THR B 1 296 ? -15.109 24.094 -5.762 1 86.81 296 THR B N 1
ATOM 5266 C CA . THR B 1 296 ? -13.664 24.266 -5.656 1 86.81 296 THR B CA 1
ATOM 5267 C C . THR B 1 296 ? -12.93 23.047 -6.195 1 86.81 296 THR B C 1
ATOM 5269 O O . THR B 1 296 ? -13.383 21.922 -6.027 1 86.81 296 THR B O 1
ATOM 5272 N N . LYS B 1 297 ? -11.812 23.281 -6.934 1 84.5 297 LYS B N 1
ATOM 5273 C CA . LYS B 1 297 ? -11.008 22.172 -7.434 1 84.5 297 LYS B CA 1
ATOM 5274 C C . LYS B 1 297 ? -10.445 21.344 -6.281 1 84.5 297 LYS B C 1
ATOM 5276 O O . LYS B 1 297 ? -10.055 21.875 -5.25 1 84.5 297 LYS B O 1
ATOM 5281 N N . ASN B 1 298 ? -10.305 20.094 -6.418 1 86.12 298 ASN B N 1
ATOM 5282 C CA . ASN B 1 298 ? -9.977 19.172 -5.324 1 86.12 298 ASN B CA 1
ATOM 5283 C C . ASN B 1 298 ? -8.508 18.766 -5.355 1 86.12 298 ASN B C 1
ATOM 5285 O O . ASN B 1 298 ? -8.094 17.859 -4.637 1 86.12 298 ASN B O 1
ATOM 5289 N N . ASP B 1 299 ? -7.742 19.406 -6.172 1 88.62 299 ASP B N 1
ATOM 5290 C CA . ASP B 1 299 ? -6.336 19.031 -6.281 1 88.62 299 ASP B CA 1
ATOM 5291 C C . ASP B 1 299 ? -5.551 19.5 -5.055 1 88.62 299 ASP B C 1
ATOM 5293 O O . ASP B 1 299 ? -4.488 18.938 -4.746 1 88.62 299 ASP B O 1
ATOM 5297 N N . LYS B 1 300 ? -6.043 20.562 -4.406 1 93.38 300 LYS B N 1
ATOM 5298 C CA . LYS B 1 300 ? -5.457 21.078 -3.174 1 93.38 300 LYS B CA 1
ATOM 5299 C C . LYS B 1 300 ? -6.496 21.156 -2.059 1 93.38 300 LYS B C 1
ATOM 5301 O O . LYS B 1 300 ? -7.648 21.516 -2.299 1 93.38 300 LYS B O 1
ATOM 5306 N N . ALA B 1 301 ? -6.012 20.703 -0.906 1 97.31 301 ALA B N 1
ATOM 5307 C CA . ALA B 1 301 ? -6.887 20.891 0.25 1 97.31 301 ALA B CA 1
ATOM 5308 C C . ALA B 1 301 ? -6.902 22.344 0.698 1 97.31 301 ALA B C 1
ATOM 5310 O O . ALA B 1 301 ? -7.961 22.984 0.741 1 97.31 301 ALA B O 1
ATOM 5311 N N . PHE B 1 302 ? -5.703 22.891 0.969 1 97.06 302 PHE B N 1
ATOM 5312 C CA . PHE B 1 302 ? -5.57 24.297 1.302 1 97.06 302 PHE B CA 1
ATOM 5313 C C . PHE B 1 302 ? -4.117 24.75 1.213 1 97.06 302 PHE B C 1
ATOM 5315 O O . PHE B 1 302 ? -3.221 23.922 1.019 1 97.06 302 PHE B O 1
ATOM 5322 N N . ALA B 1 303 ? -3.938 26.016 1.239 1 96.81 303 ALA B N 1
ATOM 5323 C CA . ALA B 1 303 ? -2.617 26.625 1.326 1 96.81 303 ALA B CA 1
ATOM 5324 C C . ALA B 1 303 ? -2.609 27.766 2.35 1 96.81 303 ALA B C 1
ATOM 5326 O O . ALA B 1 303 ? -3.596 28.484 2.488 1 96.81 303 ALA B O 1
ATOM 5327 N N . VAL B 1 304 ? -1.546 27.828 3.057 1 97.31 304 VAL B N 1
ATOM 5328 C CA . VAL B 1 304 ? -1.378 28.922 4.02 1 97.31 304 VAL B CA 1
ATOM 5329 C C . VAL B 1 304 ? -0.041 29.609 3.785 1 97.31 304 VAL B C 1
ATOM 5331 O O . VAL B 1 304 ? 0.981 28.953 3.57 1 97.31 304 VAL B O 1
ATOM 5334 N N . SER B 1 305 ? -0.07 30.953 3.799 1 97.25 305 SER B N 1
ATOM 5335 C CA . SER B 1 305 ? 1.135 31.734 3.525 1 97.25 305 SER B CA 1
ATOM 5336 C C . SER B 1 305 ? 2.043 31.797 4.75 1 97.25 305 SER B C 1
ATOM 5338 O O . SER B 1 305 ? 1.642 31.406 5.848 1 97.25 305 SER B O 1
ATOM 5340 N N . GLY B 1 306 ? 3.246 32.281 4.488 1 97.81 306 GLY B N 1
ATOM 5341 C CA . GLY B 1 306 ? 4.215 32.438 5.562 1 97.81 306 GLY B CA 1
ATOM 5342 C C . GLY B 1 306 ? 3.758 33.406 6.645 1 97.81 306 GLY B C 1
ATOM 5343 O O . GLY B 1 306 ? 4.176 33.281 7.797 1 97.81 306 GLY B O 1
ATOM 5344 N N . ARG B 1 307 ? 2.896 34.344 6.312 1 96.62 307 ARG B N 1
ATOM 5345 C CA . ARG B 1 307 ? 2.361 35.281 7.297 1 96.62 307 ARG B CA 1
ATOM 5346 C C . ARG B 1 307 ? 1.553 34.562 8.359 1 96.62 307 ARG B C 1
ATOM 5348 O O . ARG B 1 307 ? 1.56 34.938 9.531 1 96.62 307 ARG B O 1
ATOM 5355 N N . ILE B 1 308 ? 0.927 33.531 7.891 1 96.69 308 ILE B N 1
ATOM 5356 C CA . ILE B 1 308 ? 0.091 32.75 8.797 1 96.69 308 ILE B CA 1
ATOM 5357 C C . ILE B 1 308 ? 0.953 31.734 9.562 1 96.69 308 ILE B C 1
ATOM 5359 O O . ILE B 1 308 ? 0.859 31.625 10.781 1 96.69 308 ILE B O 1
ATOM 5363 N N . THR B 1 309 ? 1.846 30.984 8.844 1 98.12 309 THR B N 1
ATOM 5364 C CA . THR B 1 309 ? 2.621 29.922 9.484 1 98.12 309 THR B CA 1
ATOM 5365 C C . THR B 1 309 ? 3.613 30.516 10.484 1 98.12 309 THR B C 1
ATOM 5367 O O . THR B 1 309 ? 3.988 29.844 11.453 1 98.12 309 THR B O 1
ATOM 5370 N N . HIS B 1 310 ? 4.02 31.797 10.242 1 98.19 310 HIS B N 1
ATOM 5371 C CA . HIS B 1 310 ? 4.98 32.438 11.125 1 98.19 310 HIS B CA 1
ATOM 5372 C C . HIS B 1 310 ? 4.477 32.469 12.57 1 98.19 310 HIS B C 1
ATOM 5374 O O . HIS B 1 310 ? 5.254 32.281 13.508 1 98.19 310 HIS B O 1
ATOM 5380 N N . ARG B 1 311 ? 3.184 32.656 12.742 1 96.25 311 ARG B N 1
ATOM 5381 C CA . ARG B 1 311 ? 2.584 32.719 14.07 1 96.25 311 ARG B CA 1
ATOM 5382 C C . ARG B 1 311 ? 2.779 31.422 14.844 1 96.25 311 ARG B C 1
ATOM 5384 O O . ARG B 1 311 ? 2.9 31.438 16.062 1 96.25 311 ARG B O 1
ATOM 5391 N N . TYR B 1 312 ? 2.834 30.312 14.156 1 98.31 312 TYR B N 1
ATOM 5392 C CA . TYR B 1 312 ? 2.934 29 14.797 1 98.31 312 TYR B CA 1
ATOM 5393 C C . TYR B 1 312 ? 4.391 28.578 14.938 1 98.31 312 TYR B C 1
ATOM 5395 O O . TYR B 1 312 ? 4.742 27.859 15.875 1 98.31 312 TYR B O 1
ATOM 5403 N N . MET B 1 313 ? 5.223 29.047 13.969 1 98.62 313 MET B N 1
ATOM 5404 C CA . MET B 1 313 ? 6.551 28.438 13.836 1 98.62 313 MET B CA 1
ATOM 5405 C C . MET B 1 313 ? 7.617 29.344 14.453 1 98.62 313 MET B C 1
ATOM 5407 O O . MET B 1 313 ? 8.766 28.922 14.602 1 98.62 313 MET B O 1
ATOM 5411 N N . THR B 1 314 ? 7.246 30.531 14.852 1 98.06 314 THR B N 1
ATOM 5412 C CA . THR B 1 314 ? 8.227 31.516 15.312 1 98.06 314 THR B CA 1
ATOM 5413 C C . THR B 1 314 ? 9.008 30.969 16.5 1 98.06 314 THR B C 1
ATOM 5415 O O . THR B 1 314 ? 8.422 30.609 17.531 1 98.06 314 THR B O 1
ATOM 5418 N N . CYS B 1 315 ? 10.234 30.906 16.469 1 97.81 315 CYS B N 1
ATOM 5419 C CA . CYS B 1 315 ? 11.203 30.469 17.469 1 97.81 315 CYS B CA 1
ATOM 5420 C C . CYS B 1 315 ? 12.633 30.766 17.016 1 97.81 315 CYS B C 1
ATOM 5422 O O . CYS B 1 315 ? 12.836 31.344 15.945 1 97.81 315 CYS B O 1
ATOM 5424 N N . ALA B 1 316 ? 13.547 30.484 17.781 1 97.5 316 ALA B N 1
ATOM 5425 C CA . ALA B 1 316 ? 14.945 30.766 17.484 1 97.5 316 ALA B CA 1
ATOM 5426 C C . ALA B 1 316 ? 15.398 30.016 16.234 1 97.5 316 ALA B C 1
ATOM 5428 O O . ALA B 1 316 ? 16.125 30.562 15.406 1 97.5 316 ALA B O 1
ATOM 5429 N N . GLU B 1 317 ? 14.938 28.75 16.062 1 98.19 317 GLU B N 1
ATOM 5430 C CA . GLU B 1 317 ? 15.352 27.891 14.961 1 98.19 317 GLU B CA 1
ATOM 5431 C C . GLU B 1 317 ? 14.805 28.406 13.633 1 98.19 317 GLU B C 1
ATOM 5433 O O . GLU B 1 317 ? 15.398 28.172 12.578 1 98.19 317 GLU B O 1
ATOM 5438 N N . LEU B 1 318 ? 13.641 29.062 13.719 1 98.44 318 LEU B N 1
ATOM 5439 C CA . LEU B 1 318 ? 13.102 29.641 12.5 1 98.44 318 LEU B CA 1
ATOM 5440 C C . LEU B 1 318 ? 13.922 30.859 12.062 1 98.44 318 LEU B C 1
ATOM 5442 O O . LEU B 1 318 ? 14.18 31.031 10.867 1 98.44 318 LEU B O 1
ATOM 5446 N N . THR B 1 319 ? 14.359 31.656 12.992 1 97 319 THR B N 1
ATOM 5447 C CA . THR B 1 319 ? 15.117 32.875 12.711 1 97 319 THR B CA 1
ATOM 5448 C C . THR B 1 319 ? 16.531 32.531 12.273 1 97 319 THR B C 1
ATOM 5450 O O . THR B 1 319 ? 17.047 33.125 11.312 1 97 319 THR B O 1
ATOM 5453 N N . LYS B 1 320 ? 17.062 31.609 13.039 1 97.62 320 LYS B N 1
ATOM 5454 C CA . LYS B 1 320 ? 18.422 31.141 12.727 1 97.62 320 LYS B CA 1
ATOM 5455 C C . LYS B 1 320 ? 18.484 29.625 12.703 1 97.62 320 LYS B C 1
ATOM 5457 O O . LYS B 1 320 ? 18.906 29 13.672 1 97.62 320 LYS B O 1
ATOM 5462 N N . PRO B 1 321 ? 18.203 29.031 11.5 1 98.62 321 PRO B N 1
ATOM 5463 C CA . PRO B 1 321 ? 18.266 27.578 11.375 1 98.62 321 PRO B CA 1
ATOM 5464 C C . PRO B 1 321 ? 19.625 27.016 11.797 1 98.62 321 PRO B C 1
ATOM 5466 O O . PRO B 1 321 ? 20.656 27.688 11.656 1 98.62 321 PRO B O 1
ATOM 5469 N N . ARG B 1 322 ? 19.766 25.906 12.328 1 98.44 322 ARG B N 1
ATOM 5470 C CA . ARG B 1 322 ? 20.922 25.406 13.062 1 98.44 322 ARG B CA 1
ATOM 5471 C C . ARG B 1 322 ? 21.953 24.797 12.117 1 98.44 322 ARG B C 1
ATOM 5473 O O . ARG B 1 322 ? 23.141 24.688 12.453 1 98.44 322 ARG B O 1
ATOM 5480 N N . ILE B 1 323 ? 21.453 24.312 10.945 1 98.81 323 ILE B N 1
ATOM 5481 C CA . ILE B 1 323 ? 22.391 23.688 10.008 1 98.81 323 ILE B CA 1
ATOM 5482 C C . ILE B 1 323 ? 22.922 24.719 9.031 1 98.81 323 ILE B C 1
ATOM 5484 O O . ILE B 1 323 ? 22.141 25.453 8.398 1 98.81 323 ILE B O 1
ATOM 5488 N N . GLU B 1 324 ? 24.188 24.797 8.914 1 98.19 324 GLU B N 1
ATOM 5489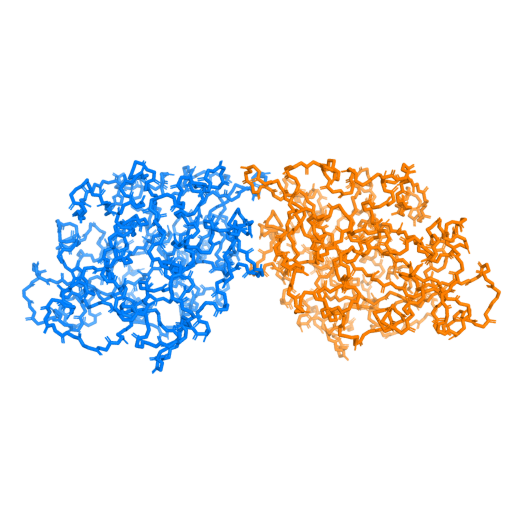 C CA . GLU B 1 324 ? 24.859 25.75 8.031 1 98.19 324 GLU B CA 1
ATOM 5490 C C . GLU B 1 324 ? 24.891 25.25 6.594 1 98.19 324 GLU B C 1
ATOM 5492 O O . GLU B 1 324 ? 24.859 24.031 6.359 1 98.19 324 GLU B O 1
ATOM 5497 N N . LYS B 1 325 ? 25 26.172 5.68 1 97 325 LYS B N 1
ATOM 5498 C CA . LYS B 1 325 ? 25 25.797 4.27 1 97 325 LYS B CA 1
ATOM 5499 C C . LYS B 1 325 ? 26.203 24.922 3.928 1 97 325 LYS B C 1
ATOM 5501 O O . LYS B 1 325 ? 26.109 24.031 3.074 1 97 325 LYS B O 1
ATOM 5506 N N . LYS B 1 326 ? 27.344 25.078 4.582 1 95.88 326 LYS B N 1
ATOM 5507 C CA . LYS B 1 326 ? 28.547 24.297 4.312 1 95.88 326 LYS B CA 1
ATOM 5508 C C . LYS B 1 326 ? 28.344 22.828 4.719 1 95.88 326 LYS B C 1
ATOM 5510 O O . LYS B 1 326 ? 29.109 21.953 4.297 1 95.88 326 LYS B O 1
ATOM 5515 N N . GLU B 1 327 ? 27.375 22.625 5.52 1 97.94 327 GLU B N 1
ATOM 5516 C CA . GLU B 1 327 ? 27.141 21.266 6.027 1 97.94 327 GLU B CA 1
ATOM 5517 C C . GLU B 1 327 ? 26.281 20.453 5.066 1 97.94 327 GLU B C 1
ATOM 5519 O O . GLU B 1 327 ? 26.094 19.25 5.25 1 97.94 327 GLU B O 1
ATOM 5524 N N . ILE B 1 328 ? 25.766 21.047 4.055 1 98 328 ILE B N 1
ATOM 5525 C CA . ILE B 1 328 ? 24.922 20.375 3.076 1 98 328 ILE B CA 1
ATOM 5526 C C . ILE B 1 328 ? 25.703 19.219 2.441 1 98 328 ILE B C 1
ATOM 5528 O O . ILE B 1 328 ? 25.125 18.156 2.154 1 98 328 ILE B O 1
ATOM 5532 N N . ARG B 1 329 ? 27 19.344 2.27 1 97.19 329 ARG B N 1
ATOM 5533 C CA . ARG B 1 329 ? 27.844 18.312 1.679 1 97.19 329 ARG B CA 1
ATOM 5534 C C . ARG B 1 329 ? 27.906 17.062 2.564 1 97.19 329 ARG B C 1
ATOM 5536 O O . ARG B 1 329 ? 28.25 15.984 2.1 1 97.19 329 ARG B O 1
ATOM 5543 N N . LYS B 1 330 ? 27.609 17.312 3.84 1 98 330 LYS B N 1
ATOM 5544 C CA . LYS B 1 330 ? 27.609 16.188 4.773 1 98 330 LYS B CA 1
ATOM 5545 C C . LYS B 1 330 ? 26.281 15.438 4.742 1 98 330 LYS B C 1
ATOM 5547 O O . LYS B 1 330 ? 26.172 14.336 5.277 1 98 330 LYS B O 1
ATOM 5552 N N . ILE B 1 331 ? 25.297 16 4.137 1 98.25 331 ILE B N 1
ATOM 5553 C CA . ILE B 1 331 ? 23.969 15.391 4.039 1 98.25 331 ILE B CA 1
ATOM 5554 C C . ILE B 1 331 ? 23.812 14.703 2.689 1 98.25 331 ILE B C 1
ATOM 5556 O O . ILE B 1 331 ? 23.344 13.562 2.619 1 98.25 331 ILE B O 1
ATOM 5560 N N . ILE B 1 332 ? 24.172 15.406 1.658 1 97.81 332 ILE B N 1
ATOM 5561 C CA . ILE B 1 332 ? 24.203 14.828 0.321 1 97.81 332 ILE B CA 1
ATOM 5562 C C . ILE B 1 332 ? 25.578 14.188 0.083 1 97.81 332 ILE B C 1
ATOM 5564 O O . ILE B 1 332 ? 26.578 14.883 -0.039 1 97.81 332 ILE B O 1
ATOM 5568 N N . LEU B 1 333 ? 25.625 12.914 -0.086 1 97.38 333 LEU B N 1
ATOM 5569 C CA . LEU B 1 333 ? 26.875 12.172 -0.04 1 97.38 333 LEU B CA 1
ATOM 5570 C C . LEU B 1 333 ? 27.25 11.641 -1.422 1 97.38 333 LEU B C 1
ATOM 5572 O O . LEU B 1 333 ? 26.391 11.523 -2.299 1 97.38 333 LEU B O 1
ATOM 5576 N N . GLY B 1 334 ? 28.547 11.312 -1.629 1 95.56 334 GLY B N 1
ATOM 5577 C CA . GLY B 1 334 ? 29.062 10.539 -2.748 1 95.56 334 GLY B CA 1
ATOM 5578 C C . GLY B 1 334 ? 28.828 11.203 -4.09 1 95.56 334 GLY B C 1
ATOM 5579 O O . GLY B 1 334 ? 28.594 10.523 -5.094 1 95.56 334 GLY B O 1
ATOM 5580 N N . GLY B 1 335 ? 28.703 12.508 -4.062 1 94.44 335 GLY B N 1
ATOM 5581 C CA . GLY B 1 335 ? 28.484 13.219 -5.316 1 94.44 335 GLY B CA 1
ATOM 5582 C C . GLY B 1 335 ? 27.047 13.211 -5.77 1 94.44 335 GLY B C 1
ATOM 5583 O O . GLY B 1 335 ? 26.75 13.414 -6.953 1 94.44 335 GLY B O 1
ATOM 5584 N N . GLY B 1 336 ? 26.109 12.977 -4.902 1 94.69 336 GLY B N 1
ATOM 5585 C CA . GLY B 1 336 ? 24.703 12.953 -5.25 1 94.69 336 GLY B CA 1
ATOM 5586 C C . GLY B 1 336 ? 24.219 14.227 -5.918 1 94.69 336 GLY B C 1
ATOM 5587 O O . GLY B 1 336 ? 23.328 14.195 -6.762 1 94.69 336 GLY B O 1
ATOM 5588 N N . GLN B 1 337 ? 24.844 15.367 -5.598 1 94.06 337 GLN B N 1
ATOM 5589 C CA . GLN B 1 337 ? 24.453 16.656 -6.156 1 94.06 337 GLN B CA 1
ATOM 5590 C C . GLN B 1 337 ? 24.641 16.688 -7.668 1 94.06 337 GLN B C 1
ATOM 5592 O O . GLN B 1 337 ? 23.984 17.453 -8.367 1 94.06 337 GLN B O 1
ATOM 5597 N N . ASN B 1 338 ? 25.453 15.789 -8.148 1 93.5 338 ASN B N 1
ATOM 5598 C CA . ASN B 1 338 ? 25.734 15.75 -9.586 1 93.5 338 ASN B CA 1
ATOM 5599 C C . ASN B 1 338 ? 24.625 15.023 -10.344 1 93.5 338 ASN B C 1
ATOM 5601 O O . ASN B 1 338 ? 24.547 15.109 -11.57 1 93.5 338 ASN B O 1
ATOM 5605 N N . LEU B 1 339 ? 23.828 14.281 -9.609 1 94.94 339 LEU B N 1
ATOM 5606 C CA . LEU B 1 339 ? 22.75 13.516 -10.242 1 94.94 339 LEU B CA 1
ATOM 5607 C C . LEU B 1 339 ? 21.438 14.297 -10.211 1 94.94 339 LEU B C 1
ATOM 5609 O O . LEU B 1 339 ? 20.438 13.844 -10.766 1 94.94 339 LEU B O 1
ATOM 5613 N N . LEU B 1 340 ? 21.453 15.469 -9.609 1 93.56 340 LEU B N 1
ATOM 5614 C CA . LEU B 1 340 ? 20.234 16.266 -9.461 1 93.56 340 LEU B CA 1
ATOM 5615 C C . LEU B 1 340 ? 19.734 16.734 -10.812 1 93.56 340 LEU B C 1
ATOM 5617 O O . LEU B 1 340 ? 20.516 17.125 -11.68 1 93.56 340 LEU B O 1
ATOM 5621 N N . SER B 1 341 ? 18.547 16.562 -11.086 1 89.94 341 SER B N 1
ATOM 5622 C CA . SER B 1 341 ? 17.828 17.172 -12.211 1 89.94 341 SER B CA 1
ATOM 5623 C C . SER B 1 341 ? 16.781 18.172 -11.727 1 89.94 341 SER B C 1
ATOM 5625 O O . SER B 1 341 ? 15.609 17.844 -11.586 1 89.94 341 SER B O 1
ATOM 5627 N N . PRO B 1 342 ? 17.234 19.391 -11.586 1 85.94 342 PRO B N 1
ATOM 5628 C CA . PRO B 1 342 ? 16.438 20.359 -10.828 1 85.94 342 PRO B CA 1
ATOM 5629 C C . PRO B 1 342 ? 15.141 20.734 -11.539 1 85.94 342 PRO B C 1
ATOM 5631 O O . PRO B 1 342 ? 15.156 21.031 -12.742 1 85.94 342 PRO B O 1
ATOM 5634 N N . GLU B 1 343 ? 14.023 20.578 -10.852 1 84.94 343 GLU B N 1
ATOM 5635 C CA . GLU B 1 343 ? 12.719 21.062 -11.281 1 84.94 343 GLU B CA 1
ATOM 5636 C C . GLU B 1 343 ? 12.039 21.875 -10.188 1 84.94 343 GLU B C 1
ATOM 5638 O O . GLU B 1 343 ? 10.977 22.469 -10.414 1 84.94 343 GLU B O 1
ATOM 5643 N N . ARG B 1 344 ? 12.672 21.906 -9.062 1 89.62 344 ARG B N 1
ATOM 5644 C CA . ARG B 1 344 ? 12.188 22.672 -7.922 1 89.62 344 ARG B CA 1
ATOM 5645 C C . ARG B 1 344 ? 13.242 23.672 -7.453 1 89.62 344 ARG B C 1
ATOM 5647 O O . ARG B 1 344 ? 14.406 23.578 -7.836 1 89.62 344 ARG B O 1
ATOM 5654 N N . ARG B 1 345 ? 12.875 24.578 -6.648 1 89.94 345 ARG B N 1
ATOM 5655 C CA . ARG B 1 345 ? 13.727 25.703 -6.281 1 89.94 345 ARG B CA 1
ATOM 5656 C C . ARG B 1 345 ? 14.922 25.219 -5.457 1 89.94 345 ARG B C 1
ATOM 5658 O O . ARG B 1 345 ? 16.062 25.641 -5.707 1 89.94 345 ARG B O 1
ATOM 5665 N N . PHE B 1 346 ? 14.695 24.391 -4.504 1 93.19 346 PHE B N 1
ATOM 5666 C CA . PHE B 1 346 ? 15.781 23.969 -3.633 1 93.19 346 PHE B CA 1
ATOM 5667 C C . PHE B 1 346 ? 16.812 23.156 -4.406 1 93.19 346 PHE B C 1
ATOM 5669 O O . PHE B 1 346 ? 18.016 23.359 -4.27 1 93.19 346 PHE B O 1
ATOM 5676 N N . ASP B 1 347 ? 16.344 22.156 -5.137 1 92.81 347 ASP B N 1
ATOM 5677 C CA . ASP B 1 347 ? 17.266 21.344 -5.922 1 92.81 347 ASP B CA 1
ATOM 5678 C C . ASP B 1 347 ? 18.047 22.203 -6.922 1 92.81 347 ASP B C 1
ATOM 5680 O O . ASP B 1 347 ? 19.219 21.953 -7.188 1 92.81 347 ASP B O 1
ATOM 5684 N N . ALA B 1 348 ? 17.359 23.25 -7.422 1 92.5 348 ALA B N 1
ATOM 5685 C CA . ALA B 1 348 ? 18.031 24.156 -8.336 1 92.5 348 ALA B CA 1
ATOM 5686 C C . ALA B 1 348 ? 19.156 24.922 -7.629 1 92.5 348 ALA B C 1
ATOM 5688 O O . ALA B 1 348 ? 20.234 25.125 -8.188 1 92.5 348 ALA B O 1
ATOM 5689 N N . ILE B 1 349 ? 18.859 25.359 -6.465 1 93.81 349 ILE B N 1
ATOM 5690 C CA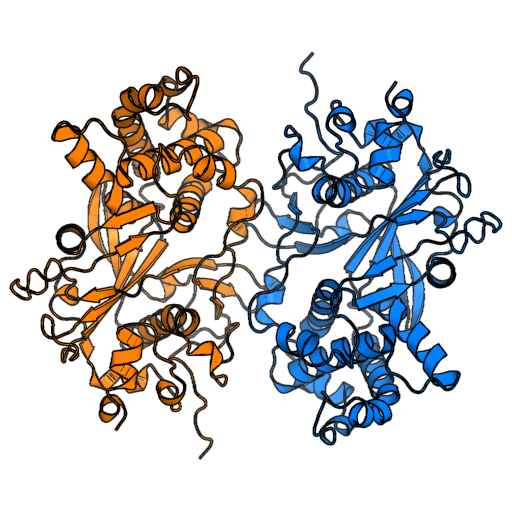 . ILE B 1 349 ? 19.844 26.094 -5.695 1 93.81 349 ILE B CA 1
ATOM 5691 C C . ILE B 1 349 ? 21.062 25.203 -5.434 1 93.81 349 ILE B C 1
ATOM 5693 O O . ILE B 1 349 ? 22.203 25.625 -5.621 1 93.81 349 ILE B O 1
ATOM 5697 N N . ILE B 1 350 ? 20.828 23.969 -5.07 1 94 350 ILE B N 1
ATOM 5698 C CA . ILE B 1 350 ? 21.906 23.031 -4.781 1 94 350 ILE B CA 1
ATOM 5699 C C . ILE B 1 350 ? 22.703 22.75 -6.055 1 94 350 ILE B C 1
ATOM 5701 O O . ILE B 1 350 ? 23.938 22.766 -6.043 1 94 350 ILE B O 1
ATOM 5705 N N . TYR B 1 351 ? 21.984 22.547 -7.102 1 92.38 351 TYR B N 1
ATOM 5706 C CA . TYR B 1 351 ? 22.594 22.234 -8.383 1 92.38 351 TYR B CA 1
ATOM 5707 C C . TYR B 1 351 ? 23.484 23.375 -8.852 1 92.38 351 TYR B C 1
ATOM 5709 O O . TYR B 1 351 ? 24.578 23.156 -9.398 1 92.38 351 TYR B O 1
ATOM 5717 N N . ASN B 1 352 ? 23.078 24.594 -8.617 1 92.12 352 ASN B N 1
ATOM 5718 C CA . ASN B 1 352 ? 23.781 25.781 -9.102 1 92.12 352 ASN B CA 1
ATOM 5719 C C . ASN B 1 352 ? 24.812 26.281 -8.086 1 92.12 352 ASN B C 1
ATOM 5721 O O . ASN B 1 352 ? 25.375 27.359 -8.258 1 92.12 352 ASN B O 1
ATOM 5725 N N . SER B 1 353 ? 24.938 25.594 -7.039 1 92.31 353 SER B N 1
ATOM 5726 C CA . SER B 1 353 ? 25.891 26 -6.016 1 92.31 353 SER B CA 1
ATOM 5727 C C . SER B 1 353 ? 26.953 24.922 -5.781 1 92.31 353 SER B C 1
ATOM 5729 O O . SER B 1 353 ? 27.078 24.406 -4.668 1 92.31 353 SER B O 1
ATOM 5731 N N . PRO B 1 354 ? 27.75 24.703 -6.754 1 91.25 354 PRO B N 1
ATOM 5732 C CA . PRO B 1 354 ? 28.766 23.656 -6.617 1 91.25 354 PRO B CA 1
ATOM 5733 C C . PRO B 1 354 ? 29.781 23.953 -5.512 1 91.25 354 PRO B C 1
ATOM 5735 O O . PRO B 1 354 ? 30.406 23.031 -4.977 1 91.25 354 PRO B O 1
ATOM 5738 N N . GLU B 1 355 ? 29.906 25.188 -5.148 1 92 355 GLU B N 1
ATOM 5739 C CA . GLU B 1 355 ? 30.844 25.609 -4.117 1 92 355 GLU B CA 1
ATOM 5740 C C . GLU B 1 355 ? 30.484 25.016 -2.76 1 92 355 GLU B C 1
ATOM 5742 O O . GLU B 1 355 ? 31.328 24.953 -1.86 1 92 355 GLU B O 1
ATOM 5747 N N . LEU B 1 356 ? 29.234 24.594 -2.6 1 94.31 356 LEU B N 1
ATOM 5748 C CA . LEU B 1 356 ? 28.797 23.969 -1.355 1 94.31 356 LEU B CA 1
ATOM 5749 C C . LEU B 1 356 ? 29.469 22.625 -1.14 1 94.31 356 LEU B C 1
ATOM 5751 O O . LEU B 1 356 ? 29.469 22.094 -0.031 1 94.31 356 LEU B O 1
ATOM 5755 N N . PHE B 1 357 ? 30.109 22.047 -2.186 1 94.38 357 PHE B N 1
ATOM 5756 C CA . PHE B 1 357 ? 30.625 20.688 -2.123 1 94.38 357 PHE B CA 1
ATOM 5757 C C . PHE B 1 357 ? 32.125 20.672 -2.314 1 94.38 357 PHE B C 1
ATOM 5759 O O . PHE B 1 357 ? 32.719 19.625 -2.615 1 94.38 357 PHE B O 1
ATOM 5766 N N . THR B 1 358 ? 32.812 21.797 -2.346 1 87.44 358 THR B N 1
ATOM 5767 C CA . THR B 1 358 ? 34.25 21.906 -2.393 1 87.44 358 THR B CA 1
ATOM 5768 C C . THR B 1 358 ? 34.844 22.172 -0.998 1 87.44 358 THR B C 1
ATOM 5770 O O . THR B 1 358 ? 34.156 22.75 -0.144 1 87.44 358 THR B O 1
#

pLDDT: mean 95.45, std 5.47, range [35.78, 98.94]

Organism: Cecembia lonarensis (strain CCUG 58316 / KCTC 22772 / LW9) (NCBI:txid1225176)

Secondary structure (DSSP, 8-state):
---PPSEETT--SBS--TTSGGGGSHHHHHHHHHHHHHHHHHHTT-PEEEEEE-TTS-EEEEEE-HHHHHSS-TT-TTEEEEEEE--GGGGGGBSSPPPPEEEEEEETTT--EEEEEEE--EEES-TTTTTS-GGG----EEE-HHHHHHHHHHHHGGGTT-HHHHHHHH-SGGGG-S-TT-HHHHHTTHHHHHHHHHHHHHHTGGG--EEEEEEEEEESTTSSSEEEEEEEEEEEEHHHHHHHHHHHHHHHHHTT--S--HHHHHHHHHHHHHHHHHHHSSB-HHHHHHH--TTS-TT-SEEE-HHHHHHHH-SHHHHS-SEEGGGHHHHEETTGGGG----SHHHHHHHT-GGGG-/---PPSEETT--SBS--TTSGGGGSHHHHHHHHHHHHHHHHHHTT-PEEEEEE-TTS-EEEEEE-HHHHHSS-TT-TTEEEEEEE--GGGGGGBSSPPPPEEEEEEETTT--EEEEEEE--EEES-TTTTTS-GGG----EEE-HHHHHHHHHHHHGGGTT-HHHHHHHH-SGGGG-S-TT-HHHHHTTHHHHHHHHHHHHHHTGGG--EEEEEEEEEESTTSSSEEEEEEEEEEEEHHHHHHHHHHHHHHHHHTT--S--HHHHHHHHHHHHHHHHHHHSSB-HHHHHHH--TTS-TT-SEEE-HHHHHHHH-SHHHHS-SEEGGGHHHHEETTGGGG----SHHHHHHHT-GGGG-

Solvent-accessible surface area (backbone atoms only — not comparable to full-atom values): 37432 Å² total; per-residue (Å²): 126,87,76,60,63,27,39,41,26,68,64,80,40,49,23,64,58,50,81,40,52,73,45,31,24,57,73,42,30,61,55,45,50,55,56,10,50,48,38,47,37,41,74,71,74,41,59,34,43,25,33,34,50,48,95,85,73,41,64,40,81,49,73,38,43,51,32,68,64,44,67,42,56,64,82,41,90,42,46,25,46,36,52,57,30,55,55,59,54,52,35,69,44,26,43,54,71,66,66,60,35,46,29,23,28,24,35,61,85,75,29,46,76,60,29,56,33,38,68,47,74,26,46,29,31,22,88,81,14,28,88,49,59,68,86,56,39,11,36,46,50,78,41,43,48,63,58,50,52,53,46,39,44,64,56,47,61,80,28,70,93,40,30,65,59,52,38,60,49,57,49,72,79,64,73,74,57,86,47,79,60,39,59,75,65,42,56,83,43,47,69,58,47,52,51,20,51,49,47,48,49,62,75,47,50,89,67,62,43,73,34,34,40,33,33,39,42,26,30,54,43,81,44,83,46,68,26,64,46,14,31,45,48,38,32,28,15,45,58,28,50,49,45,69,35,49,53,53,33,53,53,40,53,74,73,60,57,90,69,76,44,49,37,44,42,44,50,50,49,42,47,49,40,50,51,38,24,35,74,71,58,34,21,53,56,66,58,48,56,66,57,50,37,70,95,44,77,68,78,47,32,39,71,42,49,6,72,60,43,24,77,65,55,67,48,66,55,67,62,48,16,79,38,40,47,71,48,48,42,70,27,45,26,49,63,33,66,76,41,51,50,61,76,44,70,66,54,37,42,54,57,74,36,63,72,45,69,107,126,85,75,62,64,26,37,40,25,67,65,81,42,51,23,64,57,50,80,40,53,74,44,31,24,56,70,44,32,60,53,46,49,54,54,10,49,48,37,48,36,40,74,70,74,40,60,34,43,24,33,34,51,49,97,85,73,43,64,41,78,50,72,39,44,52,32,70,65,42,68,42,55,62,83,41,90,43,46,26,46,35,52,57,30,56,55,59,56,52,35,71,44,26,43,54,71,66,66,60,36,44,30,21,28,25,35,60,86,74,29,45,75,62,30,56,34,36,67,47,75,27,47,29,31,21,90,81,15,27,89,50,59,69,86,56,40,10,36,45,50,77,40,42,48,62,58,49,51,53,46,38,46,64,55,48,60,79,28,69,93,38,30,65,59,49,38,59,48,57,50,74,79,65,72,73,57,85,47,78,62,39,59,76,64,43,57,83,44,47,69,58,47,53,52,21,52,50,47,48,48,61,76,49,49,90,67,60,43,72,35,35,40,33,31,38,43,27,30,54,43,82,44,82,47,68,27,63,47,15,31,44,48,37,32,28,15,48,58,28,50,49,45,68,35,49,53,52,35,52,52,40,51,74,72,61,56,88,68,76,45,50,36,44,41,43,49,51,50,42,47,50,40,48,52,37,24,34,74,70,58,35,21,53,56,66,60,50,56,65,58,50,36,69,94,45,76,68,78,49,32,41,72,42,49,6,70,60,43,24,76,66,55,68,51,68,56,67,62,48,16,80,38,40,47,70,49,48,43,68,27,46,26,48,62,34,65,77,42,50,49,60,78,43,70,67,52,37,42,55,56,74,36,62,72,45,71,108

Nearest PDB structures (foldseek):
  8gs7-assembly1_A  TM=3.097E-01  e=4.563E+00  Trichonephila clavipes

Foldseek 3Di:
DPFDAWDFALQDAEPDDLNDLVCQEDLNVQLVLLLSVLNVCVVVVHFAWEWAADLVRATDTDTDHPCQQQVHDSNDPQKYWYAFAFQCVLVQFAPDDQGTAGTWIAGNVPGHTGDGEHEAEWEWADPVPLPDDLLLGFTKDFAALSLLVVLLSLLLVVCLVPLVVLDVLLDDPCVPQPDLLDFVSCVVCLVSLLNSVSSSCSVPRVSWGWYYKYKYFYANRPDLHGDQQTIGIYTYTSSSVLCQLSVVVVVCVVVPNDACDLSSLSSSLSSVQSNCCSVPVHGHNVCSLVSRQRPPDNRTSDMDHGNSVCSNPRDPCSSGPDDGLLCVDVGGDSCSLVSHDDPDSVNVSSVVCCVSND/DPFDAWDFALQDAEPDDLNDLVCQEDLNVQLVLLLSVLNVCVVVVHFAWEWAADLVRATDTDTDHPCQQQVHDSNDPQKYWYAFAFQCVLVQFAPDDQGTAGTWIAGNVPGHTGDGEHEAEWEWADPVPLPDDLLLGFTKDFAALSLLVVLLSLLLVVCLVPLVVLDVLLDDPCVPQPDLLDFVSCVVCLVSLLNSVSSSCSVCRVSWGWYYKYWYFYANRPDLHGDQQTIGIYTYTSSSVLCQLSVVVVVCVVVPNDACDLSSLSSSLSSVQSNCCSVPVHGHSVCSLVSRQRPHDNRTSDMDHGSSVCSNPRDPCSSGPDDGLLCVDVGGDSCSLVSHDDPDSVNVSSVVCCVSND

Radius of gyration: 28.01 Å; Cα contacts (8 Å, |Δi|>4): 1420; chains: 2; bounding box: 76×78×57 Å